Protein 3C9U (pdb70)

B-factor: mean 23.87, std 9.47, range [7.48, 66.28]

Structure (mmCIF, N/CA/C/O backbone):
data_3C9U
#
_entry.id   3C9U
#
_cell.length_a   60.573
_cell.length_b   66.221
_cell.length_c   196.990
_cell.angle_alpha   90.000
_cell.angle_beta   90.000
_cell.angle_gamma   90.000
#
_symmetry.space_group_name_H-M   'P 21 21 21'
#
loop_
_entity.id
_entity.type
_entity.pdbx_description
1 polymer 'Thiamine monophosphate kinase'
2 non-polymer 'MAGNESIUM ION'
3 non-polymer 'THIAMINE DIPHOSPHATE'
4 non-polymer "ADENOSINE-5'-DIPHOSPHATE"
5 water water
#
loop_
_atom_site.group_PDB
_atom_site.id
_atom_site.type_symbol
_atom_site.label_atom_id
_atom_site.label_alt_id
_atom_site.label_comp_id
_atom_site.label_asym_id
_atom_site.label_entity_id
_atom_site.label_seq_id
_atom_site.pdbx_PDB_ins_code
_atom_site.Cartn_x
_atom_site.Cartn_y
_atom_site.Cartn_z
_atom_site.occupancy
_atom_site.B_iso_or_equiv
_atom_site.auth_seq_id
_atom_site.auth_comp_id
_atom_site.auth_asym_id
_atom_site.auth_atom_id
_atom_site.pdbx_PDB_model_num
ATOM 1 N N . PHE A 1 35 ? 29.468 31.489 142.781 1.00 36.70 -1 PHE A N 1
ATOM 2 C CA . PHE A 1 35 ? 28.127 30.861 142.958 1.00 35.55 -1 PHE A CA 1
ATOM 3 C C . PHE A 1 35 ? 27.037 31.925 142.978 1.00 34.42 -1 PHE A C 1
ATOM 4 O O . PHE A 1 35 ? 26.120 31.874 143.797 1.00 34.88 -1 PHE A O 1
ATOM 6 N N . THR A 1 36 ? 27.148 32.893 142.075 1.00 32.25 0 THR A N 1
ATOM 7 C CA . THR A 1 36 ? 26.174 33.973 141.983 1.00 29.80 0 THR A CA 1
ATOM 8 C C . THR A 1 36 ? 25.576 34.013 140.580 1.00 27.12 0 THR A C 1
ATOM 9 O O . THR A 1 36 ? 26.270 33.764 139.596 1.00 25.54 0 THR A O 1
ATOM 13 N N . MET A 1 37 ? 24.288 34.326 140.493 1.00 25.20 1 MET A N 1
ATOM 14 C CA . MET A 1 37 ? 23.602 34.381 139.207 1.00 24.07 1 MET A CA 1
ATOM 15 C C . MET A 1 37 ? 24.260 35.345 138.221 1.00 22.64 1 MET A C 1
ATOM 16 O O . MET A 1 37 ? 24.540 36.499 138.549 1.00 20.67 1 MET A O 1
ATOM 21 N N . ARG A 1 38 ? 24.509 34.857 137.011 1.00 20.85 2 ARG A N 1
ATOM 22 C CA . ARG A 1 38 ? 25.120 35.668 135.964 1.00 20.84 2 ARG A CA 1
ATOM 23 C C . ARG A 1 38 ? 24.067 36.032 134.922 1.00 19.95 2 ARG A C 1
ATOM 24 O O . ARG A 1 38 ? 23.000 35.424 134.870 1.00 20.16 2 ARG A O 1
ATOM 32 N N . LEU A 1 39 ? 24.371 37.018 134.088 1.00 20.36 3 LEU A N 1
ATOM 33 C CA . LEU A 1 39 ? 23.430 37.449 133.060 1.00 21.23 3 LEU A CA 1
ATOM 34 C C . LEU A 1 39 ? 22.958 36.324 132.144 1.00 21.52 3 LEU A C 1
ATOM 35 O O . LEU A 1 39 ? 21.765 36.219 131.850 1.00 22.07 3 LEU A O 1
ATOM 40 N N . LYS A 1 40 ? 23.885 35.479 131.703 1.00 22.93 4 LYS A N 1
ATOM 41 C CA . LYS A 1 40 ? 23.537 34.380 130.808 1.00 25.57 4 LYS A CA 1
ATOM 42 C C . LYS A 1 40 ? 22.516 33.422 131.411 1.00 26.03 4 LYS A C 1
ATOM 43 O O . LYS A 1 40 ? 21.826 32.704 130.685 1.00 27.34 4 LYS A O 1
ATOM 49 N N . GLU A 1 41 ? 22.412 33.414 132.736 1.00 26.25 5 GLU A N 1
ATOM 50 C CA . GLU A 1 41 ? 21.465 32.535 133.413 1.00 26.53 5 GLU A CA 1
ATOM 51 C C . GLU A 1 41 ? 20.080 33.167 133.521 1.00 25.69 5 GLU A C 1
ATOM 52 O O . GLU A 1 41 ? 19.065 32.490 133.358 1.00 28.36 5 GLU A O 1
ATOM 58 N N . LEU A 1 42 ? 20.039 34.467 133.785 1.00 23.96 6 LEU A N 1
ATOM 59 C CA . LEU A 1 42 ? 18.769 35.171 133.915 1.00 22.14 6 LEU A CA 1
ATOM 60 C C . LEU A 1 42 ? 18.143 35.475 132.558 1.00 21.77 6 LEU A C 1
ATOM 61 O O . LEU A 1 42 ? 16.932 35.335 132.377 1.00 22.55 6 LEU A O 1
ATOM 66 N N . GLY A 1 43 ? 18.970 35.898 131.610 1.00 20.96 7 GLY A N 1
ATOM 67 C CA . GLY A 1 43 ? 18.463 36.233 130.292 1.00 20.77 7 GLY A CA 1
ATOM 68 C C . GLY A 1 43 ? 18.234 37.726 130.160 1.00 19.84 7 GLY A C 1
ATOM 69 O O . GLY A 1 43 ? 17.987 38.415 131.151 1.00 20.33 7 GLY A O 1
ATOM 70 N N . GLU A 1 44 ? 18.306 38.223 128.930 1.00 19.68 8 GLU A N 1
ATOM 71 C CA . GLU A 1 44 ? 18.125 39.642 128.657 1.00 19.34 8 GLU A CA 1
ATOM 72 C C . GLU A 1 44 ? 16.808 40.231 129.158 1.00 18.49 8 GLU A C 1
ATOM 73 O O . GLU A 1 44 ? 16.793 41.284 129.794 1.00 17.60 8 GLU A O 1
ATOM 79 N N . PHE A 1 45 ? 15.700 39.560 128.880 1.00 18.12 9 PHE A N 1
ATOM 80 C CA . PHE A 1 45 ? 14.418 40.099 129.297 1.00 17.25 9 PHE A CA 1
ATOM 81 C C . PHE A 1 45 ? 14.136 39.955 130.786 1.00 17.15 9 PHE A C 1
ATOM 82 O O . PHE A 1 45 ? 13.406 40.760 131.363 1.00 18.43 9 PHE A O 1
ATOM 90 N N . GLY A 1 46 ? 14.735 38.949 131.415 1.00 18.09 10 GLY A N 1
ATOM 91 C CA . GLY A 1 46 ? 14.558 38.794 132.846 1.00 18.86 10 GLY A CA 1
ATOM 92 C C . GLY A 1 46 ? 15.315 39.930 133.517 1.00 17.34 10 GLY A C 1
ATOM 93 O O . GLY A 1 46 ? 14.903 40.447 134.556 1.00 19.30 10 GLY A O 1
ATOM 94 N N . LEU A 1 47 ? 16.429 40.325 132.905 1.00 17.58 11 LEU A N 1
ATOM 95 C CA . LEU A 1 47 ? 17.250 41.414 133.422 1.00 17.49 11 LEU A CA 1
ATOM 96 C C . LEU A 1 47 ? 16.509 42.741 133.276 1.00 17.12 11 LEU A C 1
ATOM 97 O O . LEU A 1 47 ? 16.539 43.579 134.180 1.00 17.45 11 LEU A O 1
ATOM 102 N N . ILE A 1 48 ? 15.846 42.936 132.139 1.00 16.88 12 ILE A N 1
ATOM 103 C CA . ILE A 1 48 ? 15.094 44.167 131.923 1.00 17.14 12 ILE A CA 1
ATOM 104 C C . ILE A 1 48 ? 13.946 44.241 132.932 1.00 16.84 12 ILE A C 1
ATOM 105 O O . ILE A 1 48 ? 13.615 45.319 133.424 1.00 17.35 12 ILE A O 1
ATOM 110 N N . ASP A 1 49 ? 13.353 43.094 133.257 1.00 18.22 13 ASP A N 1
ATOM 111 C CA . ASP A 1 49 ? 12.263 43.066 134.228 1.00 20.35 13 ASP A CA 1
ATOM 112 C C . ASP A 1 49 ? 12.789 43.553 135.576 1.00 19.52 13 ASP A C 1
ATOM 113 O O . ASP A 1 49 ? 12.117 44.300 136.286 1.00 19.51 13 ASP A O 1
ATOM 118 N N . LEU A 1 50 ? 13.997 43.121 135.921 1.00 18.66 14 LEU A N 1
ATOM 119 C CA . LEU A 1 50 ? 14.621 43.515 137.179 1.00 18.27 14 LEU A CA 1
ATOM 120 C C . LEU A 1 50 ? 14.943 45.007 137.174 1.00 18.20 14 LEU A C 1
ATOM 121 O O . LEU A 1 50 ? 14.762 45.695 138.178 1.00 17.52 14 LEU A O 1
ATOM 126 N N . ILE A 1 51 ? 15.421 45.502 136.036 1.00 17.39 15 ILE A N 1
ATOM 127 C CA . ILE A 1 51 ? 15.752 46.917 135.905 1.00 17.28 15 ILE A CA 1
ATOM 128 C C . ILE A 1 51 ? 14.488 47.760 136.057 1.00 17.12 15 ILE A C 1
ATOM 129 O O . ILE A 1 51 ? 14.477 48.764 136.772 1.00 17.22 15 ILE A O 1
ATOM 134 N N . LYS A 1 52 ? 13.420 47.337 135.389 1.00 17.72 16 LYS A N 1
ATOM 135 C CA . LYS A 1 52 ? 12.153 48.052 135.447 1.00 19.02 16 LYS A CA 1
ATOM 136 C C . LYS A 1 52 ? 11.651 48.120 136.885 1.00 18.97 16 LYS A C 1
ATOM 137 O O . LYS A 1 52 ? 11.194 49.168 137.345 1.00 19.74 16 LYS A O 1
ATOM 143 N N . LYS A 1 53 ? 11.743 47.001 137.594 1.00 18.90 17 LYS A N 1
ATOM 144 C CA . LYS A 1 53 ? 11.297 46.951 138.981 1.00 20.86 17 LYS A CA 1
ATOM 145 C C . LYS A 1 53 ? 12.148 47.838 139.886 1.00 20.98 17 LYS A C 1
ATOM 146 O O . LYS A 1 53 ? 11.621 48.544 140.748 1.00 22.13 17 LYS A O 1
ATOM 152 N N . THR A 1 54 ? 13.461 47.804 139.685 1.00 19.64 18 THR A N 1
ATOM 153 C CA . THR A 1 54 ? 14.374 48.604 140.490 1.00 21.00 18 THR A CA 1
ATOM 154 C C . THR A 1 54 ? 14.063 50.087 140.324 1.00 21.55 18 THR A C 1
ATOM 155 O O . THR A 1 54 ? 14.068 50.849 141.293 1.00 23.06 18 THR A O 1
ATOM 159 N N . LEU A 1 55 ? 13.776 50.485 139.090 1.00 20.44 19 LEU A N 1
ATOM 160 C CA . LEU A 1 55 ? 13.458 51.872 138.777 1.00 20.57 19 LEU A CA 1
ATOM 161 C C . LEU A 1 55 ? 12.021 52.240 139.115 1.00 21.19 19 LEU A C 1
ATOM 162 O O . LEU A 1 55 ? 11.669 53.419 139.113 1.00 23.09 19 LEU A O 1
ATOM 167 N N . GLU A 1 56 ? 11.196 51.237 139.402 1.00 22.42 20 GLU A N 1
ATOM 168 C CA . GLU A 1 56 ? 9.787 51.472 139.705 1.00 23.83 20 GLU A CA 1
ATOM 169 C C . GLU A 1 56 ? 9.182 52.184 138.500 1.00 23.70 20 GLU A C 1
ATOM 170 O O . GLU A 1 56 ? 8.346 53.079 138.632 1.00 23.82 20 GLU A O 1
ATOM 176 N N . SER A 1 57 ? 9.621 51.768 137.316 1.00 22.57 21 SER A N 1
ATOM 177 C CA . SER A 1 57 ? 9.164 52.361 136.068 1.00 21.73 21 SER A CA 1
ATOM 178 C C . SER A 1 57 ? 7.866 51.769 135.541 1.00 22.34 21 SER A C 1
ATOM 179 O O . SER A 1 57 ? 7.655 50.557 135.589 1.00 24.54 21 SER A O 1
ATOM 182 N N . LYS A 1 58 ? 7.000 52.636 135.033 1.00 23.76 22 LYS A N 1
ATOM 183 C CA . LYS A 1 58 ? 5.738 52.197 134.461 1.00 24.17 22 LYS A CA 1
ATOM 184 C C . LYS A 1 58 ? 5.798 52.364 132.945 1.00 23.97 22 LYS A C 1
ATOM 185 O O . LYS A 1 58 ? 5.063 51.707 132.209 1.00 26.25 22 LYS A O 1
ATOM 191 N N . VAL A 1 59 ? 6.693 53.232 132.483 1.00 21.55 23 VAL A N 1
ATOM 192 C CA . VAL A 1 59 ? 6.820 53.507 131.055 1.00 20.10 23 VAL A CA 1
ATOM 193 C C . VAL A 1 59 ? 7.632 52.488 130.257 1.00 18.13 23 VAL A C 1
ATOM 194 O O . VAL A 1 59 ? 7.418 52.326 129.054 1.00 17.68 23 VAL A O 1
ATOM 198 N N . ILE A 1 60 ? 8.567 51.808 130.913 1.00 17.51 24 ILE A N 1
ATOM 199 C CA . ILE A 1 60 ? 9.389 50.815 130.227 1.00 17.55 24 ILE A CA 1
ATOM 200 C C . ILE A 1 60 ? 8.540 49.647 129.728 1.00 17.97 24 ILE A C 1
ATOM 201 O O . ILE A 1 60 ? 7.621 49.196 130.417 1.00 17.50 24 ILE A O 1
ATOM 206 N N . GLY A 1 61 ? 8.835 49.178 128.517 1.00 16.46 25 GLY A N 1
ATOM 207 C CA . GLY A 1 61 ? 8.101 48.058 127.958 1.00 16.88 25 GLY A CA 1
ATOM 208 C C . GLY A 1 61 ? 7.802 48.154 126.476 1.00 15.47 25 GLY A C 1
ATOM 209 O O . GLY A 1 61 ? 7.485 47.148 125.840 1.00 16.57 25 GLY A O 1
ATOM 210 N N . ASP A 1 62 ? 7.899 49.356 125.919 1.00 14.46 26 ASP A N 1
ATOM 211 C CA . ASP A 1 62 ? 7.623 49.548 124.504 1.00 15.85 26 ASP A CA 1
ATOM 212 C C . ASP A 1 62 ? 8.874 49.916 123.717 1.00 15.45 26 ASP A C 1
ATOM 213 O O . ASP A 1 62 ? 9.943 50.141 124.295 1.00 13.36 26 ASP A O 1
ATOM 218 N N . ASP A 1 63 ? 8.724 49.980 122.398 1.00 14.12 27 ASP A N 1
ATOM 219 C CA . ASP A 1 63 ? 9.824 50.289 121.487 1.00 13.37 27 ASP A CA 1
ATOM 220 C C . ASP A 1 63 ? 10.420 51.666 121.735 1.00 13.44 27 ASP A C 1
ATOM 221 O O . ASP A 1 63 ? 11.559 51.934 121.360 1.00 14.38 27 ASP A O 1
ATOM 226 N N . THR A 1 64 ? 9.628 52.538 122.341 1.00 14.08 28 THR A N 1
ATOM 227 C CA . THR A 1 64 ? 10.065 53.884 122.682 1.00 13.64 28 THR A CA 1
ATOM 228 C C . THR A 1 64 ? 9.472 54.215 124.034 1.00 13.98 28 THR A C 1
ATOM 229 O O . THR A 1 64 ? 8.573 53.520 124.518 1.00 13.08 28 THR A O 1
ATOM 233 N N . ALA A 1 65 ? 9.984 55.277 124.640 1.00 13.66 29 ALA A N 1
ATOM 234 C CA . ALA A 1 65 ? 9.460 55.751 125.906 1.00 13.54 29 ALA A CA 1
ATOM 235 C C . ALA A 1 65 ? 8.718 57.040 125.575 1.00 14.84 29 ALA A C 1
ATOM 236 O O . ALA A 1 65 ? 9.320 58.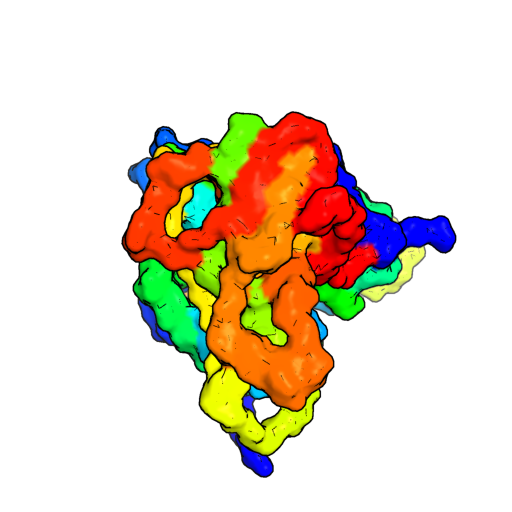004 125.101 1.00 15.07 29 ALA A O 1
ATOM 238 N N . PRO A 1 66 ? 7.389 57.055 125.764 1.00 15.92 30 PRO A N 1
ATOM 239 C CA . PRO A 1 66 ? 6.642 58.276 125.469 1.00 15.67 30 PRO A CA 1
ATOM 240 C C . PRO A 1 66 ? 6.663 59.194 126.684 1.00 16.21 30 PRO A C 1
ATOM 241 O O . PRO A 1 66 ? 6.465 58.745 127.815 1.00 18.02 30 PRO A O 1
ATOM 245 N N . VAL A 1 67 ? 6.932 60.471 126.451 1.00 16.32 31 VAL A N 1
ATOM 246 C CA . VAL A 1 67 ? 6.939 61.453 127.527 1.00 18.32 31 VAL A CA 1
ATOM 247 C C . VAL A 1 67 ? 6.059 62.620 127.099 1.00 20.53 31 VAL A C 1
ATOM 248 O O . VAL A 1 67 ? 6.136 63.089 125.962 1.00 19.13 31 VAL A O 1
ATOM 252 N N . GLU A 1 68 ? 5.199 63.070 128.007 1.00 23.90 32 GLU A N 1
ATOM 253 C CA . GLU A 1 68 ? 4.304 64.176 127.708 1.00 27.99 32 GLU A CA 1
ATOM 254 C C . GLU A 1 68 ? 5.068 65.488 127.713 1.00 28.74 32 GLU A C 1
ATOM 255 O O . GLU A 1 68 ? 5.800 65.790 128.656 1.00 29.51 32 GLU A O 1
ATOM 261 N N . TYR A 1 69 ? 4.903 66.265 126.652 1.00 30.70 33 TYR A N 1
ATOM 262 C CA . TYR A 1 69 ? 5.579 67.545 126.555 1.00 33.90 33 TYR A CA 1
ATOM 263 C C . TYR A 1 69 ? 4.906 68.422 125.514 1.00 35.29 33 TYR A C 1
ATOM 264 O O . TYR A 1 69 ? 4.732 68.018 124.366 1.00 35.94 33 TYR A O 1
ATOM 273 N N . CYS A 1 70 ? 4.509 69.619 125.932 1.00 38.09 34 CYS A N 1
ATOM 274 C CA . CYS A 1 70 ? 3.871 70.574 125.038 1.00 40.00 34 CYS A CA 1
ATOM 275 C C . CYS A 1 70 ? 2.618 70.018 124.357 1.00 39.74 34 CYS A C 1
ATOM 276 O O . CYS A 1 70 ? 2.479 70.094 123.136 1.00 39.78 34 CYS A O 1
ATOM 279 N N . SER A 1 71 ? 1.712 69.461 125.157 1.00 39.53 35 SER A N 1
ATOM 280 C CA . SER A 1 71 ? 0.458 68.905 124.653 1.00 38.80 35 SER A CA 1
ATOM 281 C C . SER A 1 71 ? 0.631 67.729 123.696 1.00 37.68 35 SER A C 1
ATOM 282 O O . SER A 1 71 ? -0.351 67.175 123.200 1.00 37.54 35 SER A O 1
ATOM 285 N N . LYS A 1 72 ? 1.878 67.351 123.433 1.00 36.00 36 LYS A N 1
ATOM 286 C CA . LYS A 1 72 ? 2.158 66.229 122.547 1.00 34.37 36 LYS A CA 1
ATOM 287 C C . LYS A 1 72 ? 3.042 65.229 123.275 1.00 31.63 36 LYS A C 1
ATOM 288 O O . LYS A 1 72 ? 3.281 65.358 124.474 1.00 31.75 36 LYS A O 1
ATOM 294 N N . LYS A 1 73 ? 3.522 64.227 122.550 1.00 28.70 37 LYS A N 1
ATOM 295 C CA . LYS A 1 73 ? 4.391 63.231 123.153 1.00 25.45 37 LYS A CA 1
ATOM 296 C C . LYS A 1 73 ? 5.691 63.068 122.391 1.00 22.30 37 LYS A C 1
ATOM 297 O O . LYS A 1 73 ? 5.706 62.997 121.161 1.00 21.90 37 LYS A O 1
ATOM 303 N N . LEU A 1 74 ? 6.789 63.049 123.134 1.00 19.02 38 LEU A N 1
ATOM 304 C CA . LEU A 1 74 ? 8.096 62.838 122.539 1.00 17.54 38 LEU A CA 1
ATOM 305 C C . LEU A 1 74 ? 8.373 61.363 122.779 1.00 16.52 38 LEU A C 1
ATOM 306 O O . LEU A 1 74 ? 7.985 60.814 123.812 1.00 16.07 38 LEU A O 1
ATOM 311 N N . LEU A 1 75 ? 9.014 60.717 121.812 1.00 14.32 39 LEU A N 1
ATOM 312 C CA . LEU A 1 75 ? 9.330 59.300 121.920 1.00 14.90 39 LEU A CA 1
ATOM 313 C C . LEU A 1 75 ? 10.842 59.165 121.989 1.00 14.49 39 LEU A C 1
ATOM 314 O O . LEU A 1 75 ? 11.548 59.603 121.084 1.00 15.38 39 LEU A O 1
ATOM 319 N N . LEU A 1 76 ? 11.335 58.571 123.070 1.00 13.13 40 LEU A N 1
ATOM 320 C CA . LEU A 1 76 ? 12.774 58.408 123.245 1.00 13.56 40 LEU A CA 1
ATOM 321 C C . LEU A 1 76 ? 13.174 56.946 123.098 1.00 12.71 40 LEU A C 1
ATOM 322 O O . LEU A 1 76 ? 12.521 56.060 123.638 1.00 12.68 40 LEU A O 1
ATOM 327 N N . THR A 1 77 ? 14.258 56.696 122.371 1.00 13.68 41 THR A N 1
ATOM 328 C CA . THR A 1 77 ? 14.718 55.328 122.187 1.00 13.26 41 THR A CA 1
ATOM 329 C C . THR A 1 77 ? 16.204 55.268 121.855 1.00 12.70 41 THR A C 1
ATOM 330 O O . THR A 1 77 ? 16.793 56.253 121.414 1.00 12.48 41 THR A O 1
ATOM 334 N N . THR A 1 78 ? 16.806 54.104 122.085 1.00 12.38 42 THR A N 1
ATOM 335 C CA . THR A 1 78 ? 18.216 53.896 121.773 1.00 12.28 42 THR A CA 1
ATOM 336 C C . THR A 1 78 ? 18.480 52.444 121.402 1.00 13.52 42 THR A C 1
ATOM 337 O O . THR A 1 78 ? 18.039 51.522 122.091 1.00 13.31 42 THR A O 1
ATOM 341 N N . ASP A 1 79 ? 19.188 52.265 120.291 1.00 13.64 43 ASP A N 1
ATOM 342 C CA . ASP A 1 79 ? 19.588 50.953 119.792 1.00 14.07 43 ASP A CA 1
ATOM 343 C C . ASP A 1 79 ? 21.041 51.114 119.391 1.00 13.54 43 ASP A C 1
ATOM 344 O O . ASP A 1 79 ? 21.477 52.216 119.047 1.00 14.10 43 ASP A O 1
ATOM 349 N N . VAL A 1 80 ? 21.779 50.014 119.394 1.00 13.49 44 VAL A N 1
ATOM 350 C CA . VAL A 1 80 ? 23.198 50.083 119.093 1.00 13.41 44 VAL A CA 1
ATOM 351 C C . VAL A 1 80 ? 23.679 49.029 118.109 1.00 14.58 44 VAL A C 1
ATOM 352 O O . VAL A 1 80 ? 22.993 48.043 117.848 1.00 14.49 44 VAL A O 1
ATOM 356 N N . LEU A 1 81 ? 24.869 49.265 117.566 1.00 13.43 45 LEU A N 1
ATOM 357 C CA . LEU A 1 81 ? 25.517 48.333 116.646 1.00 13.53 45 LEU A CA 1
ATOM 358 C C . LEU A 1 81 ? 26.920 48.133 117.202 1.00 14.87 45 LEU A C 1
ATOM 359 O O . LEU A 1 81 ? 27.719 49.068 117.237 1.00 14.00 45 LEU A O 1
ATOM 364 N N . ASN A 1 82 ? 27.210 46.920 117.655 1.00 13.50 46 ASN A N 1
ATOM 365 C CA . ASN A 1 82 ? 28.527 46.621 118.208 1.00 14.67 46 ASN A CA 1
ATOM 366 C C . ASN A 1 82 ? 29.295 45.648 117.327 1.00 15.11 46 ASN A C 1
ATOM 367 O O . ASN A 1 82 ? 28.730 44.676 116.825 1.00 15.71 46 ASN A O 1
ATOM 372 N N . GLU A 1 83 ? 30.585 45.917 117.142 1.00 15.15 47 GLU A N 1
ATOM 373 C CA . GLU A 1 83 ? 31.432 45.064 116.310 1.00 15.12 47 GLU A CA 1
ATOM 374 C C . GLU A 1 83 ? 31.431 43.630 116.827 1.00 16.10 47 GLU A C 1
ATOM 375 O O . GLU A 1 83 ? 31.659 43.388 118.012 1.00 17.20 47 GLU A O 1
ATOM 381 N N . GLY A 1 84 ? 31.177 42.683 115.927 1.00 15.57 48 GLY A N 1
ATOM 382 C CA . GLY A 1 84 ? 31.138 41.286 116.314 1.00 17.72 48 GLY A CA 1
ATOM 383 C C . GLY A 1 84 ? 29.778 40.844 116.823 1.00 18.37 48 GLY A C 1
ATOM 384 O O . GLY A 1 84 ? 29.542 39.652 117.024 1.00 20.80 48 GLY A O 1
ATOM 385 N N . VAL A 1 85 ? 28.880 41.800 117.046 1.00 16.20 49 VAL A N 1
ATOM 386 C CA . VAL A 1 85 ? 27.545 41.481 117.530 1.00 17.14 49 VAL A CA 1
ATOM 387 C C . VAL A 1 85 ? 26.503 41.795 116.463 1.00 17.21 49 VAL A C 1
ATOM 388 O O . VAL A 1 85 ? 25.653 40.959 116.153 1.00 18.09 49 VAL A O 1
ATOM 392 N N . HIS A 1 86 ? 26.586 42.996 115.898 1.00 16.39 50 HIS A N 1
ATOM 393 C CA . HIS A 1 86 ? 25.637 43.440 114.875 1.00 15.92 50 HIS A CA 1
ATOM 394 C C . HIS A 1 86 ? 26.238 43.605 113.487 1.00 15.44 50 HIS A C 1
ATOM 395 O O . HIS A 1 86 ? 25.508 43.653 112.496 1.00 17.55 50 HIS A O 1
ATOM 402 N N . PHE A 1 87 ? 27.559 43.717 113.413 1.00 15.14 51 PHE A N 1
ATOM 403 C CA . PHE A 1 87 ? 28.228 43.910 112.134 1.00 16.03 51 PHE A CA 1
ATOM 404 C C . PHE A 1 87 ? 29.700 43.557 112.276 1.00 16.22 51 PHE A C 1
ATOM 405 O O . PHE A 1 87 ? 30.174 43.296 113.381 1.00 16.43 51 PHE A O 1
ATOM 413 N N . LEU A 1 88 ? 30.413 43.536 111.155 1.00 17.00 52 LEU A N 1
ATOM 414 C CA . LEU A 1 88 ? 31.843 43.247 111.165 1.00 18.15 52 LEU A CA 1
ATOM 415 C C . LEU A 1 88 ? 32.570 44.487 110.657 1.00 17.97 52 LEU A C 1
ATOM 416 O O . LEU A 1 88 ? 32.033 45.236 109.841 1.00 19.26 52 LEU A O 1
ATOM 421 N N . ARG A 1 89 ? 33.793 44.705 111.136 1.00 19.36 53 ARG A N 1
ATOM 422 C CA . ARG A 1 89 ? 34.558 45.874 110.719 1.00 21.52 53 ARG A CA 1
ATOM 423 C C . ARG A 1 89 ? 34.821 45.881 109.215 1.00 21.14 53 ARG A C 1
ATOM 424 O O . ARG A 1 89 ? 35.082 46.930 108.630 1.00 21.37 53 ARG A O 1
ATOM 432 N N . SER A 1 90 ? 34.744 44.711 108.591 1.00 21.44 54 SER A N 1
ATOM 433 C CA . SER A 1 90 ? 34.982 44.607 107.158 1.00 23.23 54 SER A CA 1
ATOM 434 C C . SER A 1 90 ? 33.824 45.127 106.300 1.00 22.76 54 SER A C 1
ATOM 435 O O . SER A 1 90 ? 33.989 45.331 105.097 1.00 24.31 54 SER A O 1
ATOM 438 N N . TYR A 1 91 ? 32.656 45.339 106.906 1.00 21.66 55 TYR A N 1
ATOM 439 C CA . TYR A 1 91 ? 31.504 45.844 106.154 1.00 20.80 55 TYR A CA 1
ATOM 440 C C . TYR A 1 91 ? 31.735 47.289 105.731 1.00 19.04 55 TYR A C 1
ATOM 441 O O . TYR A 1 91 ? 32.433 48.037 106.414 1.00 19.51 55 TYR A O 1
ATOM 450 N N . ILE A 1 92 ? 31.130 47.686 104.617 1.00 18.26 56 ILE A N 1
ATOM 451 C CA . ILE A 1 92 ? 31.259 49.055 104.139 1.00 18.29 56 ILE A CA 1
ATOM 452 C C . ILE A 1 92 ? 30.678 49.970 105.220 1.00 17.66 56 ILE A C 1
ATOM 453 O O . ILE A 1 92 ? 29.523 49.807 105.628 1.00 16.77 56 ILE A O 1
ATOM 458 N N . PRO A 1 93 ? 31.473 50.937 105.706 1.00 16.25 57 PRO A N 1
ATOM 459 C CA . PRO A 1 93 ? 31.005 51.857 106.749 1.00 15.54 57 PRO A CA 1
ATOM 460 C C . PRO A 1 93 ? 29.771 52.692 106.417 1.00 15.96 57 PRO A C 1
ATOM 461 O O . PRO A 1 93 ? 28.969 52.982 107.311 1.00 15.16 57 PRO A O 1
ATOM 465 N N . GLU A 1 94 ? 29.610 53.079 105.154 1.00 14.88 58 GLU A N 1
ATOM 466 C CA . GLU A 1 94 ? 28.448 53.872 104.770 1.00 14.94 58 GLU A CA 1
ATOM 467 C C . GLU A 1 94 ? 27.158 53.129 105.113 1.00 16.30 58 GLU A C 1
ATOM 468 O O . GLU A 1 94 ? 26.190 53.731 105.588 1.00 16.25 58 GLU A O 1
ATOM 474 N N . ALA A 1 95 ? 27.145 51.820 104.878 1.00 15.11 59 ALA A N 1
ATOM 475 C CA . ALA A 1 95 ? 25.967 51.011 105.166 1.00 15.47 59 ALA A CA 1
ATOM 476 C C . ALA A 1 95 ? 25.722 50.925 106.665 1.00 14.44 59 ALA A C 1
ATOM 477 O O . ALA A 1 95 ? 24.580 50.950 107.116 1.00 15.35 59 ALA A O 1
ATOM 479 N N . VAL A 1 96 ? 26.801 50.815 107.434 1.00 14.23 60 VAL A N 1
ATOM 480 C CA . VAL A 1 96 ? 26.696 50.737 108.884 1.00 14.54 60 VAL A CA 1
ATOM 481 C C . VAL A 1 96 ? 26.073 52.028 109.419 1.00 14.01 60 VAL A C 1
ATOM 482 O O . VAL A 1 96 ? 25.231 51.993 110.324 1.00 15.13 60 VAL A O 1
ATOM 486 N N . GLY A 1 97 ? 26.476 53.159 108.848 1.00 14.40 61 GLY A N 1
ATOM 487 C CA . GLY A 1 97 ? 25.927 54.440 109.258 1.00 13.52 61 GLY A CA 1
ATOM 488 C C . GLY A 1 97 ? 24.443 54.513 108.943 1.00 13.52 61 GLY A C 1
ATOM 489 O O . GLY A 1 97 ? 23.632 54.940 109.770 1.00 12.64 61 GLY A O 1
ATOM 490 N N . TRP A 1 98 ? 24.079 54.105 107.733 1.00 14.65 62 TRP A N 1
ATOM 491 C CA . TRP A 1 98 ? 22.680 54.108 107.337 1.00 13.17 62 TRP A CA 1
ATOM 492 C C . TRP A 1 98 ? 21.885 53.204 108.282 1.00 13.64 62 TRP A C 1
ATOM 493 O O . TRP A 1 98 ? 20.817 53.586 108.781 1.00 12.42 62 TRP A O 1
ATOM 504 N N . LYS A 1 99 ? 22.401 52.005 108.538 1.00 13.46 63 LYS A N 1
ATOM 505 C CA . LYS A 1 99 ? 21.721 51.069 109.421 1.00 12.89 63 LYS A CA 1
ATOM 506 C C . LYS A 1 99 ? 21.573 51.595 110.849 1.00 13.55 63 LYS A C 1
ATOM 507 O O . LYS A 1 99 ? 20.524 51.414 111.479 1.00 12.90 63 LYS A O 1
ATOM 513 N N . ALA A 1 100 ? 22.618 52.242 111.361 1.00 11.70 64 ALA A N 1
ATOM 514 C CA . ALA A 1 100 ? 22.591 52.778 112.725 1.00 12.18 64 ALA A CA 1
ATOM 515 C C . ALA A 1 100 ? 21.399 53.710 112.922 1.00 12.62 64 ALA A C 1
ATOM 516 O O . ALA A 1 100 ? 20.694 53.638 113.934 1.00 13.88 64 ALA A O 1
ATOM 518 N N . ILE A 1 101 ? 21.173 54.590 111.956 1.00 12.48 65 ILE A N 1
ATOM 519 C CA . ILE A 1 101 ? 20.049 55.507 112.051 1.00 12.55 65 ILE A CA 1
ATOM 520 C C . ILE A 1 101 ? 18.733 54.774 111.802 1.00 14.16 65 ILE A C 1
ATOM 521 O O . ILE A 1 101 ? 17.776 54.921 112.559 1.00 13.13 65 ILE A O 1
ATOM 526 N N . SER A 1 102 ? 18.700 53.960 110.755 1.00 13.04 66 SER A N 1
ATOM 527 C CA . SER A 1 102 ? 17.489 53.233 110.398 1.00 12.71 66 SER A CA 1
ATOM 528 C C . SER A 1 102 ? 16.900 52.355 111.487 1.00 13.55 66 SER A C 1
ATOM 529 O O . SER A 1 102 ? 15.690 52.342 111.685 1.00 13.17 66 SER A O 1
ATOM 532 N N . VAL A 1 103 ? 17.734 51.613 112.200 1.00 12.73 67 VAL A N 1
ATOM 533 C CA . VAL A 1 103 ? 17.202 50.741 113.234 1.00 13.91 67 VAL A CA 1
ATOM 534 C C . VAL A 1 103 ? 16.565 51.532 114.372 1.00 13.67 67 VAL A C 1
ATOM 535 O O . VAL A 1 103 ? 15.625 51.065 115.021 1.00 13.70 67 VAL A O 1
ATOM 539 N N . ASN A 1 104 ? 17.076 52.731 114.612 1.00 13.28 68 ASN A N 1
ATOM 540 C CA . ASN A 1 104 ? 16.525 53.565 115.664 1.00 12.92 68 ASN A CA 1
ATOM 541 C C . ASN A 1 104 ? 15.238 54.218 115.182 1.00 13.14 68 ASN A C 1
ATOM 542 O O . ASN A 1 104 ? 14.259 54.302 115.927 1.00 13.78 68 ASN A O 1
ATOM 547 N N . VAL A 1 105 ? 15.230 54.672 113.934 1.00 12.38 69 VAL A N 1
ATOM 548 C CA . VAL A 1 105 ? 14.016 55.264 113.395 1.00 13.13 69 VAL A CA 1
ATOM 549 C C . VAL A 1 105 ? 12.918 54.198 113.424 1.00 13.92 69 VAL A C 1
ATOM 550 O O . VAL A 1 105 ? 11.749 54.510 113.647 1.00 12.88 69 VAL A O 1
ATOM 554 N N . SER A 1 106 ? 13.293 52.936 113.222 1.00 12.61 70 SER A N 1
ATOM 555 C CA . SER A 1 106 ? 12.323 51.846 113.232 1.00 12.92 70 SER A CA 1
ATOM 556 C C . SER A 1 106 ? 11.529 51.796 114.541 1.00 12.47 70 SER A C 1
ATOM 557 O O . SER A 1 106 ? 10.312 51.641 114.513 1.00 13.01 70 SER A O 1
ATOM 560 N N . ASP A 1 107 ? 12.202 51.925 115.684 1.00 12.19 71 ASP A N 1
ATOM 561 C CA . ASP A 1 107 ? 11.504 51.911 116.974 1.00 12.05 71 ASP A CA 1
ATOM 562 C C . ASP A 1 107 ? 10.538 53.090 117.085 1.00 12.70 71 ASP A C 1
ATOM 563 O O . ASP A 1 107 ? 9.421 52.940 117.576 1.00 12.70 71 ASP A O 1
ATOM 568 N N . VAL A 1 108 ? 10.971 54.261 116.625 1.00 11.66 72 VAL A N 1
ATOM 569 C CA . VAL A 1 108 ? 10.137 55.460 116.671 1.00 13.59 72 VAL A CA 1
ATOM 570 C C . VAL A 1 108 ? 8.886 55.347 115.797 1.00 12.74 72 VAL A C 1
ATOM 571 O O . VAL A 1 108 ? 7.768 55.559 116.271 1.00 13.61 72 VAL A O 1
ATOM 575 N N . ILE A 1 109 ? 9.059 55.002 114.528 1.00 13.60 73 ILE A N 1
ATOM 576 C CA . ILE A 1 109 ? 7.902 54.902 113.646 1.00 13.66 73 ILE A CA 1
ATOM 577 C C . ILE A 1 109 ? 6.981 53.745 114.044 1.00 14.13 73 ILE A C 1
ATOM 578 O O . ILE A 1 109 ? 5.772 53.803 113.814 1.00 15.51 73 ILE A O 1
ATOM 583 N N . ALA A 1 110 ? 7.540 52.717 114.678 1.00 13.89 74 ALA A N 1
ATOM 584 C CA . ALA A 1 110 ? 6.754 51.563 115.107 1.00 14.10 74 ALA A CA 1
ATOM 585 C C . ALA A 1 110 ? 5.724 51.915 116.181 1.00 13.40 74 ALA A C 1
ATOM 586 O O . ALA A 1 110 ? 4.738 51.194 116.364 1.00 15.73 74 ALA A O 1
ATOM 588 N N . ASN A 1 111 ? 5.958 53.005 116.906 1.00 13.98 75 ASN A N 1
ATOM 589 C CA . ASN A 1 111 ? 5.025 53.433 117.945 1.00 14.66 75 ASN A CA 1
ATOM 590 C C . ASN A 1 111 ? 4.252 54.676 117.501 1.00 16.07 75 ASN A C 1
ATOM 591 O O . ASN A 1 111 ? 3.699 55.404 118.329 1.00 15.71 75 ASN A O 1
ATOM 596 N N . GLY A 1 112 ? 4.239 54.924 116.193 1.00 15.36 76 GLY A N 1
ATOM 597 C CA . GLY A 1 112 ? 3.494 56.047 115.643 1.00 16.34 76 GLY A CA 1
ATOM 598 C C . GLY A 1 112 ? 4.145 57.415 115.596 1.00 17.22 76 GLY A C 1
ATOM 599 O O . GLY A 1 112 ? 3.458 58.415 115.388 1.00 17.95 76 GLY A O 1
ATOM 600 N N . GLY A 1 113 ? 5.461 57.483 115.766 1.00 15.07 77 GLY A N 1
ATOM 601 C CA . GLY A 1 113 ? 6.107 58.781 115.737 1.00 15.25 77 GLY A CA 1
ATOM 602 C C . GLY A 1 113 ? 6.997 59.046 114.540 1.00 14.03 77 GLY A C 1
ATOM 603 O O . GLY A 1 113 ? 7.247 58.158 113.722 1.00 15.56 77 GLY A O 1
ATOM 604 N N . LEU A 1 114 ? 7.456 60.289 114.429 1.00 14.66 78 LEU A N 1
ATOM 605 C CA . LEU A 1 114 ? 8.367 60.695 113.366 1.00 14.95 78 LEU A CA 1
ATOM 606 C C . LEU A 1 114 ? 9.671 61.089 114.050 1.00 15.37 78 LEU A C 1
ATOM 607 O O . LEU A 1 114 ? 9.661 61.755 115.090 1.00 16.24 78 LEU A O 1
ATOM 612 N N . PRO A 1 115 ? 10.813 60.678 113.480 1.00 14.91 79 PRO A N 1
ATOM 613 C CA . PRO A 1 115 ? 12.123 60.997 114.057 1.00 15.07 79 PRO A CA 1
ATOM 614 C C . PRO A 1 115 ? 12.479 62.474 113.938 1.00 15.43 79 PRO A C 1
ATOM 615 O O . PRO A 1 115 ? 12.155 63.122 112.937 1.00 17.04 79 PRO A O 1
ATOM 619 N N . LYS A 1 116 ? 13.162 63.003 114.951 1.00 14.95 80 LYS A N 1
ATOM 620 C CA . LYS A 1 116 ? 13.542 64.410 114.949 1.00 15.58 80 LYS A CA 1
ATOM 621 C C . LYS A 1 116 ? 15.023 64.683 115.194 1.00 14.88 80 LYS A C 1
ATOM 622 O O . LYS A 1 116 ? 15.722 65.190 114.317 1.00 16.21 80 LYS A O 1
ATOM 628 N N . TRP A 1 117 ? 15.499 64.342 116.388 1.00 14.26 81 TRP A N 1
ATOM 629 C CA . TRP A 1 117 ? 16.888 64.601 116.749 1.00 14.06 81 TRP A CA 1
ATOM 630 C C . TRP A 1 117 ? 17.591 63.366 117.277 1.00 13.49 81 TRP A C 1
ATOM 631 O O . TRP A 1 117 ? 17.028 62.607 118.063 1.00 14.00 81 TRP A O 1
ATOM 642 N N . ALA A 1 118 ? 18.837 63.185 116.863 1.00 13.46 82 ALA A N 1
ATOM 643 C CA . ALA A 1 118 ? 19.602 62.037 117.316 1.00 13.62 82 ALA A CA 1
ATOM 644 C C . ALA A 1 118 ? 21.002 62.398 117.796 1.00 12.78 82 ALA A C 1
ATOM 645 O O . ALA A 1 118 ? 21.571 63.419 117.411 1.00 14.05 82 ALA A O 1
ATOM 647 N N . LEU A 1 119 ? 21.536 61.545 118.663 1.00 13.57 83 LEU A N 1
ATOM 648 C CA . LEU A 1 119 ? 22.893 61.702 119.169 1.00 12.75 83 LEU A CA 1
ATOM 649 C C . LEU A 1 119 ? 23.580 60.379 118.899 1.00 12.84 83 LEU A C 1
ATOM 650 O O . LEU A 1 119 ? 22.937 59.331 118.901 1.00 13.07 83 LEU A O 1
ATOM 655 N N . ILE A 1 120 ? 24.881 60.424 118.651 1.00 12.51 84 ILE A N 1
ATOM 656 C CA . ILE A 1 120 ? 25.626 59.199 118.405 1.00 13.67 84 ILE A CA 1
ATOM 657 C C . ILE A 1 120 ? 26.849 59.105 119.305 1.00 12.33 84 ILE A C 1
ATOM 658 O O . ILE A 1 120 ? 27.728 59.962 119.272 1.00 13.05 84 ILE A O 1
ATOM 663 N N . SER A 1 121 ? 26.881 58.057 120.121 1.00 12.15 85 SER A N 1
ATOM 664 C CA . SER A 1 121 ? 28.000 57.804 121.019 1.00 12.92 85 SER A CA 1
ATOM 665 C C . SER A 1 121 ? 28.843 56.701 120.397 1.00 13.02 85 SER A C 1
ATOM 666 O O . SER A 1 121 ? 28.354 55.589 120.155 1.00 13.31 85 SER A O 1
ATOM 669 N N . LEU A 1 122 ? 30.107 57.010 120.138 1.00 12.62 86 LEU A N 1
ATOM 670 C CA . LEU A 1 122 ? 31.002 56.048 119.521 1.00 13.08 86 LEU A CA 1
ATOM 671 C C . LEU A 1 122 ? 32.121 55.563 120.419 1.00 13.73 86 LEU A C 1
ATOM 672 O O . LEU A 1 122 ? 32.742 56.351 121.134 1.00 14.51 86 LEU A O 1
ATOM 677 N N . ASN A 1 123 ? 32.355 54.254 120.386 1.00 13.40 87 ASN A N 1
ATOM 678 C CA . ASN A 1 123 ? 33.473 53.640 121.101 1.00 12.52 87 ASN A CA 1
ATOM 679 C C . ASN A 1 123 ? 34.372 53.295 119.920 1.00 13.00 87 ASN A C 1
ATOM 680 O O . ASN A 1 123 ? 33.997 52.492 119.062 1.00 13.73 87 ASN A O 1
ATOM 685 N N . LEU A 1 124 ? 35.553 53.899 119.867 1.00 14.13 88 LEU A N 1
ATOM 686 C CA . LEU A 1 124 ? 36.435 53.680 118.729 1.00 16.02 88 LEU A CA 1
ATOM 687 C C . LEU A 1 124 ? 37.865 53.279 119.045 1.00 16.31 88 LEU A C 1
ATOM 688 O O . LEU A 1 124 ? 38.478 53.816 119.959 1.00 17.21 88 LEU A O 1
ATOM 693 N N . PRO A 1 125 ? 38.409 52.318 118.278 1.00 17.65 89 PRO A N 1
ATOM 694 C CA . PRO A 1 125 ? 39.785 51.836 118.447 1.00 18.57 89 PRO A CA 1
ATOM 695 C C . PRO A 1 125 ? 40.689 52.909 117.834 1.00 18.57 89 PRO A C 1
ATOM 696 O O . PRO A 1 125 ? 40.394 53.430 116.758 1.00 19.37 89 PRO A O 1
ATOM 700 N N . GLU A 1 126 ? 41.786 53.240 118.504 1.00 20.75 90 GLU A N 1
ATOM 701 C CA . GLU A 1 126 ? 42.671 54.278 117.994 1.00 22.69 90 GLU A CA 1
ATOM 702 C C . GLU A 1 126 ? 43.335 53.961 116.654 1.00 22.22 90 GLU A C 1
ATOM 703 O O . GLU A 1 126 ? 43.807 54.868 115.970 1.00 23.17 90 GLU A O 1
ATOM 709 N N . ASP A 1 127 ? 43.353 52.687 116.266 1.00 22.47 91 ASP A N 1
ATOM 710 C CA . ASP A 1 127 ? 43.970 52.290 114.999 1.00 23.97 91 ASP A CA 1
ATOM 711 C C . ASP A 1 127 ? 42.990 52.335 113.832 1.00 23.40 91 ASP A C 1
ATOM 712 O O . ASP A 1 127 ? 43.352 52.047 112.691 1.00 24.82 91 ASP A O 1
ATOM 717 N N . LEU A 1 128 ? 41.744 52.688 114.118 1.00 20.95 92 LEU A N 1
ATOM 718 C CA . LEU A 1 128 ? 40.730 52.750 113.078 1.00 19.71 92 LEU A CA 1
ATOM 719 C C . LEU A 1 128 ? 41.040 53.873 112.091 1.00 19.72 92 LEU A C 1
ATOM 720 O O . LEU A 1 128 ? 41.547 54.929 112.471 1.00 19.01 92 LEU A O 1
ATOM 725 N N . GLU A 1 129 ? 40.744 53.638 110.818 1.00 19.48 93 GLU A N 1
ATOM 726 C CA . GLU A 1 129 ? 40.984 54.647 109.795 1.00 21.32 93 GLU A CA 1
ATOM 727 C C . GLU A 1 129 ? 40.030 55.825 109.966 1.00 20.13 93 GLU A C 1
ATOM 728 O O . GLU A 1 129 ? 38.842 55.640 110.251 1.00 20.22 93 GLU A O 1
ATOM 734 N N . VAL A 1 130 ? 40.552 57.035 109.800 1.00 20.99 94 VAL A N 1
ATOM 735 C CA . VAL A 1 130 ? 39.738 58.237 109.910 1.00 20.33 94 VAL A CA 1
ATOM 736 C C . VAL A 1 130 ? 38.653 58.184 108.837 1.00 20.70 94 VAL A C 1
ATOM 737 O O . VAL A 1 130 ? 37.511 58.591 109.067 1.00 20.28 94 VAL A O 1
ATOM 741 N N . SER A 1 131 ? 39.011 57.656 107.669 1.00 20.14 95 SER A N 1
ATOM 742 C CA . SER A 1 131 ? 38.079 57.547 106.553 1.00 20.96 95 SER A CA 1
ATOM 743 C C . SER A 1 131 ? 36.890 56.655 106.896 1.00 20.90 95 SER A C 1
ATOM 744 O O . SER A 1 131 ? 35.792 56.850 106.370 1.00 20.04 95 SER A O 1
ATOM 747 N N . TYR A 1 132 ? 37.106 55.673 107.767 1.00 20.23 96 TYR A N 1
ATOM 748 C CA . TYR A 1 132 ? 36.023 54.780 108.161 1.00 19.77 96 TYR A CA 1
ATOM 749 C C . TYR A 1 132 ? 34.949 55.598 108.869 1.00 18.74 96 TYR A C 1
ATOM 750 O O . TYR A 1 132 ? 33.757 55.472 108.574 1.00 18.02 96 TYR A O 1
ATOM 759 N N . VAL A 1 133 ? 35.377 56.434 109.810 1.00 18.03 97 VAL A N 1
ATOM 760 C CA . VAL A 1 133 ? 34.444 57.270 110.555 1.00 17.69 97 VAL A CA 1
ATOM 761 C C . VAL A 1 133 ? 33.770 58.284 109.635 1.00 17.68 97 VAL A C 1
ATOM 762 O O . VAL A 1 133 ? 32.573 58.549 109.764 1.00 16.72 97 VAL A O 1
ATOM 766 N N . GLU A 1 134 ? 34.523 58.851 108.698 1.00 17.31 98 GLU A N 1
ATOM 767 C CA . GLU A 1 134 ? 33.939 59.823 107.778 1.00 18.33 98 GLU A CA 1
ATOM 768 C C . GLU A 1 134 ? 32.852 59.172 106.923 1.00 18.08 98 GLU A C 1
ATOM 769 O O . GLU A 1 134 ? 31.752 59.711 106.777 1.00 18.14 98 GLU A O 1
ATOM 775 N N . ARG A 1 135 ? 33.156 58.007 106.362 1.00 18.61 99 ARG A N 1
ATOM 776 C CA . ARG A 1 135 ? 32.194 57.297 105.526 1.00 18.56 99 ARG A CA 1
ATOM 777 C C . ARG A 1 135 ? 30.975 56.858 106.338 1.00 17.10 99 ARG A C 1
ATOM 778 O O . ARG A 1 135 ? 29.855 56.820 105.825 1.00 16.95 99 ARG A O 1
ATOM 786 N N . PHE A 1 136 ? 31.200 56.529 107.604 1.00 16.46 100 PHE A N 1
ATOM 787 C CA . PHE A 1 136 ? 30.116 56.127 108.495 1.00 15.10 100 PHE A CA 1
ATOM 788 C C . PHE A 1 136 ? 29.138 57.298 108.587 1.00 15.29 100 PHE A C 1
ATOM 789 O O . PHE A 1 136 ? 27.918 57.127 108.470 1.00 14.16 100 PHE A O 1
ATOM 797 N N . TYR A 1 137 ? 29.682 58.492 108.792 1.00 15.82 101 TYR A N 1
ATOM 798 C CA . TYR A 1 137 ? 28.854 59.683 108.905 1.00 15.39 101 TYR A CA 1
ATOM 799 C C . TYR A 1 137 ? 28.217 60.110 107.591 1.00 16.47 101 TYR A C 1
ATOM 800 O O . TYR A 1 137 ? 27.187 60.782 107.592 1.00 15.81 101 TYR A O 1
ATOM 809 N N . ILE A 1 138 ? 28.810 59.717 106.468 1.00 16.92 102 ILE A N 1
ATOM 810 C CA . ILE A 1 138 ? 28.211 60.052 105.188 1.00 16.13 102 ILE A CA 1
ATOM 811 C C . ILE A 1 138 ? 26.938 59.211 105.090 1.00 16.17 102 ILE A C 1
ATOM 812 O O . ILE A 1 138 ? 25.913 59.673 104.593 1.00 17.25 102 ILE A O 1
ATOM 817 N N . GLY A 1 139 ? 27.007 57.982 105.597 1.00 15.91 103 GLY A N 1
ATOM 818 C CA . GLY A 1 139 ? 25.854 57.102 105.585 1.00 16.16 103 GLY A CA 1
ATOM 819 C C . GLY A 1 139 ? 24.808 57.611 106.560 1.00 15.67 103 GLY A C 1
ATOM 820 O O . GLY A 1 139 ? 23.613 57.565 106.285 1.00 15.19 103 GLY A O 1
ATOM 821 N N . VAL A 1 140 ? 25.264 58.093 107.711 1.00 15.62 104 VAL A N 1
ATOM 822 C CA . VAL A 1 140 ? 24.362 58.639 108.721 1.00 15.11 104 VAL A CA 1
ATOM 823 C C . VAL A 1 140 ? 23.634 59.854 108.141 1.00 14.89 104 VAL A C 1
ATOM 824 O O . VAL A 1 140 ? 22.423 60.009 108.308 1.00 14.40 104 VAL A O 1
ATOM 828 N N . LYS A 1 141 ? 24.383 60.704 107.448 1.00 15.37 105 LYS A N 1
ATOM 829 C CA . LYS A 1 141 ? 23.828 61.906 106.842 1.00 16.09 105 LYS A CA 1
ATOM 830 C C . LYS A 1 141 ? 22.750 61.551 105.818 1.00 16.95 105 LYS A C 1
ATOM 831 O O . LYS A 1 141 ? 21.689 62.170 105.783 1.00 15.28 105 LYS A O 1
ATOM 837 N N . ARG A 1 142 ? 23.017 60.545 104.992 1.00 16.23 106 ARG A N 1
ATOM 838 C CA . ARG A 1 142 ? 22.044 60.134 103.986 1.00 17.32 106 ARG A CA 1
ATOM 839 C C . ARG A 1 142 ? 20.756 59.647 104.639 1.00 16.63 106 ARG A C 1
ATOM 840 O O . ARG A 1 142 ? 19.658 59.998 104.206 1.00 17.04 106 ARG A O 1
ATOM 848 N N . ALA A 1 143 ? 20.891 58.842 105.688 1.00 15.00 107 ALA A N 1
ATOM 849 C CA . ALA A 1 143 ? 19.725 58.317 106.383 1.00 14.89 107 ALA A CA 1
ATOM 850 C C . ALA A 1 143 ? 18.923 59.453 107.007 1.00 14.50 107 ALA A C 1
ATOM 851 O O . ALA A 1 143 ? 17.690 59.476 106.930 1.00 15.39 107 ALA A O 1
ATOM 853 N N . CYS A 1 144 ? 19.620 60.400 107.627 1.00 15.86 108 CYS A N 1
ATOM 854 C CA . CYS A 1 144 ? 18.940 61.528 108.250 1.00 17.49 108 CYS A CA 1
ATOM 855 C C . CYS A 1 144 ? 18.167 62.341 107.220 1.00 17.77 108 CYS A C 1
ATOM 856 O O . CYS A 1 144 ? 17.050 62.788 107.483 1.00 17.16 108 CYS A O 1
ATOM 859 N N . GLU A 1 145 ? 18.756 62.529 106.046 1.00 17.94 109 GLU A N 1
ATOM 860 C CA . GLU A 1 145 ? 18.092 63.286 104.993 1.00 18.49 109 GLU A CA 1
ATOM 861 C C . GLU A 1 145 ? 16.840 62.547 104.531 1.00 19.34 109 GLU A C 1
ATOM 862 O O . GLU A 1 145 ? 15.807 63.168 104.279 1.00 20.71 109 GLU A O 1
ATOM 868 N N . PHE A 1 146 ? 16.927 61.221 104.442 1.00 18.26 110 PHE A N 1
ATOM 869 C CA . PHE A 1 146 ? 15.790 60.414 104.005 1.00 17.84 110 PHE A CA 1
ATOM 870 C C . PHE A 1 146 ? 14.648 60.396 105.019 1.00 17.72 110 PHE A C 1
ATOM 871 O O . PHE A 1 146 ? 13.484 60.560 104.655 1.00 17.95 110 PHE A O 1
ATOM 879 N N . TYR A 1 147 ? 14.982 60.192 106.290 1.00 16.91 111 TYR A N 1
ATOM 880 C CA . TYR A 1 147 ? 13.967 60.135 107.339 1.00 16.23 111 TYR A CA 1
ATOM 881 C C . TYR A 1 147 ? 13.573 61.507 107.870 1.00 17.24 111 TYR A C 1
ATOM 882 O O . TYR A 1 147 ? 12.661 61.621 108.688 1.00 17.56 111 TYR A O 1
ATOM 891 N N . LYS A 1 148 ? 14.272 62.536 107.405 1.00 17.42 112 LYS A N 1
ATOM 892 C CA . LYS A 1 148 ? 14.021 63.917 107.807 1.00 17.34 112 LYS A CA 1
ATOM 893 C C . LYS A 1 148 ? 14.314 64.223 109.275 1.00 16.89 112 LYS A C 1
ATOM 894 O O . LYS A 1 148 ? 13.533 64.884 109.956 1.00 19.87 112 LYS A O 1
ATOM 900 N N . CYS A 1 149 ? 15.445 63.728 109.762 1.00 16.05 113 CYS A N 1
ATOM 901 C CA . CYS A 1 149 ? 15.863 64.000 111.132 1.00 15.78 113 CYS A CA 1
ATOM 902 C C . CYS A 1 149 ? 17.292 64.534 111.090 1.00 16.44 113 CYS A C 1
ATOM 903 O O . CYS A 1 149 ? 17.870 64.691 110.011 1.00 16.89 113 CYS A O 1
ATOM 906 N N . GLU A 1 150 ? 17.866 64.817 112.255 1.00 16.57 114 GLU A N 1
ATOM 907 C CA . GLU A 1 150 ? 19.207 65.381 112.301 1.00 17.32 114 GLU A CA 1
ATOM 908 C C . GLU A 1 150 ? 20.019 64.881 113.481 1.00 16.32 114 GLU A C 1
ATOM 909 O O . GLU A 1 150 ? 19.485 64.716 114.578 1.00 16.36 114 GLU A O 1
ATOM 915 N N . VAL A 1 151 ? 21.305 64.629 113.248 1.00 14.12 115 VAL A N 1
ATOM 916 C CA . VAL A 1 151 ? 22.198 64.222 114.327 1.00 13.91 115 VAL A CA 1
ATOM 917 C C . VAL A 1 151 ? 22.751 65.556 114.810 1.00 14.71 115 VAL A C 1
ATOM 918 O O . VAL A 1 151 ? 23.371 66.302 114.041 1.00 16.72 115 VAL A O 1
ATOM 922 N N . VAL A 1 152 ? 22.516 65.852 116.083 1.00 14.55 116 VAL A N 1
ATOM 923 C CA . VAL A 1 152 ? 22.921 67.123 116.672 1.00 14.87 116 VAL A CA 1
ATOM 924 C C . VAL A 1 152 ? 24.049 67.039 117.687 1.00 14.68 116 VAL A C 1
ATOM 925 O O . VAL A 1 152 ? 24.412 68.044 118.294 1.00 17.23 116 VAL A O 1
ATOM 929 N N . GLY A 1 153 ? 24.602 65.850 117.878 1.00 14.84 117 GLY A N 1
ATOM 930 C CA . GLY A 1 153 ? 25.680 65.708 118.837 1.00 14.23 117 GLY A CA 1
ATOM 931 C C . GLY A 1 153 ? 26.005 64.263 119.129 1.00 15.02 117 GLY A C 1
ATOM 932 O O . GLY A 1 153 ? 25.513 63.351 118.459 1.00 14.15 117 GLY A O 1
ATOM 933 N N . GLY A 1 154 ? 26.837 64.049 120.140 1.00 14.48 118 GLY A N 1
ATOM 934 C CA . GLY A 1 154 ? 27.217 62.697 120.484 1.00 14.65 118 GLY A CA 1
ATOM 935 C C . GLY A 1 154 ? 28.394 62.650 121.430 1.00 13.80 118 GLY A C 1
ATOM 936 O O . GLY A 1 154 ? 28.592 63.557 122.240 1.00 13.74 118 GLY A O 1
ATOM 937 N N . ASN A 1 155 ? 29.179 61.587 121.320 1.00 13.90 119 ASN A N 1
ATOM 938 C CA . ASN A 1 155 ? 30.325 61.395 122.190 1.00 13.59 119 ASN A CA 1
ATOM 939 C C . ASN A 1 155 ? 31.342 60.477 121.533 1.00 13.37 119 ASN A C 1
ATOM 940 O O . ASN A 1 155 ? 31.014 59.722 120.619 1.00 13.67 119 ASN A O 1
ATOM 945 N N . ILE A 1 156 ? 32.575 60.552 122.018 1.00 14.68 120 ILE A N 1
ATOM 946 C CA . ILE A 1 156 ? 33.659 59.712 121.538 1.00 15.67 120 ILE A CA 1
ATOM 947 C C . ILE A 1 156 ? 34.422 59.157 122.736 1.00 16.50 120 ILE A C 1
ATOM 948 O O . ILE A 1 156 ? 34.763 59.895 123.661 1.00 16.88 120 ILE A O 1
ATOM 953 N N . SER A 1 157 ? 34.662 57.850 122.724 1.00 15.54 121 SER A N 1
ATOM 954 C CA . SER A 1 157 ? 35.435 57.192 123.774 1.00 14.82 121 SER A CA 1
ATOM 955 C C . SER A 1 157 ? 36.365 56.210 123.088 1.00 15.65 121 SER A C 1
ATOM 956 O O . SER A 1 157 ? 36.036 55.665 122.034 1.00 15.46 121 SER A O 1
ATOM 959 N N . LYS A 1 158 ? 37.535 55.992 123.676 1.00 16.97 122 LYS A N 1
ATOM 960 C CA . LYS A 1 158 ? 38.470 55.036 123.114 1.00 17.13 122 LYS A CA 1
ATOM 961 C C . LYS A 1 158 ? 37.925 53.657 123.464 1.00 17.38 122 LYS A C 1
ATOM 962 O O . LYS A 1 158 ? 37.181 53.507 124.436 1.00 18.60 122 LYS A O 1
ATOM 968 N N . SER A 1 159 ? 38.285 52.656 122.667 1.00 16.62 123 SER A N 1
ATOM 969 C CA . SER A 1 159 ? 37.813 51.293 122.888 1.00 17.44 123 SER A CA 1
ATOM 970 C C . SER A 1 159 ? 38.693 50.282 122.166 1.00 18.52 123 SER A C 1
ATOM 971 O O . SER A 1 159 ? 39.645 50.647 121.480 1.00 20.88 123 SER A O 1
ATOM 974 N N . GLU A 1 160 ? 38.351 49.008 122.323 1.00 19.84 124 GLU A N 1
ATOM 975 C CA . GLU A 1 160 ? 39.072 47.918 121.678 1.00 21.39 124 GLU A CA 1
ATOM 976 C C . GLU A 1 160 ? 38.283 47.471 120.449 1.00 22.04 124 GLU A C 1
ATOM 977 O O . GLU A 1 160 ? 38.859 47.061 119.441 1.00 24.33 124 GLU A O 1
ATOM 983 N N . LYS A 1 161 ? 36.958 47.566 120.542 1.00 21.41 125 LYS A N 1
ATOM 984 C CA . LYS A 1 161 ? 36.059 47.184 119.455 1.00 20.66 125 LYS A CA 1
ATOM 985 C C . LYS A 1 161 ? 35.199 48.389 119.082 1.00 18.97 125 LYS A C 1
ATOM 986 O O . LYS A 1 161 ? 34.986 49.276 119.903 1.00 19.45 125 LYS A O 1
ATOM 992 N N . ILE A 1 162 ? 34.707 48.421 117.848 1.00 16.41 126 ILE A N 1
ATOM 993 C CA . ILE A 1 162 ? 33.858 49.527 117.411 1.00 15.53 126 ILE A CA 1
ATOM 994 C C . ILE A 1 162 ? 32.470 49.401 118.041 1.00 14.67 126 ILE A C 1
ATOM 995 O O . ILE A 1 162 ? 31.856 48.338 117.999 1.00 15.49 126 ILE A O 1
ATOM 1000 N N . GLY A 1 163 ? 31.990 50.492 118.631 1.00 13.76 127 GLY A N 1
ATOM 1001 C CA . GLY A 1 163 ? 30.674 50.494 119.240 1.00 13.59 127 GLY A CA 1
ATOM 1002 C C . GLY A 1 163 ? 29.936 51.737 118.793 1.00 13.51 127 GLY A C 1
ATOM 1003 O O . GLY A 1 163 ? 30.487 52.838 118.815 1.00 13.90 127 GLY A O 1
ATOM 1004 N N . ILE A 1 164 ? 28.687 51.556 118.382 1.00 12.95 128 ILE A N 1
ATOM 1005 C CA . ILE A 1 164 ? 27.857 52.653 117.902 1.00 12.31 128 ILE A CA 1
ATOM 1006 C C . ILE A 1 164 ? 26.531 52.658 118.655 1.00 13.18 128 ILE A C 1
ATOM 1007 O O . ILE A 1 164 ? 25.696 51.773 118.473 1.00 13.96 128 ILE A O 1
ATOM 1012 N N . SER A 1 165 ? 26.346 53.655 119.512 1.00 12.24 129 SER A N 1
ATOM 1013 C CA . SER A 1 165 ? 25.120 53.764 120.292 1.00 12.86 129 SER A CA 1
ATOM 1014 C C . SER A 1 165 ? 24.380 55.021 119.875 1.00 13.88 129 SER A C 1
ATOM 1015 O O . SER A 1 165 ? 24.867 56.139 120.056 1.00 13.84 129 SER A O 1
ATOM 1018 N N . VAL A 1 166 ? 23.196 54.827 119.312 1.00 13.53 130 VAL A N 1
ATOM 1019 C CA . VAL A 1 166 ? 22.392 55.937 118.841 1.00 13.60 130 VAL A CA 1
ATOM 1020 C C . VAL A 1 166 ? 21.225 56.217 119.777 1.00 12.90 130 VAL A C 1
ATOM 1021 O O . VAL A 1 166 ? 20.619 55.299 120.331 1.00 13.57 130 VAL A O 1
ATOM 1025 N N . PHE A 1 167 ? 20.938 57.497 119.970 1.00 13.81 131 PHE A N 1
ATOM 1026 C CA . PHE A 1 167 ? 19.820 57.905 120.803 1.00 14.73 131 PHE A CA 1
ATOM 1027 C C . PHE A 1 167 ? 18.969 58.771 119.893 1.00 15.36 131 PHE A C 1
ATOM 1028 O O . PHE A 1 167 ? 19.482 59.660 119.214 1.00 17.08 131 PHE A O 1
ATOM 1036 N N . LEU A 1 168 ? 17.673 58.488 119.856 1.00 14.00 132 LEU A N 1
ATOM 1037 C CA . LEU A 1 168 ? 16.772 59.225 118.991 1.00 13.77 132 LEU A CA 1
ATOM 1038 C C . LEU A 1 168 ? 15.533 59.731 119.708 1.00 13.62 132 LEU A C 1
ATOM 1039 O O . LEU A 1 168 ? 14.939 59.029 120.522 1.00 14.46 132 LEU A O 1
ATOM 1044 N N . VAL A 1 169 ? 15.161 60.964 119.384 1.00 14.30 133 VAL A N 1
ATOM 1045 C CA . VAL A 1 169 ? 13.975 61.600 119.941 1.00 14.84 133 VAL A CA 1
ATOM 1046 C C . VAL A 1 169 ? 13.010 61.803 118.777 1.00 13.21 133 VAL A C 1
ATOM 1047 O O . VAL A 1 169 ? 13.370 62.410 117.768 1.00 14.59 133 VAL A O 1
ATOM 1051 N N . GLY A 1 170 ? 11.797 61.275 118.928 1.00 14.63 134 GLY A N 1
ATOM 1052 C CA . GLY A 1 170 ? 10.768 61.410 117.915 1.00 15.55 134 GLY A CA 1
ATOM 1053 C C . GLY A 1 170 ? 9.591 62.163 118.507 1.00 15.79 134 GLY A C 1
ATOM 1054 O O . GLY A 1 170 ? 9.615 62.535 119.682 1.00 16.18 134 GLY A O 1
ATOM 1055 N N . GLU A 1 171 ? 8.561 62.382 117.697 1.00 16.28 135 GLU A N 1
ATOM 1056 C CA . GLU A 1 171 ? 7.377 63.112 118.133 1.00 18.76 135 GLU A CA 1
ATOM 1057 C C . GLU A 1 171 ? 6.125 62.474 117.541 1.00 19.06 135 GLU A C 1
ATOM 1058 O O . GLU A 1 171 ? 6.156 61.951 116.429 1.00 17.82 135 GLU A O 1
ATOM 1064 N N . THR A 1 172 ? 5.023 62.512 118.285 1.00 19.66 136 THR A N 1
ATOM 1065 C CA . THR A 1 172 ? 3.775 61.940 117.795 1.00 20.93 136 THR A CA 1
ATOM 1066 C C . THR A 1 172 ? 2.546 62.564 118.435 1.00 23.14 136 THR A C 1
ATOM 1067 O O . THR A 1 172 ? 2.588 63.024 119.577 1.00 22.79 136 THR A O 1
ATOM 1071 N N . GLU A 1 173 ? 1.457 62.575 117.673 1.00 25.55 137 GLU A N 1
ATOM 1072 C CA . GLU A 1 173 ? 0.179 63.104 118.134 1.00 28.39 137 GLU A CA 1
ATOM 1073 C C . GLU A 1 173 ? -0.552 61.967 118.831 1.00 27.42 137 GLU A C 1
ATOM 1074 O O . GLU A 1 173 ? -1.415 62.190 119.682 1.00 29.16 137 GLU A O 1
ATOM 1080 N N . ARG A 1 174 ? -0.205 60.740 118.454 1.00 25.51 138 ARG A N 1
ATOM 1081 C CA . ARG A 1 174 ? -0.815 59.570 119.061 1.00 23.34 138 ARG A CA 1
ATOM 1082 C C . ARG A 1 174 ? 0.162 58.407 119.183 1.00 23.05 138 ARG A C 1
ATOM 1083 O O . ARG A 1 174 ? 0.555 57.797 118.186 1.00 22.55 138 ARG A O 1
ATOM 1091 N N . PHE A 1 175 ? 0.538 58.107 120.419 1.00 20.89 139 PHE A N 1
ATOM 1092 C CA . PHE A 1 175 ? 1.449 57.011 120.717 1.00 19.04 139 PHE A CA 1
ATOM 1093 C C . PHE A 1 175 ? 0.715 55.679 120.629 1.00 18.88 139 PHE A C 1
ATOM 1094 O O . PHE A 1 175 ? -0.389 55.529 121.157 1.00 19.74 139 PHE A O 1
ATOM 1102 N N . VAL A 1 176 ? 1.327 54.713 119.954 1.00 17.72 140 VAL A N 1
ATOM 1103 C CA . VAL A 1 176 ? 0.741 53.385 119.832 1.00 16.90 140 VAL A CA 1
ATOM 1104 C C . VAL A 1 176 ? 1.818 52.393 120.252 1.00 17.73 140 VAL A C 1
ATOM 1105 O O . VAL A 1 176 ? 2.784 52.178 119.521 1.00 17.36 140 VAL A O 1
ATOM 1109 N N . GLY A 1 177 ? 1.652 51.808 121.434 1.00 17.03 141 GLY A N 1
ATOM 1110 C CA . GLY A 1 177 ? 2.624 50.858 121.942 1.00 17.16 141 GLY A CA 1
ATOM 1111 C C . GLY A 1 177 ? 2.194 49.416 121.791 1.00 16.70 141 GLY A C 1
ATOM 1112 O O . GLY A 1 177 ? 1.314 49.104 120.987 1.00 16.01 141 GLY A O 1
ATOM 1113 N N . ARG A 1 178 ? 2.805 48.544 122.588 1.00 16.40 142 ARG A N 1
ATOM 1114 C CA . ARG A 1 178 ? 2.530 47.115 122.543 1.00 16.99 142 ARG A CA 1
ATOM 1115 C C . ARG A 1 178 ? 1.296 46.689 123.323 1.00 18.56 142 ARG A C 1
ATOM 1116 O O . ARG A 1 178 ? 0.849 45.550 123.209 1.00 19.93 142 ARG A O 1
ATOM 1124 N N . ASP A 1 179 ? 0.762 47.595 124.130 1.00 19.18 143 ASP A N 1
ATOM 1125 C CA . ASP A 1 179 ? -0.443 47.297 124.886 1.00 22.84 143 ASP A CA 1
ATOM 1126 C C . ASP A 1 179 ? -1.573 47.985 124.136 1.00 24.09 143 ASP A C 1
ATOM 1127 O O . ASP A 1 179 ? -1.449 49.146 123.747 1.00 27.82 143 ASP A O 1
ATOM 1132 N N . GLY A 1 180 ? -2.663 47.265 123.912 1.00 22.88 144 GLY A N 1
ATOM 1133 C CA . GLY A 1 180 ? -3.783 47.858 123.211 1.00 21.95 144 GLY A CA 1
ATOM 1134 C C . GLY A 1 180 ? -4.450 46.942 122.208 1.00 21.31 144 GLY A C 1
ATOM 1135 O O . GLY A 1 180 ? -5.522 47.271 121.701 1.00 21.08 144 GLY A O 1
ATOM 1136 N N . ALA A 1 181 ? -3.830 45.802 121.911 1.00 20.72 145 ALA A N 1
ATOM 1137 C CA . ALA A 1 181 ? -4.411 44.860 120.957 1.00 22.73 145 ALA A CA 1
ATOM 1138 C C . ALA A 1 181 ? -5.790 44.455 121.463 1.00 23.24 145 ALA A C 1
ATOM 1139 O O . ALA A 1 181 ? -5.964 44.157 122.647 1.00 24.32 145 ALA A O 1
ATOM 1141 N N . ARG A 1 182 ? -6.769 44.444 120.566 1.00 22.15 146 ARG A N 1
ATOM 1142 C CA . ARG A 1 182 ? -8.129 44.094 120.950 1.00 24.01 146 ARG A CA 1
ATOM 1143 C C . ARG A 1 182 ? -8.583 42.753 120.401 1.00 24.46 146 ARG A C 1
ATOM 1144 O O . ARG A 1 182 ? -8.133 42.307 119.345 1.00 23.50 146 ARG A O 1
ATOM 1152 N N . LEU A 1 183 ? -9.482 42.112 121.138 1.00 24.88 147 LEU A N 1
ATOM 1153 C CA 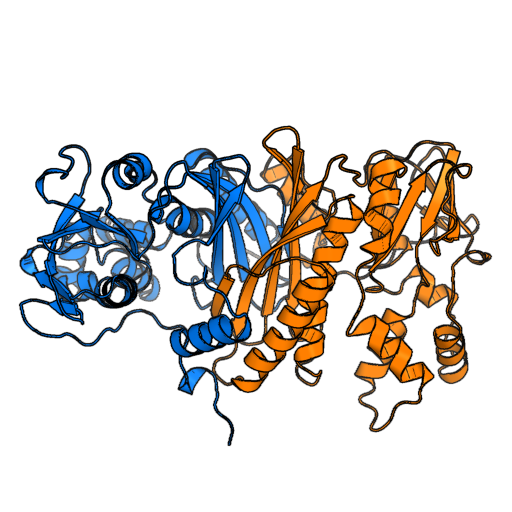. LEU A 1 183 ? -10.028 40.827 120.733 1.00 26.06 147 LEU A CA 1
ATOM 1154 C C . LEU A 1 183 ? -10.679 40.988 119.367 1.00 25.73 147 LEU A C 1
ATOM 1155 O O . LEU A 1 183 ? -11.428 41.938 119.139 1.00 25.02 147 LEU A O 1
ATOM 1160 N N . GLY A 1 184 ? -10.384 40.068 118.455 1.00 24.95 148 GLY A N 1
ATOM 1161 C CA . GLY A 1 184 ? -10.964 40.146 117.128 1.00 25.99 148 GLY A CA 1
ATOM 1162 C C . GLY A 1 184 ? -10.065 40.849 116.130 1.00 25.18 148 GLY A C 1
ATOM 1163 O O . GLY A 1 184 ? -10.279 40.756 114.923 1.00 25.38 148 GLY A O 1
ATOM 1164 N N . ASP A 1 185 ? -9.064 41.562 116.636 1.00 23.73 149 ASP A N 1
ATOM 1165 C CA . ASP A 1 185 ? -8.121 42.279 115.784 1.00 21.92 149 ASP A CA 1
ATOM 1166 C C . ASP A 1 185 ? -7.396 41.328 114.847 1.00 21.03 149 ASP A C 1
ATOM 1167 O O . ASP A 1 185 ? -7.136 40.172 115.194 1.00 22.21 149 ASP A O 1
ATOM 1172 N N . SER A 1 186 ? -7.080 41.814 113.653 1.00 20.13 150 SER A N 1
ATOM 1173 C CA . SER A 1 186 ? -6.305 41.027 112.706 1.00 20.19 150 SER A CA 1
ATOM 1174 C C . SER A 1 186 ? -4.871 41.427 113.025 1.00 19.75 150 SER A C 1
ATOM 1175 O O . SER A 1 186 ? -4.634 42.540 113.505 1.00 19.03 150 SER A O 1
ATOM 1178 N N . VAL A 1 187 ? -3.932 40.516 112.792 1.00 19.17 151 VAL A N 1
ATOM 1179 C CA . VAL A 1 187 ? -2.517 40.777 113.038 1.00 18.79 151 VAL A CA 1
ATOM 1180 C C . VAL A 1 187 ? -1.856 40.964 111.677 1.00 18.98 151 VAL A C 1
ATOM 1181 O O . VAL A 1 187 ? -1.999 40.120 110.792 1.00 18.39 151 VAL A O 1
ATOM 1185 N N . PHE A 1 188 ? -1.139 42.072 111.510 1.00 16.60 152 PHE A N 1
ATOM 1186 C CA . PHE A 1 188 ? -0.481 42.369 110.238 1.00 17.54 152 PHE A CA 1
ATOM 1187 C C . PHE A 1 188 ? 1.013 42.593 110.365 1.00 16.91 152 PHE A C 1
ATOM 1188 O O . PHE A 1 188 ? 1.525 42.862 111.449 1.00 16.83 152 PHE A O 1
ATOM 1196 N N . VAL A 1 189 ? 1.693 42.489 109.229 1.00 17.24 153 VAL A N 1
ATOM 1197 C CA . VAL A 1 189 ? 3.118 42.767 109.140 1.00 17.07 153 VAL A CA 1
ATOM 1198 C C . VAL A 1 189 ? 3.306 43.527 107.834 1.00 16.86 153 VAL A C 1
ATOM 1199 O O . VAL A 1 189 ? 2.452 43.473 106.940 1.00 16.45 153 VAL A O 1
ATOM 1203 N N . SER A 1 190 ? 4.409 44.257 107.734 1.00 15.88 154 SER A N 1
ATOM 1204 C CA . SER A 1 190 ? 4.724 45.013 106.531 1.00 14.99 154 SER A CA 1
ATOM 1205 C C . SER A 1 190 ? 5.818 44.255 105.785 1.00 15.41 154 SER A C 1
ATOM 1206 O O . SER A 1 190 ? 6.505 43.424 106.379 1.00 16.50 154 SER A O 1
ATOM 1209 N N . GLY A 1 191 ? 5.957 44.538 104.491 1.00 15.79 155 GLY A N 1
ATOM 1210 C CA . GLY A 1 191 ? 6.985 43.904 103.677 1.00 15.88 155 GLY A CA 1
ATOM 1211 C C . GLY A 1 191 ? 7.057 42.386 103.707 1.00 17.88 155 GLY A C 1
ATOM 1212 O O . GLY A 1 191 ? 6.034 41.700 103.738 1.00 20.05 155 GLY A O 1
ATOM 1213 N N . THR A 1 192 ? 8.280 41.859 103.680 1.00 18.02 156 THR A N 1
ATOM 1214 C CA . THR A 1 192 ? 8.499 40.415 103.716 1.00 18.71 156 THR A CA 1
ATOM 1215 C C . THR A 1 192 ? 9.398 40.054 104.896 1.00 18.86 156 THR A C 1
ATOM 1216 O O . THR A 1 192 ? 10.161 40.890 105.384 1.00 19.27 156 THR A O 1
ATOM 1220 N N . LEU A 1 193 ? 9.307 38.807 105.349 1.00 18.44 157 LEU A N 1
ATOM 1221 C CA . LEU A 1 193 ? 10.083 38.354 106.502 1.00 17.83 157 LEU A CA 1
ATOM 1222 C C . LEU A 1 193 ? 11.103 37.263 106.190 1.00 19.58 157 LEU A C 1
ATOM 1223 O O . LEU A 1 193 ? 10.846 36.378 105.372 1.00 18.92 157 LEU A O 1
ATOM 1228 N N . GLY A 1 194 ? 12.253 37.331 106.861 1.00 17.54 158 GLY A N 1
ATOM 1229 C CA . GLY A 1 194 ? 13.299 36.336 106.677 1.00 17.45 158 GLY A CA 1
ATOM 1230 C C . GLY A 1 194 ? 14.473 36.756 105.815 1.00 16.69 158 GLY A C 1
ATOM 1231 O O . GLY A 1 194 ? 15.533 36.120 105.838 1.00 18.28 158 GLY A O 1
ATOM 1232 N N . ASP A 1 195 ? 14.297 37.832 105.060 1.00 15.26 159 ASP A N 1
ATOM 1233 C CA . ASP A 1 195 ? 15.330 38.330 104.157 1.00 15.59 159 ASP A CA 1
ATOM 1234 C C . ASP A 1 195 ? 16.655 38.675 104.817 1.00 16.61 159 ASP A C 1
ATOM 1235 O O . ASP A 1 195 ? 17.718 38.293 104.327 1.00 16.65 159 ASP A O 1
ATOM 1240 N N . SER A 1 196 ? 16.595 39.409 105.922 1.00 15.87 160 SER A N 1
ATOM 1241 C CA . SER A 1 196 ? 17.811 39.826 106.600 1.00 16.52 160 SER A CA 1
ATOM 1242 C C . SER A 1 196 ? 18.658 38.660 107.080 1.00 16.03 160 SER A C 1
ATOM 1243 O O . SER A 1 196 ? 19.887 38.693 106.957 1.00 16.55 160 SER A O 1
ATOM 1246 N N . ARG A 1 197 ? 18.013 37.634 107.624 1.00 17.27 161 ARG A N 1
ATOM 1247 C CA . ARG A 1 197 ? 18.733 36.463 108.110 1.00 17.64 161 ARG A CA 1
ATOM 1248 C C . ARG A 1 197 ? 19.476 35.801 106.957 1.00 18.19 161 ARG A C 1
ATOM 1249 O O . ARG A 1 197 ? 20.624 35.386 107.109 1.00 18.13 161 ARG A O 1
ATOM 1257 N N . ALA A 1 198 ? 18.822 35.701 105.805 1.00 18.33 162 ALA A N 1
ATOM 1258 C CA . ALA A 1 198 ? 19.447 35.091 104.637 1.00 17.73 162 ALA A CA 1
ATOM 1259 C C . ALA A 1 198 ? 20.634 35.939 104.195 1.00 18.04 162 ALA A C 1
ATOM 1260 O O . ALA A 1 198 ? 21.676 35.413 103.802 1.00 19.00 162 ALA A O 1
ATOM 1262 N N . GLY A 1 199 ? 20.473 37.257 104.262 1.00 16.90 163 GLY A N 1
ATOM 1263 C CA . GLY A 1 199 ? 21.541 38.158 103.871 1.00 17.58 163 GLY A CA 1
ATOM 1264 C C . GLY A 1 199 ? 22.770 37.967 104.741 1.00 18.10 163 GLY A C 1
ATOM 1265 O O . GLY A 1 199 ? 23.895 37.947 104.241 1.00 20.17 163 GLY A O 1
ATOM 1266 N N . LEU A 1 200 ? 22.553 37.830 106.045 1.00 19.58 164 LEU A N 1
ATOM 1267 C CA . LEU A 1 200 ? 23.651 37.627 106.984 1.00 21.75 164 LEU A CA 1
ATOM 1268 C C . LEU A 1 200 ? 24.357 36.308 106.685 1.00 22.81 164 LEU A C 1
ATOM 1269 O O . LEU A 1 200 ? 25.587 36.238 106.671 1.00 21.67 164 LEU A O 1
ATOM 1274 N N . GLU A 1 201 ? 23.575 35.262 106.446 1.00 22.47 165 GLU A N 1
ATOM 1275 C CA . GLU A 1 201 ? 24.145 33.957 106.144 1.00 24.20 165 GLU A CA 1
ATOM 1276 C C . GLU A 1 201 ? 24.974 34.014 104.864 1.00 24.11 165 GLU A C 1
ATOM 1277 O O . GLU A 1 201 ? 26.029 33.383 104.770 1.00 25.23 165 GLU A O 1
ATOM 1283 N N . LEU A 1 202 ? 24.509 34.782 103.884 1.00 23.47 166 LEU A N 1
ATOM 1284 C CA . LEU A 1 202 ? 25.240 34.918 102.629 1.00 24.16 166 LEU A CA 1
ATOM 1285 C C . LEU A 1 202 ? 26.581 35.596 102.891 1.00 25.17 166 LEU A C 1
ATOM 1286 O O . LEU A 1 202 ? 27.612 35.179 102.365 1.00 25.51 166 LEU A O 1
ATOM 1291 N N . LEU A 1 203 ? 26.568 36.639 103.714 1.00 25.77 167 LEU A N 1
ATOM 1292 C CA . LEU A 1 203 ? 27.794 37.356 104.048 1.00 27.30 167 LEU A CA 1
ATOM 1293 C C . LEU A 1 203 ? 28.791 36.442 104.748 1.00 29.14 167 LEU A C 1
ATOM 1294 O O . LEU A 1 203 ? 29.988 36.477 104.458 1.00 29.88 167 LEU A O 1
ATOM 1299 N N . LEU A 1 204 ? 28.292 35.629 105.672 1.00 30.64 168 LEU A N 1
ATOM 1300 C CA . LEU A 1 204 ? 29.138 34.713 106.426 1.00 33.25 168 LEU A CA 1
ATOM 1301 C C . LEU A 1 204 ? 29.804 33.677 105.529 1.00 34.24 168 LEU A C 1
ATOM 1302 O O . LEU A 1 204 ? 30.824 33.094 105.895 1.00 35.17 168 LEU A O 1
ATOM 1307 N N . MET A 1 205 ? 29.223 33.447 104.355 1.00 35.39 169 MET A N 1
ATOM 1308 C CA . MET A 1 205 ? 29.777 32.490 103.406 1.00 36.90 169 MET A CA 1
ATOM 1309 C C . MET A 1 205 ? 31.081 33.030 102.829 1.00 38.08 169 MET A C 1
ATOM 1310 O O . MET A 1 205 ? 31.905 32.272 102.318 1.00 38.31 169 MET A O 1
ATOM 1315 N N . GLU A 1 206 ? 31.258 34.344 102.923 1.00 39.69 170 GLU A N 1
ATOM 1316 C CA . GLU A 1 206 ? 32.455 35.010 102.418 1.00 42.01 170 GLU A CA 1
ATOM 1317 C C . GLU A 1 206 ? 32.807 34.547 101.009 1.00 43.12 170 GLU A C 1
ATOM 1318 O O . GLU A 1 206 ? 33.937 34.131 100.747 1.00 42.58 170 GLU A O 1
ATOM 1324 N N . LYS A 1 207 ? 31.836 34.621 100.106 1.00 44.23 171 LYS A N 1
ATOM 1325 C CA . LYS A 1 207 ? 32.048 34.212 98.723 1.00 45.73 171 LYS A CA 1
ATOM 1326 C C . LYS A 1 207 ? 32.671 35.336 97.904 1.00 45.87 171 LYS A C 1
ATOM 1327 O O . LYS A 1 207 ? 32.518 36.514 98.231 1.00 45.81 171 LYS A O 1
ATOM 1333 N N . GLU A 1 208 ? 33.376 34.960 96.840 1.00 46.76 172 GLU A N 1
ATOM 1334 C CA . GLU A 1 208 ? 34.024 35.925 95.960 1.00 47.32 172 GLU A CA 1
ATOM 1335 C C . GLU A 1 208 ? 32.991 36.893 95.398 1.00 46.56 172 GLU A C 1
ATOM 1336 O O . GLU A 1 208 ? 33.215 38.103 95.350 1.00 47.23 172 GLU A O 1
ATOM 1342 N N . GLU A 1 209 ? 31.858 36.346 94.971 1.00 45.27 173 GLU A N 1
ATOM 1343 C CA . GLU A 1 209 ? 30.777 37.148 94.415 1.00 43.29 173 GLU A CA 1
ATOM 1344 C C . GLU A 1 209 ? 29.455 36.398 94.522 1.00 40.43 173 GLU A C 1
ATOM 1345 O O . GLU A 1 209 ? 29.428 35.168 94.555 1.00 40.52 173 GLU A O 1
ATOM 1351 N N . TYR A 1 210 ? 28.358 37.144 94.583 1.00 37.40 174 TYR A N 1
ATOM 1352 C CA . TYR A 1 210 ? 27.036 36.543 94.708 1.00 33.50 174 TYR A CA 1
ATOM 1353 C C . TYR A 1 210 ? 26.144 36.858 93.516 1.00 32.16 174 TYR A C 1
ATOM 1354 O O . TYR A 1 210 ? 26.448 37.745 92.716 1.00 31.89 174 TYR A O 1
ATOM 1363 N N . GLU A 1 211 ? 25.041 36.123 93.406 1.00 30.50 175 GLU A N 1
ATOM 1364 C CA . GLU A 1 211 ? 24.083 36.337 92.330 1.00 29.66 175 GLU A CA 1
ATOM 1365 C C . GLU A 1 211 ? 23.273 37.566 92.728 1.00 27.26 175 GLU A C 1
ATOM 1366 O O . GLU A 1 211 ? 23.254 37.944 93.899 1.00 25.66 175 GLU A O 1
ATOM 1372 N N . PRO A 1 212 ? 22.596 38.203 91.763 1.00 25.92 176 PRO A N 1
ATOM 1373 C CA . PRO A 1 212 ? 21.792 39.393 92.052 1.00 24.60 176 PRO A CA 1
ATOM 1374 C C . PRO A 1 212 ? 20.821 39.228 93.217 1.00 22.95 176 PRO A C 1
ATOM 1375 O O . PRO A 1 212 ? 20.757 40.085 94.099 1.00 21.31 176 PRO A O 1
ATOM 1379 N N . PHE A 1 213 ? 20.070 38.132 93.234 1.00 22.34 177 PHE A N 1
ATOM 1380 C CA . PHE A 1 213 ? 19.107 37.929 94.309 1.00 21.41 177 PHE A CA 1
ATOM 1381 C C . PHE A 1 213 ? 19.796 37.801 95.664 1.00 21.11 177 PHE A C 1
ATOM 1382 O O . PHE A 1 213 ? 19.225 38.158 96.694 1.00 20.13 177 PHE A O 1
ATOM 1390 N N . GLU A 1 214 ? 21.030 37.306 95.665 1.00 20.38 178 GLU A N 1
ATOM 1391 C CA . GLU A 1 214 ? 21.769 37.163 96.912 1.00 20.32 178 GLU A CA 1
ATOM 1392 C C . GLU A 1 214 ? 22.214 38.542 97.389 1.00 19.90 178 GLU A C 1
ATOM 1393 O O . GLU A 1 214 ? 22.185 38.835 98.585 1.00 18.90 178 GLU A O 1
ATOM 1399 N N . LEU A 1 215 ? 22.614 39.397 96.453 1.00 20.49 179 LEU A N 1
ATOM 1400 C CA . LEU A 1 215 ? 23.030 40.746 96.806 1.00 20.86 179 LEU A CA 1
ATOM 1401 C C . LEU A 1 215 ? 21.825 41.532 97.324 1.00 20.10 179 LEU A C 1
ATOM 1402 O O . LEU A 1 215 ? 21.962 42.407 98.181 1.00 20.26 179 LEU A O 1
ATOM 1407 N N . ALA A 1 216 ? 20.639 41.213 96.812 1.00 18.91 180 ALA A N 1
ATOM 1408 C CA . ALA A 1 216 ? 19.424 41.887 97.260 1.00 18.06 180 ALA A CA 1
ATOM 1409 C C . ALA A 1 216 ? 19.186 41.552 98.731 1.00 17.58 180 ALA A C 1
ATOM 1410 O O . ALA A 1 216 ? 18.802 42.415 99.524 1.00 17.07 180 ALA A O 1
ATOM 1412 N N . LEU A 1 217 ? 19.412 40.292 99.091 1.00 15.73 181 LEU A N 1
ATOM 1413 C CA . LEU A 1 217 ? 19.234 39.852 100.471 1.00 16.81 181 LEU A CA 1
ATOM 1414 C C . LEU A 1 217 ? 20.292 40.486 101.367 1.00 17.15 181 LEU A C 1
ATOM 1415 O O . LEU A 1 217 ? 20.002 40.905 102.492 1.00 15.88 181 LEU A O 1
ATOM 1420 N N . ILE A 1 218 ? 21.518 40.563 100.865 1.00 17.25 182 ILE A N 1
ATOM 1421 C CA . ILE A 1 218 ? 22.602 41.171 101.620 1.00 17.70 182 ILE A CA 1
ATOM 1422 C C . ILE A 1 218 ? 22.257 42.637 101.867 1.00 17.43 182 ILE A C 1
ATOM 1423 O O . ILE A 1 218 ? 22.487 43.159 102.956 1.00 16.88 182 ILE A O 1
ATOM 1428 N N . GLN A 1 219 ? 21.682 43.294 100.863 1.00 18.11 183 GLN A N 1
ATOM 1429 C CA . GLN A 1 219 ? 21.300 44.699 100.996 1.00 18.53 183 GLN A CA 1
ATOM 1430 C C . GLN A 1 219 ? 20.254 44.875 102.093 1.00 19.23 183 GLN A C 1
ATOM 1431 O O . GLN A 1 219 ? 20.298 45.842 102.856 1.00 18.25 183 GLN A O 1
ATOM 1437 N N . ARG A 1 220 ? 19.309 43.944 102.177 1.00 17.62 184 ARG A N 1
ATOM 1438 C CA . ARG A 1 220 ? 18.274 44.027 103.199 1.00 18.00 184 ARG A CA 1
ATOM 1439 C C . ARG A 1 220 ? 18.855 43.822 104.591 1.00 16.98 184 ARG A C 1
ATOM 1440 O O . ARG A 1 220 ? 18.300 44.305 105.580 1.00 19.69 184 ARG A O 1
ATOM 1448 N N . HIS A 1 221 ? 19.979 43.118 104.682 1.00 15.67 185 HIS A N 1
ATOM 1449 C CA . HIS A 1 221 ? 20.593 42.918 105.984 1.00 16.27 185 HIS A CA 1
ATOM 1450 C C . HIS A 1 221 ? 21.462 44.105 106.375 1.00 16.73 185 HIS A C 1
ATOM 1451 O O . HIS A 1 221 ? 21.391 44.591 107.503 1.00 16.12 185 HIS A O 1
ATOM 1458 N N . LEU A 1 222 ? 22.277 44.568 105.433 1.00 16.78 186 LEU A N 1
ATOM 1459 C CA . LEU A 1 222 ? 23.192 45.677 105.679 1.00 18.01 186 LEU A CA 1
ATOM 1460 C C . LEU A 1 222 ? 22.562 47.058 105.710 1.00 18.81 186 LEU A C 1
ATOM 1461 O O . LEU A 1 222 ? 22.996 47.912 106.477 1.00 18.87 186 LEU A O 1
ATOM 1466 N N . ARG A 1 223 ? 21.551 47.282 104.875 1.00 16.81 187 ARG A N 1
ATOM 1467 C CA . ARG A 1 223 ? 20.904 48.587 104.798 1.00 18.10 187 ARG A CA 1
ATOM 1468 C C . ARG A 1 223 ? 19.396 48.507 104.912 1.00 17.16 187 ARG A C 1
ATOM 1469 O O . ARG A 1 223 ? 18.680 48.770 103.941 1.00 19.20 187 ARG A O 1
ATOM 1477 N N . PRO A 1 224 ? 18.889 48.139 106.095 1.00 16.47 188 PRO A N 1
ATOM 1478 C CA . PRO A 1 224 ? 17.438 48.053 106.259 1.00 16.82 188 PRO A CA 1
ATOM 1479 C C . PRO A 1 224 ? 16.826 49.446 106.178 1.00 17.33 188 PRO A C 1
ATOM 1480 O O . PRO A 1 224 ? 17.496 50.444 106.449 1.00 17.59 188 PRO A O 1
ATOM 1484 N N . THR A 1 225 ? 15.556 49.509 105.797 1.00 18.14 189 THR A N 1
ATOM 1485 C CA . THR A 1 225 ? 14.860 50.784 105.695 1.00 19.33 189 THR A CA 1
ATOM 1486 C C . THR A 1 225 ? 13.693 50.789 106.678 1.00 16.91 189 THR A C 1
ATOM 1487 O O . THR A 1 225 ? 12.808 49.937 106.598 1.00 19.24 189 THR A O 1
ATOM 1491 N N . ALA A 1 226 ? 13.699 51.735 107.614 1.00 14.53 190 ALA A N 1
ATOM 1492 C CA . ALA A 1 226 ? 12.615 51.834 108.592 1.00 14.50 190 ALA A CA 1
ATOM 1493 C C . ALA A 1 226 ? 11.328 52.146 107.830 1.00 13.93 190 ALA A C 1
ATOM 1494 O O . ALA A 1 226 ? 11.347 52.925 106.875 1.00 14.01 190 ALA A O 1
ATOM 1496 N N . ARG A 1 227 ? 10.217 51.552 108.265 1.00 13.45 191 ARG A N 1
ATOM 1497 C CA . ARG A 1 227 ? 8.930 51.747 107.591 1.00 13.95 191 ARG A CA 1
ATOM 1498 C C . ARG A 1 227 ? 8.207 53.031 107.979 1.00 14.80 191 ARG A C 1
ATOM 1499 O O . ARG A 1 227 ? 7.068 53.008 108.460 1.00 14.98 191 ARG A O 1
ATOM 1507 N N . ILE A 1 228 ? 8.873 54.153 107.736 1.00 14.80 192 ILE A N 1
ATOM 1508 C CA . ILE A 1 228 ? 8.330 55.461 108.052 1.00 15.13 192 ILE A CA 1
ATOM 1509 C C . ILE A 1 228 ? 7.086 55.728 107.196 1.00 16.88 192 ILE A C 1
ATOM 1510 O O . ILE A 1 228 ? 6.269 56.596 107.518 1.00 15.68 192 ILE A O 1
ATOM 1515 N N . ASP A 1 229 ? 6.929 54.954 106.124 1.00 14.86 193 ASP A N 1
ATOM 1516 C CA . ASP A 1 229 ? 5.767 55.107 105.253 1.00 14.94 193 ASP A CA 1
ATOM 1517 C C . ASP A 1 229 ? 4.489 54.574 105.906 1.00 16.32 193 ASP A C 1
ATOM 1518 O O . ASP A 1 229 ? 3.392 54.755 105.372 1.00 16.84 193 ASP A O 1
ATOM 1523 N N . TYR A 1 230 ? 4.630 53.945 107.072 1.00 14.88 194 TYR A N 1
ATOM 1524 C CA . TYR A 1 230 ? 3.487 53.399 107.813 1.00 15.11 194 TYR A CA 1
ATOM 1525 C C . TYR A 1 230 ? 3.042 54.261 108.992 1.00 15.53 194 TYR A C 1
ATOM 1526 O O . TYR A 1 230 ? 2.037 53.950 109.627 1.00 15.24 194 TYR A O 1
ATOM 1535 N N . VAL A 1 231 ? 3.772 55.333 109.287 1.00 15.88 195 VAL A N 1
ATOM 1536 C CA . VAL A 1 231 ? 3.438 56.167 110.443 1.00 15.84 195 VAL A CA 1
ATOM 1537 C C . VAL A 1 231 ? 1.989 56.641 110.531 1.00 16.55 195 VAL A C 1
ATOM 1538 O O . VAL A 1 231 ? 1.353 56.492 111.573 1.00 16.46 195 VAL A O 1
ATOM 1542 N N . LYS A 1 232 ? 1.476 57.219 109.451 1.00 17.85 196 LYS A N 1
ATOM 1543 C CA . LYS A 1 232 ? 0.101 57.711 109.424 1.00 18.83 196 LYS A CA 1
ATOM 1544 C C . LYS A 1 232 ? -0.887 56.582 109.691 1.00 18.02 196 LYS A C 1
ATOM 1545 O O . LYS A 1 232 ? -1.848 56.745 110.451 1.00 18.05 196 LYS A O 1
ATOM 1551 N N . HIS A 1 233 ? -0.656 55.438 109.055 1.00 15.72 197 HIS A N 1
ATOM 1552 C CA . HIS A 1 233 ? -1.523 54.283 109.234 1.00 16.26 197 HIS A CA 1
ATOM 1553 C C . HIS A 1 233 ? -1.559 53.849 110.694 1.00 15.70 197 HIS A C 1
ATOM 1554 O O . HIS A 1 233 ? -2.627 53.613 111.258 1.00 16.83 197 HIS A O 1
ATOM 1561 N N . ILE A 1 234 ? -0.382 53.730 111.298 1.00 16.54 198 ILE A N 1
ATOM 1562 C CA . ILE A 1 234 ? -0.288 53.317 112.690 1.00 15.96 198 ILE A CA 1
ATOM 1563 C C . ILE A 1 234 ? -1.014 54.318 113.586 1.00 17.54 198 ILE A C 1
ATOM 1564 O O . ILE A 1 234 ? -1.799 53.929 114.448 1.00 16.99 198 ILE A O 1
ATOM 1569 N N . GLN A 1 235 ? -0.758 55.604 113.368 1.00 17.79 199 GLN A N 1
ATOM 1570 C CA . GLN A 1 235 ? -1.393 56.660 114.158 1.00 20.44 199 GLN A CA 1
ATOM 1571 C C . GLN A 1 235 ? -2.912 56.655 114.053 1.00 21.59 199 GLN A C 1
ATOM 1572 O O . GLN A 1 235 ? -3.620 56.791 115.054 1.00 21.21 199 GLN A O 1
ATOM 1578 N N . LYS A 1 236 ? -3.411 56.506 112.834 1.00 21.03 200 LYS A N 1
ATOM 1579 C CA . LYS A 1 236 ? -4.847 56.519 112.596 1.00 21.68 200 LYS A CA 1
ATOM 1580 C C . LYS A 1 236 ? -5.621 55.267 112.981 1.00 21.57 200 LYS A C 1
ATOM 1581 O O . LYS A 1 236 ? -6.695 55.365 113.579 1.00 22.33 200 LYS A O 1
ATOM 1587 N N . TYR A 1 237 ? -5.076 54.095 112.668 1.00 19.79 201 TYR A N 1
ATOM 1588 C CA . TYR A 1 237 ? -5.811 52.857 112.889 1.00 18.58 201 TYR A CA 1
ATOM 1589 C C . TYR A 1 237 ? -5.266 51.724 113.752 1.00 17.15 201 TYR A C 1
ATOM 1590 O O . TYR A 1 237 ? -6.014 50.805 114.085 1.00 18.22 201 TYR A O 1
ATOM 1599 N N . ALA A 1 238 ? -3.987 51.752 114.110 1.00 16.70 202 ALA A N 1
ATOM 1600 C CA . ALA A 1 238 ? -3.449 50.656 114.908 1.00 16.03 202 ALA A CA 1
ATOM 1601 C C . ALA A 1 238 ? -3.845 50.689 116.382 1.00 15.56 202 ALA A C 1
ATOM 1602 O O . ALA A 1 238 ? -3.871 51.749 117.005 1.00 17.47 202 ALA A O 1
ATOM 1604 N N . ASN A 1 239 ? -4.156 49.518 116.931 1.00 16.18 203 ASN A N 1
ATOM 1605 C CA . ASN A 1 239 ? -4.499 49.413 118.345 1.00 16.88 203 ASN A CA 1
ATOM 1606 C C . ASN A 1 239 ? -3.223 49.103 119.123 1.00 17.02 203 ASN A C 1
ATOM 1607 O O . ASN A 1 239 ? -3.072 49.512 120.270 1.00 18.67 203 ASN A O 1
ATOM 1612 N N . ALA A 1 240 ? -2.313 48.370 118.485 1.00 16.50 204 ALA A N 1
ATOM 1613 C CA . ALA A 1 240 ? -1.030 48.004 119.084 1.00 16.04 204 ALA A CA 1
ATOM 1614 C C . ALA A 1 240 ? -0.030 47.893 117.942 1.00 16.02 204 ALA A C 1
ATOM 1615 O O . ALA A 1 240 ? -0.400 47.516 116.831 1.00 16.78 204 ALA A O 1
ATOM 1617 N N . SER A 1 241 ? 1.232 48.209 118.211 1.00 15.71 205 SER A N 1
ATOM 1618 C CA . SER A 1 241 ? 2.243 48.162 117.160 1.00 14.97 205 SER A CA 1
ATOM 1619 C C . SER A 1 241 ? 3.663 48.105 117.709 1.00 16.18 205 SER A C 1
ATOM 1620 O O . SER A 1 241 ? 3.931 48.568 118.813 1.00 16.93 205 SER A O 1
ATOM 1623 N N . MET A 1 242 ? 4.561 47.533 116.914 1.00 15.12 206 MET A N 1
ATOM 1624 C CA . MET A 1 242 ? 5.977 47.409 117.270 1.00 14.36 206 MET A CA 1
ATOM 1625 C C . MET A 1 242 ? 6.708 46.984 116.001 1.00 15.65 206 MET A C 1
ATOM 1626 O O . MET A 1 242 ? 6.070 46.710 114.982 1.00 15.49 206 MET A O 1
ATOM 1631 N N . ASP A 1 243 ? 8.037 46.951 116.039 1.00 15.08 207 ASP A N 1
ATOM 1632 C CA . ASP A 1 243 ? 8.776 46.494 114.867 1.00 15.04 207 ASP A CA 1
ATOM 1633 C C . ASP A 1 243 ? 9.357 45.127 115.206 1.00 13.73 207 ASP A C 1
ATOM 1634 O O . ASP A 1 243 ? 9.442 44.749 116.380 1.00 15.42 207 ASP A O 1
ATOM 1639 N N . ILE A 1 244 ? 9.709 44.377 114.169 1.00 15.37 208 ILE A N 1
ATOM 1640 C CA . ILE A 1 244 ? 10.274 43.047 114.336 1.00 15.46 208 ILE A CA 1
ATOM 1641 C C . ILE A 1 244 ? 11.780 43.134 114.133 1.00 15.11 208 ILE A C 1
ATOM 1642 O O . ILE A 1 244 ? 12.254 43.346 113.016 1.00 16.12 208 ILE A O 1
ATOM 1647 N N . SER A 1 245 ? 12.530 42.984 115.220 1.00 15.67 209 SER A N 1
ATOM 1648 C CA . SER A 1 245 ? 13.984 43.052 115.146 1.00 15.42 209 SER A CA 1
ATOM 1649 C C . SER A 1 245 ? 14.661 41.750 115.563 1.00 15.82 209 SER A C 1
ATOM 1650 O O . SER A 1 245 ? 15.771 41.462 115.115 1.00 14.95 209 SER A O 1
ATOM 1653 N N . ASP A 1 246 ? 14.000 40.962 116.407 1.00 16.50 210 ASP A N 1
ATOM 1654 C CA . ASP A 1 246 ? 14.580 39.700 116.864 1.00 18.06 210 ASP A CA 1
ATOM 1655 C C . ASP A 1 246 ? 14.008 38.480 116.157 1.00 18.16 210 ASP A C 1
ATOM 1656 O O . ASP A 1 246 ? 14.656 37.436 116.085 1.00 20.67 210 ASP A O 1
ATOM 1661 N N . GLY A 1 247 ? 12.794 38.617 115.639 1.00 18.49 211 GLY A N 1
ATOM 1662 C CA . GLY A 1 247 ? 12.150 37.509 114.957 1.00 18.23 211 GLY A CA 1
ATOM 1663 C C . GLY A 1 247 ? 10.661 37.609 115.210 1.00 16.93 211 GLY A C 1
ATOM 1664 O O . GLY A 1 247 ? 10.253 37.995 116.302 1.00 17.21 211 GLY A O 1
ATOM 1665 N N . LEU A 1 248 ? 9.852 37.252 114.215 1.00 17.75 212 LEU A N 1
ATOM 1666 C CA . LEU A 1 248 ? 8.398 37.345 114.337 1.00 17.61 212 LEU A CA 1
ATOM 1667 C C . LEU A 1 248 ? 7.783 36.701 115.575 1.00 18.20 212 LEU A C 1
ATOM 1668 O O . LEU A 1 248 ? 7.054 37.360 116.321 1.00 18.86 212 LEU A O 1
ATOM 1673 N N . VAL A 1 249 ? 8.056 35.419 115.794 1.00 19.33 213 VAL A N 1
ATOM 1674 C CA . VAL A 1 249 ? 7.480 34.726 116.941 1.00 20.19 213 VAL A CA 1
ATOM 1675 C C . VAL A 1 249 ? 7.919 35.321 118.277 1.00 19.72 213 VAL A C 1
ATOM 1676 O O . VAL A 1 249 ? 7.101 35.510 119.176 1.00 20.72 213 VAL A O 1
ATOM 1680 N N . ALA A 1 250 ? 9.207 35.621 118.406 1.00 18.69 214 ALA A N 1
ATOM 1681 C CA . ALA A 1 250 ? 9.723 36.184 119.646 1.00 19.33 214 ALA A CA 1
ATOM 1682 C C . ALA A 1 250 ? 9.146 37.565 119.929 1.00 18.75 214 ALA A C 1
ATOM 1683 O O . ALA A 1 250 ? 8.801 37.884 121.069 1.00 19.51 214 ALA A O 1
ATOM 1685 N N . ASP A 1 251 ? 9.035 38.391 118.894 1.00 19.73 215 ASP A N 1
ATOM 1686 C CA . ASP A 1 251 ? 8.501 39.727 119.092 1.00 18.11 215 ASP A CA 1
ATOM 1687 C C . ASP A 1 251 ? 6.983 39.714 119.256 1.00 18.66 215 ASP A C 1
ATOM 1688 O O . ASP A 1 251 ? 6.425 40.521 120.001 1.00 17.03 215 ASP A O 1
ATOM 1693 N N . ALA A 1 252 ? 6.316 38.784 118.582 1.00 19.12 216 ALA A N 1
ATOM 1694 C CA . ALA A 1 252 ? 4.870 38.672 118.716 1.00 19.82 216 ALA A CA 1
ATOM 1695 C C . ALA A 1 252 ? 4.569 38.305 120.170 1.00 20.66 216 ALA A C 1
ATOM 1696 O O . ALA A 1 252 ? 3.536 38.687 120.723 1.00 20.40 216 ALA A O 1
ATOM 1698 N N . ASN A 1 253 ? 5.483 37.564 120.789 1.00 20.58 217 ASN A N 1
ATOM 1699 C CA . ASN A 1 253 ? 5.314 37.152 122.178 1.00 21.64 217 ASN A CA 1
ATOM 1700 C C . ASN A 1 253 ? 5.324 38.363 123.105 1.00 21.07 217 ASN A C 1
ATOM 1701 O O . ASN A 1 253 ? 4.578 38.412 124.084 1.00 21.98 217 ASN A O 1
ATOM 1706 N N . HIS A 1 254 ? 6.166 39.344 122.797 1.00 19.96 218 HIS A N 1
ATOM 1707 C CA . HIS A 1 254 ? 6.222 40.554 123.608 1.00 18.69 218 HIS A CA 1
ATOM 1708 C C . HIS A 1 254 ? 4.894 41.286 123.478 1.00 18.94 218 HIS A C 1
ATOM 1709 O O . HIS A 1 254 ? 4.344 41.777 124.464 1.00 18.43 218 HIS A O 1
ATOM 1716 N N . LEU A 1 255 ? 4.380 41.346 122.253 1.00 17.65 219 LEU A N 1
ATOM 1717 C CA . LEU A 1 255 ? 3.112 42.011 121.982 1.00 18.70 219 LEU A CA 1
ATOM 1718 C C . LEU A 1 255 ? 1.969 41.308 122.713 1.00 20.34 219 LEU A C 1
ATOM 1719 O O . LEU A 1 255 ? 1.149 41.949 123.373 1.00 20.46 219 LEU A O 1
ATOM 1724 N N . ALA A 1 256 ? 1.922 39.986 122.589 1.00 20.39 220 ALA A N 1
ATOM 1725 C CA . ALA A 1 256 ? 0.877 39.196 123.231 1.00 21.50 220 ALA A CA 1
ATOM 1726 C C . ALA A 1 256 ? 0.865 39.400 124.741 1.00 22.46 220 ALA A C 1
ATOM 1727 O O . ALA A 1 256 ? -0.191 39.596 125.342 1.00 23.47 220 ALA A O 1
ATOM 1729 N N . GLN A 1 257 ? 2.041 39.363 125.357 1.00 22.82 221 GLN A N 1
ATOM 1730 C CA . GLN A 1 257 ? 2.125 39.536 126.801 1.00 23.38 221 GLN A CA 1
ATOM 1731 C C . GLN A 1 257 ? 1.767 40.937 127.286 1.00 23.06 221 GLN A C 1
ATOM 1732 O O . GLN A 1 257 ? 1.066 41.090 128.288 1.00 23.03 221 GLN A O 1
ATOM 1738 N N . ARG A 1 258 ? 2.231 41.964 126.581 1.00 21.03 222 ARG A N 1
ATOM 1739 C CA . ARG A 1 258 ? 1.945 43.332 126.998 1.00 21.00 222 ARG A CA 1
ATOM 1740 C C . ARG A 1 258 ? 0.472 43.698 126.798 1.00 21.91 222 ARG A C 1
ATOM 1741 O O . ARG A 1 258 ? -0.082 44.506 127.547 1.00 23.01 222 ARG A O 1
ATOM 1749 N N . SER A 1 259 ? -0.161 43.105 125.789 1.00 21.54 223 SER A N 1
ATOM 1750 C CA . SER A 1 259 ? -1.573 43.360 125.525 1.00 22.11 223 SER A CA 1
ATOM 1751 C C . SER A 1 259 ? -2.447 42.383 126.306 1.00 22.16 223 SER A C 1
ATOM 1752 O O . SER A 1 259 ? -3.655 42.579 126.426 1.00 24.09 223 SER A O 1
ATOM 1755 N N . GLY A 1 260 ? -1.829 41.330 126.834 1.00 22.92 224 GLY A N 1
ATOM 1756 C CA . GLY A 1 260 ? -2.567 40.338 127.596 1.00 23.98 224 GLY A CA 1
ATOM 1757 C C . GLY A 1 260 ? -3.537 39.548 126.738 1.00 23.80 224 GLY A C 1
ATOM 1758 O O . GLY A 1 260 ? -4.678 39.299 127.138 1.00 25.46 224 GLY A O 1
ATOM 1759 N N . VAL A 1 261 ? -3.081 39.146 125.557 1.00 23.97 225 VAL A N 1
ATOM 1760 C CA . VAL A 1 261 ? -3.911 38.388 124.630 1.00 24.14 225 VAL A CA 1
ATOM 1761 C C . VAL A 1 261 ? -3.138 37.222 124.025 1.00 24.41 225 VAL A C 1
ATOM 1762 O O . VAL A 1 261 ? -1.949 37.036 124.294 1.00 25.25 225 VAL A O 1
ATOM 1766 N N . LYS A 1 262 ? -3.829 36.432 123.212 1.00 25.61 226 LYS A N 1
ATOM 1767 C CA . LYS A 1 262 ? -3.208 35.307 122.534 1.00 27.08 226 LYS A CA 1
ATOM 1768 C C . LYS A 1 262 ? -3.144 35.656 121.054 1.00 26.85 226 LYS A C 1
ATOM 1769 O O . LYS A 1 262 ? -4.099 36.196 120.493 1.00 27.52 226 LYS A O 1
ATOM 1775 N N . ILE A 1 263 ? -2.013 35.366 120.427 1.00 26.54 227 ILE A N 1
ATOM 1776 C CA . ILE A 1 263 ? -1.848 35.649 119.010 1.00 26.58 227 ILE A CA 1
ATOM 1777 C C . ILE A 1 263 ? -1.749 34.357 118.212 1.00 27.33 227 ILE A C 1
ATOM 1778 O O . ILE A 1 263 ? -0.863 33.535 118.445 1.00 28.53 227 ILE A O 1
ATOM 1783 N N . GLU A 1 264 ? -2.679 34.179 117.280 1.00 27.55 228 GLU A N 1
ATOM 1784 C CA . GLU A 1 264 ? -2.701 32.997 116.431 1.00 28.21 228 GLU A CA 1
ATOM 1785 C C . GLU A 1 264 ? -2.238 33.375 115.033 1.00 27.81 228 GLU A C 1
ATOM 1786 O O . GLU A 1 264 ? -2.890 34.159 114.341 1.00 27.21 228 GLU A O 1
ATOM 1792 N N . ILE A 1 265 ? -1.106 32.813 114.629 1.00 27.14 229 ILE A N 1
ATOM 1793 C CA . ILE A 1 265 ? -0.525 33.081 113.322 1.00 27.80 229 ILE A CA 1
ATOM 1794 C C . ILE A 1 265 ? -0.650 31.866 112.407 1.00 27.68 229 ILE A C 1
ATOM 1795 O O . ILE A 1 265 ? -0.590 30.726 112.864 1.00 27.84 229 ILE A O 1
ATOM 1800 N N . LEU A 1 266 ? -0.831 32.124 111.116 1.00 27.86 230 LEU A N 1
ATOM 1801 C CA . LEU A 1 266 ? -0.935 31.062 110.122 1.00 28.61 230 LEU A CA 1
ATOM 1802 C C . LEU A 1 266 ? 0.286 31.185 109.216 1.00 28.48 230 LEU A C 1
ATOM 1803 O O . LEU A 1 266 ? 0.433 32.172 108.495 1.00 28.34 230 LEU A O 1
ATOM 1808 N N . SER A 1 267 ? 1.157 30.183 109.260 1.00 28.80 231 SER A N 1
ATOM 1809 C CA . SER A 1 267 ? 2.384 30.187 108.468 1.00 29.43 231 SER A CA 1
ATOM 1810 C C . SER A 1 267 ? 2.175 30.411 106.973 1.00 28.84 231 SER A C 1
ATOM 1811 O O . SER A 1 267 ? 2.999 31.044 106.314 1.00 28.80 231 SER A O 1
ATOM 1814 N N . GLU A 1 268 ? 1.075 29.894 106.435 1.00 29.41 232 GLU A N 1
ATOM 1815 C CA . GLU A 1 268 ? 0.789 30.044 105.013 1.00 29.15 232 GLU A CA 1
ATOM 1816 C C . GLU A 1 268 ? 0.545 31.489 104.587 1.00 27.67 232 GLU A C 1
ATOM 1817 O O . GLU A 1 268 ? 0.619 31.808 103.402 1.00 27.85 232 GLU A O 1
ATOM 1823 N N . LYS A 1 269 ? 0.262 32.361 105.552 1.00 25.40 233 LYS A N 1
ATOM 1824 C CA . LYS A 1 269 ? 0.001 33.766 105.251 1.00 25.21 233 LYS A CA 1
ATOM 1825 C C . LYS A 1 269 ? 1.236 34.660 105.337 1.00 23.44 233 LYS A C 1
ATOM 1826 O O . LYS A 1 269 ? 1.200 35.813 104.910 1.00 23.90 233 LYS A O 1
ATOM 1832 N N . LEU A 1 270 ? 2.324 34.129 105.885 1.00 23.89 234 LEU A N 1
ATOM 1833 C CA . LEU A 1 270 ? 3.561 34.900 106.019 1.00 23.54 234 LEU A CA 1
ATOM 1834 C C . LEU A 1 270 ? 4.074 35.357 104.656 1.00 22.57 234 LEU A C 1
ATOM 1835 O O . LEU A 1 270 ? 4.215 34.553 103.737 1.00 23.69 234 LEU A O 1
ATOM 1840 N N . PRO A 1 271 ? 4.352 36.664 104.505 1.00 20.25 235 PRO A N 1
ATOM 1841 C CA . PRO A 1 271 ? 4.845 37.201 103.234 1.00 20.52 235 PRO A CA 1
ATOM 1842 C C . PRO A 1 271 ? 6.316 36.894 102.978 1.00 20.51 235 PRO A C 1
ATOM 1843 O O . PRO A 1 271 ? 7.190 37.281 103.758 1.00 20.81 235 PRO A O 1
ATOM 1847 N N . LEU A 1 272 ? 6.573 36.195 101.877 1.00 21.20 236 LEU A N 1
ATOM 1848 C CA . LEU A 1 272 ? 7.923 35.801 101.482 1.00 21.81 236 LEU A CA 1
ATOM 1849 C C . LEU A 1 272 ? 8.343 36.483 100.186 1.00 21.06 236 LEU A C 1
ATOM 1850 O O . LEU A 1 272 ? 7.559 36.585 99.242 1.00 21.59 236 LEU A O 1
ATOM 1855 N N . SER A 1 273 ? 9.588 36.942 100.133 1.00 19.75 237 SER A N 1
ATOM 1856 C CA . SER A 1 273 ? 10.094 37.603 98.939 1.00 19.80 237 SER A CA 1
ATOM 1857 C C . SER A 1 273 ? 10.580 36.558 97.947 1.00 19.85 237 SER A C 1
ATOM 1858 O O . SER A 1 273 ? 10.932 35.443 98.330 1.00 20.34 237 SER A O 1
ATOM 1861 N N . ASN A 1 274 ? 10.595 36.928 96.674 1.00 21.05 238 ASN A N 1
ATOM 1862 C CA . ASN A 1 274 ? 11.063 36.026 95.638 1.00 22.35 238 ASN A CA 1
ATOM 1863 C C . ASN A 1 274 ? 12.520 35.683 95.917 1.00 22.60 238 ASN A C 1
ATOM 1864 O O . ASN A 1 274 ? 12.941 34.542 95.734 1.00 23.00 238 ASN A O 1
ATOM 1869 N N . GLU A 1 275 ? 13.283 36.668 96.382 1.00 22.18 239 GLU A N 1
ATOM 1870 C CA . GLU A 1 275 ? 14.693 36.448 96.680 1.00 21.73 239 GLU A CA 1
ATOM 1871 C C . GLU A 1 275 ? 14.909 35.433 97.800 1.00 22.02 239 GLU A C 1
ATOM 1872 O O . GLU A 1 275 ? 15.795 34.585 97.705 1.00 22.32 239 GLU A O 1
ATOM 1878 N N . LEU A 1 276 ? 14.118 35.519 98.866 1.00 20.65 240 LEU A N 1
ATOM 1879 C CA . LEU A 1 276 ? 14.250 34.570 99.964 1.00 21.13 240 LEU A CA 1
ATOM 1880 C C . LEU A 1 276 ? 13.896 33.164 99.482 1.00 23.14 240 LEU A C 1
ATOM 1881 O O . LEU A 1 276 ? 14.525 32.186 99.880 1.00 23.43 240 LEU A O 1
ATOM 1886 N N . LYS A 1 277 ? 12.880 33.060 98.631 1.00 23.94 241 LYS A N 1
ATOM 1887 C CA . LYS A 1 277 ? 12.489 31.756 98.117 1.00 25.09 241 LYS A CA 1
ATOM 1888 C C . LYS A 1 277 ? 13.587 31.201 97.220 1.00 25.85 241 LYS A C 1
ATOM 1889 O O . LYS A 1 277 ? 13.877 30.006 97.257 1.00 27.02 241 LYS A O 1
ATOM 1895 N N . MET A 1 278 ? 14.206 32.072 96.429 1.00 25.16 242 MET A N 1
ATOM 1896 C CA . MET A 1 278 ? 15.292 31.658 95.546 1.00 25.47 242 MET A CA 1
ATOM 1897 C C . MET A 1 278 ? 16.455 31.162 96.397 1.00 26.34 242 MET A C 1
ATOM 1898 O O . MET A 1 278 ? 17.099 30.164 96.069 1.00 28.07 242 MET A O 1
ATOM 1903 N N . TYR A 1 279 ? 16.714 31.863 97.498 1.00 25.27 243 TYR A N 1
ATOM 1904 C CA . TYR A 1 279 ? 17.793 31.493 98.404 1.00 25.49 243 TYR A CA 1
ATOM 1905 C C . TYR A 1 279 ? 17.544 30.131 99.042 1.00 26.76 243 TYR A C 1
ATOM 1906 O O . TYR A 1 279 ? 18.433 29.280 99.070 1.00 27.82 243 TYR A O 1
ATOM 1915 N N . CYS A 1 280 ? 16.335 29.924 99.551 1.00 27.61 24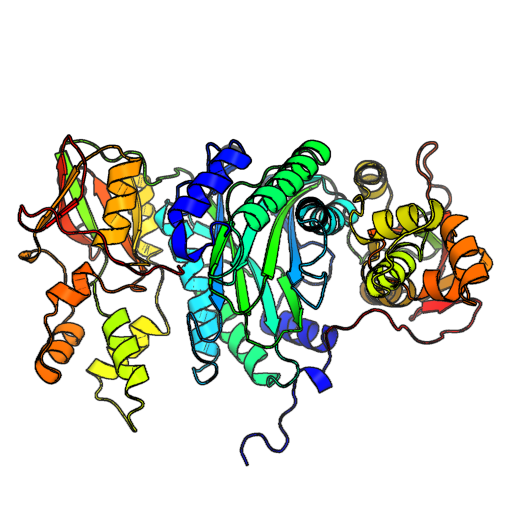4 CYS A N 1
ATOM 1916 C CA . CYS A 1 280 ? 15.998 28.660 100.193 1.00 28.03 244 CYS A CA 1
ATOM 1917 C C . CYS A 1 280 ? 15.979 27.502 99.198 1.00 29.88 244 CYS A C 1
ATOM 1918 O O . CYS A 1 280 ? 16.247 26.359 99.567 1.00 30.61 244 CYS A O 1
ATOM 1921 N N . GLU A 1 281 ? 15.668 27.798 97.940 1.00 31.41 245 GLU A N 1
ATOM 1922 C CA . GLU A 1 281 ? 15.643 26.767 96.905 1.00 33.70 245 GLU A CA 1
ATOM 1923 C C . GLU A 1 281 ? 17.074 26.339 96.605 1.00 33.71 245 GLU A C 1
ATOM 1924 O O . GLU A 1 281 ? 17.371 25.149 96.483 1.00 33.83 245 GLU A O 1
ATOM 1930 N N . LYS A 1 282 ? 17.956 27.327 96.496 1.00 33.01 246 LYS A N 1
ATOM 1931 C CA . LYS A 1 282 ? 19.361 27.090 96.195 1.00 32.97 246 LYS A CA 1
ATOM 1932 C C . LYS A 1 282 ? 20.138 26.402 97.314 1.00 33.37 246 LYS A C 1
ATOM 1933 O O . LYS A 1 282 ? 20.934 25.501 97.051 1.00 34.20 246 LYS A O 1
ATOM 1939 N N . TYR A 1 283 ? 19.910 26.814 98.559 1.00 33.37 247 TYR A N 1
ATOM 1940 C CA . TYR A 1 283 ? 20.632 26.222 99.681 1.00 32.63 247 TYR A CA 1
ATOM 1941 C C . TYR A 1 283 ? 19.855 25.191 100.490 1.00 32.64 247 TYR A C 1
ATOM 1942 O O . TYR A 1 283 ? 20.273 24.806 101.582 1.00 33.22 247 TYR A O 1
ATOM 1951 N N . GLY A 1 284 ? 18.729 24.741 99.947 1.00 33.49 248 GLY A N 1
ATOM 1952 C CA . GLY A 1 284 ? 17.922 23.739 100.619 1.00 33.78 248 GLY A CA 1
ATOM 1953 C C . GLY A 1 284 ? 17.462 24.095 102.019 1.00 34.56 248 GLY A C 1
ATOM 1954 O O . GLY A 1 284 ? 17.753 23.377 102.977 1.00 34.86 248 GLY A O 1
ATOM 1955 N N . LYS A 1 285 ? 16.736 25.200 102.141 1.00 34.54 249 LYS A N 1
ATOM 1956 C CA . LYS A 1 285 ? 16.228 25.642 103.434 1.00 34.97 249 LYS A CA 1
ATOM 1957 C C . LYS A 1 285 ? 14.730 25.908 103.348 1.00 34.06 249 LYS A C 1
ATOM 1958 O O . LYS A 1 285 ? 14.164 25.975 102.256 1.00 34.22 249 LYS A O 1
ATOM 1964 N N . ASN A 1 286 ? 14.093 26.052 104.505 1.00 33.18 250 ASN A N 1
ATOM 1965 C CA . ASN A 1 286 ? 12.662 26.316 104.565 1.00 32.84 250 ASN A CA 1
ATOM 1966 C C . ASN A 1 286 ? 12.410 27.800 104.802 1.00 31.07 250 ASN A C 1
ATOM 1967 O O . ASN A 1 286 ? 12.762 28.339 105.851 1.00 30.56 250 ASN A O 1
ATOM 1972 N N . PRO A 1 287 ? 11.793 28.481 103.824 1.00 30.08 251 PRO A N 1
ATOM 1973 C CA . PRO A 1 287 ? 11.509 29.913 103.958 1.00 29.27 251 PRO A CA 1
ATOM 1974 C C . PRO A 1 287 ? 10.665 30.265 105.181 1.00 28.96 251 PRO A C 1
ATOM 1975 O O . PRO A 1 287 ? 10.859 31.316 105.791 1.00 27.38 251 PRO A O 1
ATOM 1979 N N . ILE A 1 288 ? 9.739 29.384 105.546 1.00 27.86 252 ILE A N 1
ATOM 1980 C CA . ILE A 1 288 ? 8.881 29.624 106.704 1.00 28.42 252 ILE A CA 1
ATOM 1981 C C . ILE A 1 288 ? 9.704 29.727 107.988 1.00 28.52 252 ILE A C 1
ATOM 1982 O O . ILE A 1 288 ? 9.343 30.458 108.914 1.00 28.31 252 ILE A O 1
ATOM 1987 N N . GLU A 1 289 ? 10.809 28.991 108.041 1.00 28.48 253 GLU A N 1
ATOM 1988 C CA . GLU A 1 289 ? 11.688 29.015 109.205 1.00 28.42 253 GLU A CA 1
ATOM 1989 C C . GLU A 1 289 ? 12.299 30.404 109.331 1.00 26.50 253 GLU A C 1
ATOM 1990 O O . GLU A 1 289 ? 12.419 30.946 110.429 1.00 25.18 253 GLU A O 1
ATOM 1996 N N . TYR A 1 290 ? 12.678 30.976 108.194 1.00 24.84 254 TYR A N 1
ATOM 1997 C CA . TYR A 1 290 ? 13.279 32.304 108.164 1.00 23.85 254 TYR A CA 1
ATOM 1998 C C . TYR A 1 290 ? 12.254 33.385 108.487 1.00 22.76 254 TYR A C 1
ATOM 1999 O O . TYR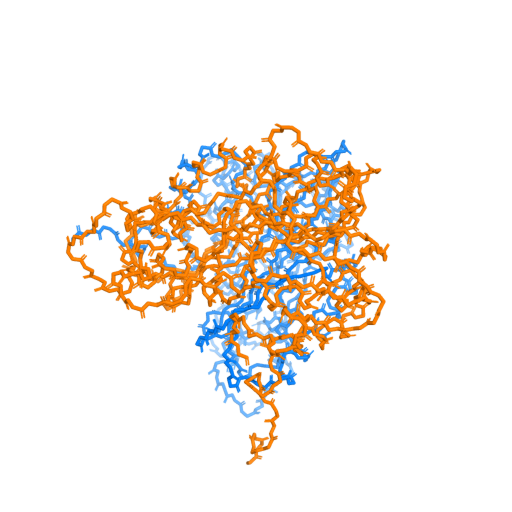 A 1 290 ? 12.554 34.350 109.192 1.00 21.97 254 TYR A O 1
ATOM 2008 N N . ALA A 1 291 ? 11.039 33.222 107.976 1.00 21.95 255 ALA A N 1
ATOM 2009 C CA . ALA A 1 291 ? 9.981 34.195 108.224 1.00 21.15 255 ALA A CA 1
ATOM 2010 C C . ALA A 1 291 ? 9.584 34.220 109.697 1.00 21.54 255 ALA A C 1
ATOM 2011 O O . ALA A 1 291 ? 9.253 35.272 110.242 1.00 21.31 255 ALA A O 1
ATOM 2013 N N . LEU A 1 292 ? 9.618 33.057 110.338 1.00 20.44 256 LEU A N 1
ATOM 2014 C CA . LEU A 1 292 ? 9.247 32.939 111.744 1.00 22.07 256 LEU A CA 1
ATOM 2015 C C . LEU A 1 292 ? 10.344 33.288 112.744 1.00 21.61 256 LEU A C 1
ATOM 2016 O O . LEU A 1 292 ? 10.066 33.871 113.794 1.00 21.10 256 LEU A O 1
ATOM 2021 N N . PHE A 1 293 ? 11.586 32.939 112.426 1.00 21.87 257 PHE A N 1
ATOM 2022 C CA . PHE A 1 293 ? 12.673 33.185 113.365 1.00 22.82 257 PHE A CA 1
ATOM 2023 C C . PHE A 1 293 ? 13.805 34.100 112.911 1.00 21.99 257 PHE A C 1
ATOM 2024 O O . PHE A 1 293 ? 14.730 34.370 113.683 1.00 23.75 257 PHE A O 1
ATOM 2032 N N . GLY A 1 294 ? 13.738 34.580 111.675 1.00 20.70 258 GLY A N 1
ATOM 2033 C CA . GLY A 1 294 ? 14.774 35.471 111.176 1.00 21.36 258 GLY A CA 1
ATOM 2034 C C . GLY A 1 294 ? 14.646 36.852 111.796 1.00 20.31 258 GLY A C 1
ATOM 2035 O O . GLY A 1 294 ? 13.539 37.357 111.968 1.00 22.26 258 GLY A O 1
ATOM 2036 N N . GLY A 1 295 ? 15.774 37.470 112.129 1.00 19.27 259 GLY A N 1
ATOM 2037 C CA . GLY A 1 295 ? 15.732 38.788 112.735 1.00 18.00 259 GLY A CA 1
ATOM 2038 C C . GLY A 1 295 ? 16.267 39.903 111.859 1.00 15.83 259 GLY A C 1
ATOM 2039 O O . GLY A 1 295 ? 16.690 39.680 110.725 1.00 16.89 259 GLY A O 1
ATOM 2040 N N . GLU A 1 296 ? 16.236 41.119 112.396 1.00 14.79 260 GLU A N 1
ATOM 2041 C CA . GLU A 1 296 ? 16.724 42.303 111.698 1.00 14.67 260 GLU A CA 1
ATOM 2042 C C . GLU A 1 296 ? 16.069 42.677 110.367 1.00 14.67 260 GLU A C 1
ATOM 2043 O O . GLU A 1 296 ? 16.706 43.279 109.505 1.00 15.71 260 GLU A O 1
ATOM 2049 N N . ASP A 1 297 ? 14.798 42.334 110.198 1.00 17.18 261 ASP A N 1
ATOM 2050 C CA . ASP A 1 297 ? 14.098 42.712 108.975 1.00 16.15 261 ASP A CA 1
ATOM 2051 C C . ASP A 1 297 ? 13.536 44.114 109.160 1.00 15.00 261 ASP A C 1
ATOM 2052 O O . ASP A 1 297 ? 13.351 44.859 108.202 1.00 16.73 261 ASP A O 1
ATOM 2057 N N . TYR A 1 298 ? 13.281 44.464 110.414 1.00 14.71 262 TYR A N 1
ATOM 2058 C CA . TYR A 1 298 ? 12.734 45.765 110.757 1.00 15.27 262 TYR A CA 1
ATOM 2059 C C . TYR A 1 298 ? 11.456 46.102 110.008 1.00 15.31 262 TYR A C 1
ATOM 2060 O O . TYR A 1 298 ? 11.297 47.187 109.451 1.00 15.69 262 TYR A O 1
ATOM 2069 N N . GLN A 1 299 ? 10.558 45.127 109.982 1.00 15.52 263 GLN A N 1
ATOM 2070 C CA . GLN A 1 299 ? 9.251 45.318 109.385 1.00 14.58 263 GLN A CA 1
ATOM 2071 C C . GLN A 1 299 ? 8.376 45.557 110.610 1.00 14.95 263 GLN A C 1
ATOM 2072 O O . GLN A 1 299 ? 8.840 45.420 111.743 1.00 16.90 263 GLN A O 1
ATOM 2078 N N . LEU A 1 300 ? 7.118 45.914 110.398 1.00 14.43 264 LEU A N 1
ATOM 2079 C CA . LEU A 1 300 ? 6.224 46.173 111.514 1.00 15.12 264 LEU A CA 1
ATOM 2080 C C . LEU A 1 300 ? 5.272 45.025 111.800 1.00 15.79 264 LEU A C 1
ATOM 2081 O O . LEU A 1 300 ? 4.956 44.224 110.917 1.00 17.27 264 LEU A O 1
ATOM 2086 N N . LEU A 1 301 ? 4.841 44.950 113.054 1.00 14.83 265 LEU A N 1
ATOM 2087 C CA . LEU A 1 301 ? 3.885 43.956 113.521 1.00 15.63 265 LEU A CA 1
ATOM 2088 C C . LEU A 1 301 ? 2.846 44.787 114.272 1.00 15.72 265 LEU A C 1
ATOM 2089 O O . LEU A 1 301 ? 3.161 45.415 115.282 1.00 16.49 265 LEU A O 1
ATOM 2094 N N . PHE A 1 302 ? 1.613 44.809 113.776 1.00 16.36 266 PHE A N 1
ATOM 2095 C CA . PHE A 1 302 ? 0.575 45.603 114.421 1.00 16.23 266 PHE A CA 1
ATOM 2096 C C . PHE A 1 302 ? -0.796 44.954 114.318 1.00 17.43 266 PHE A C 1
ATOM 2097 O O . PHE A 1 302 ? -0.987 44.008 113.552 1.00 17.33 266 PHE A O 1
ATOM 2105 N N . THR A 1 303 ? -1.748 45.457 115.099 1.00 17.30 267 THR A N 1
ATOM 2106 C CA . THR A 1 303 ? -3.090 44.887 115.092 1.00 17.70 267 THR A CA 1
ATOM 2107 C C . THR A 1 303 ? -4.194 45.928 115.018 1.00 17.42 267 THR A C 1
ATOM 2108 O O . THR A 1 303 ? -4.043 47.059 115.483 1.00 17.57 267 THR A O 1
ATOM 2112 N N . HIS A 1 304 ? -5.306 45.522 114.414 1.00 17.36 268 HIS A N 1
ATOM 2113 C CA . HIS A 1 304 ? -6.498 46.350 114.284 1.00 18.97 268 HIS A CA 1
ATOM 2114 C C . HIS A 1 304 ? -7.536 45.592 113.475 1.00 18.14 268 HIS A C 1
ATOM 2115 O O . HIS A 1 304 ? -7.221 44.580 112.849 1.00 19.12 268 HIS A O 1
ATOM 2122 N N . PRO A 1 305 ? -8.799 46.042 113.512 1.00 20.10 269 PRO A N 1
ATOM 2123 C CA . PRO A 1 305 ? -9.839 45.352 112.746 1.00 20.59 269 PRO A CA 1
ATOM 2124 C C . PRO A 1 305 ? -9.413 45.203 111.289 1.00 21.28 269 PRO A C 1
ATOM 2125 O O . PRO A 1 305 ? -8.804 46.105 110.714 1.00 20.81 269 PRO A O 1
ATOM 2129 N N . LYS A 1 306 ? -9.737 44.059 110.697 1.00 21.81 270 LYS A N 1
ATOM 2130 C CA . LYS A 1 306 ? -9.364 43.779 109.314 1.00 22.48 270 LYS A CA 1
ATOM 2131 C C . LYS A 1 306 ? -9.804 44.851 108.317 1.00 22.38 270 LYS A C 1
ATOM 2132 O O . LYS A 1 306 ? -9.111 45.111 107.333 1.00 23.16 270 LYS A O 1
ATOM 2138 N N . GLU A 1 307 ? -10.946 45.480 108.578 1.00 22.85 271 GLU A N 1
ATOM 2139 C CA . GLU A 1 307 ? -11.481 46.504 107.686 1.00 23.81 271 GLU A CA 1
ATOM 2140 C C . GLU A 1 307 ? -10.580 47.724 107.478 1.00 22.70 271 GLU A C 1
ATOM 2141 O O . GLU A 1 307 ? -10.766 48.471 106.520 1.00 23.70 271 GLU A O 1
ATOM 2147 N N . ARG A 1 308 ? -9.606 47.927 108.362 1.00 21.30 272 ARG A N 1
ATOM 2148 C CA . ARG A 1 308 ? -8.706 49.074 108.241 1.00 21.61 272 ARG A CA 1
ATOM 2149 C C . ARG A 1 308 ? -7.494 48.790 107.354 1.00 20.41 272 ARG A C 1
ATOM 2150 O O . ARG A 1 308 ? -6.606 49.633 107.210 1.00 20.34 272 ARG A O 1
ATOM 2158 N N . TRP A 1 309 ? -7.462 47.595 106.773 1.00 19.24 273 TRP A N 1
ATOM 2159 C CA . TRP A 1 309 ? -6.389 47.185 105.865 1.00 19.89 273 TRP A CA 1
ATOM 2160 C C . TRP A 1 309 ? -6.273 48.264 104.782 1.00 19.35 273 TRP A C 1
ATOM 2161 O O . TRP A 1 309 ? -7.268 48.629 104.156 1.00 20.32 273 TRP A O 1
ATOM 2172 N N . ASN A 1 310 ? -5.065 48.778 104.571 1.00 17.55 274 ASN A N 1
ATOM 2173 C CA . ASN A 1 310 ? -4.818 49.814 103.569 1.00 20.05 274 ASN A CA 1
ATOM 2174 C C . ASN A 1 310 ? -4.406 49.139 102.254 1.00 20.44 274 ASN A C 1
ATOM 2175 O O . ASN A 1 310 ? -3.449 48.369 102.226 1.00 20.75 274 ASN A O 1
ATOM 2180 N N . PRO A 1 311 ? -5.124 49.413 101.151 1.00 21.26 275 PRO A N 1
ATOM 2181 C CA . PRO A 1 311 ? -4.776 48.793 99.867 1.00 22.28 275 PRO A CA 1
ATOM 2182 C C . PRO A 1 311 ? -3.553 49.392 99.172 1.00 22.42 275 PRO A C 1
ATOM 2183 O O . PRO A 1 311 ? -3.115 48.884 98.138 1.00 24.95 275 PRO A O 1
ATOM 2187 N N . PHE A 1 312 ? -3.003 50.463 99.741 1.00 20.64 276 PHE A N 1
ATOM 2188 C CA . PHE A 1 312 ? -1.841 51.137 99.159 1.00 20.16 276 PHE A CA 1
ATOM 2189 C C . PHE A 1 312 ? -0.519 50.804 99.850 1.00 20.36 276 PHE A C 1
ATOM 2190 O O . PHE A 1 312 ? 0.542 51.213 99.383 1.00 22.62 276 PHE A O 1
ATOM 2198 N N . LEU A 1 313 ? -0.579 50.081 100.964 1.00 18.49 277 LEU A N 1
ATOM 2199 C CA . LEU A 1 313 ? 0.636 49.702 101.691 1.00 16.82 277 LEU A CA 1
ATOM 2200 C C . LEU A 1 313 ? 0.871 48.203 101.549 1.00 16.44 277 LEU A C 1
ATOM 2201 O O . LEU A 1 313 ? -0.082 47.434 101.421 1.00 18.10 277 LEU A O 1
ATOM 2206 N N . ASP A 1 314 ? 2.137 47.788 101.570 1.00 16.80 278 ASP A N 1
ATOM 2207 C CA . ASP A 1 314 ? 2.466 46.377 101.432 1.00 16.80 278 ASP A CA 1
ATOM 2208 C C . ASP A 1 314 ? 2.271 45.605 102.732 1.00 16.59 278 ASP A C 1
ATOM 2209 O O . ASP A 1 314 ? 3.189 44.952 103.228 1.00 17.83 278 ASP A O 1
ATOM 2214 N N . MET A 1 315 ? 1.063 45.675 103.281 1.00 16.21 279 MET A N 1
ATOM 2215 C CA . MET A 1 315 ? 0.766 44.980 104.523 1.00 17.31 279 MET A CA 1
ATOM 2216 C C . MET A 1 315 ? 0.033 43.665 104.284 1.00 17.75 279 MET A C 1
ATOM 2217 O O . MET A 1 315 ? -0.781 43.544 103.359 1.00 19.02 279 MET A O 1
ATOM 2222 N N . THR A 1 316 ? 0.334 42.682 105.125 1.00 17.80 280 THR A N 1
ATOM 2223 C CA . THR A 1 316 ? -0.244 41.351 105.014 1.00 19.39 280 THR A CA 1
ATOM 2224 C C . THR A 1 316 ? -0.844 40.855 106.323 1.00 20.14 280 THR A C 1
ATOM 2225 O O . THR A 1 316 ? -0.217 40.948 107.375 1.00 19.53 280 THR A O 1
ATOM 2229 N N . GLU A 1 317 ? -2.064 40.329 106.256 1.00 20.41 281 GLU A N 1
ATOM 2230 C CA . GLU A 1 317 ? -2.708 39.782 107.443 1.00 20.59 281 GLU A CA 1
ATOM 2231 C C . GLU A 1 317 ? -2.083 38.408 107.663 1.00 22.21 281 GLU A C 1
ATOM 2232 O O . GLU A 1 317 ? -2.087 37.573 106.757 1.00 22.24 281 GLU A O 1
ATOM 2238 N N . ILE A 1 318 ? -1.541 38.173 108.853 1.00 21.22 282 ILE A N 1
ATOM 2239 C CA . ILE A 1 318 ? -0.909 36.889 109.146 1.00 21.18 282 ILE A CA 1
ATOM 2240 C C . ILE A 1 318 ? -1.559 36.146 110.303 1.00 20.75 282 ILE A C 1
ATOM 2241 O O . ILE A 1 318 ? -1.194 35.008 110.600 1.00 22.04 282 ILE A O 1
ATOM 2246 N N . GLY A 1 319 ? -2.518 36.783 110.962 1.00 21.76 283 GLY A N 1
ATOM 2247 C CA . GLY A 1 319 ? -3.166 36.130 112.081 1.00 22.16 283 GLY A CA 1
ATOM 2248 C C . GLY A 1 319 ? -4.256 36.956 112.724 1.00 22.19 283 GLY A C 1
ATOM 2249 O O . GLY A 1 319 ? -4.751 37.921 112.141 1.00 21.49 283 GLY A O 1
ATOM 2250 N N . ARG A 1 320 ? -4.626 36.575 113.940 1.00 23.41 284 ARG A N 1
ATOM 2251 C CA . ARG A 1 320 ? -5.676 37.275 114.661 1.00 24.59 284 ARG A CA 1
ATOM 2252 C C . ARG A 1 320 ? -5.405 37.305 116.157 1.00 23.88 284 ARG A C 1
ATOM 2253 O O . ARG A 1 320 ? -4.628 36.503 116.682 1.00 24.39 284 ARG A O 1
ATOM 2261 N N . VAL A 1 321 ? -6.060 38.239 116.836 1.00 24.05 285 VAL A N 1
ATOM 2262 C CA . VAL A 1 321 ? -5.923 38.396 118.277 1.00 25.22 285 VAL A CA 1
ATOM 2263 C C . VAL A 1 321 ? -7.162 37.845 118.965 1.00 27.06 285 VAL A C 1
ATOM 2264 O O . VAL A 1 321 ? -8.284 38.162 118.572 1.00 27.08 285 VAL A O 1
ATOM 2268 N N . GLU A 1 322 ? -6.962 37.018 119.984 1.00 28.97 286 GLU A N 1
ATOM 2269 C CA . GLU A 1 322 ? -8.090 36.473 120.727 1.00 31.55 286 GLU A CA 1
ATOM 2270 C C . GLU A 1 322 ? -7.748 36.388 122.208 1.00 31.58 286 GLU A C 1
ATOM 2271 O O . GLU A 1 322 ? -6.590 36.535 122.591 1.00 30.54 286 GLU A O 1
ATOM 2277 N N . GLU A 1 323 ? -8.757 36.161 123.042 1.00 32.24 287 GLU A N 1
ATOM 2278 C CA . GLU A 1 323 ? -8.535 36.084 124.481 1.00 33.55 287 GLU A CA 1
ATOM 2279 C C . GLU A 1 323 ? -7.644 34.911 124.861 1.00 33.05 287 GLU A C 1
ATOM 2280 O O . GLU A 1 323 ? -7.684 33.854 124.233 1.00 32.68 287 GLU A O 1
ATOM 2286 N N . GLY A 1 324 ? -6.838 35.110 125.898 1.00 32.73 288 GLY A N 1
ATOM 2287 C CA . GLY A 1 324 ? -5.940 34.065 126.348 1.00 31.87 288 GLY A CA 1
ATOM 2288 C C . GLY A 1 324 ? -4.506 34.551 126.394 1.00 31.99 288 GLY A C 1
ATOM 2289 O O . GLY A 1 324 ? -4.253 35.745 126.554 1.00 31.02 288 GLY A O 1
ATOM 2290 N N . GLU A 1 325 ? -3.565 33.626 126.247 1.00 32.11 289 GLU A N 1
ATOM 2291 C CA . GLU A 1 325 ? -2.152 33.972 126.275 1.00 33.25 289 GLU A CA 1
ATOM 2292 C C . GLU A 1 325 ? -1.343 33.082 125.342 1.00 33.04 289 GLU A C 1
ATOM 2293 O O . GLU A 1 325 ? -1.813 32.028 124.906 1.00 33.32 289 GLU A O 1
ATOM 2299 N N . GLY A 1 326 ? -0.128 33.522 125.033 1.00 32.18 290 GLY A N 1
ATOM 2300 C CA . GLY A 1 326 ? 0.746 32.755 124.168 1.00 31.43 290 GLY A CA 1
ATOM 2301 C C . GLY A 1 326 ? 0.659 33.093 122.693 1.00 30.81 290 GLY A C 1
ATOM 2302 O O . GLY A 1 326 ? -0.255 33.790 122.247 1.00 30.12 290 GLY A O 1
ATOM 2303 N N . VAL A 1 327 ? 1.632 32.595 121.938 1.00 29.95 291 VAL A N 1
ATOM 2304 C CA . VAL A 1 327 ? 1.692 32.803 120.499 1.00 30.29 291 VAL A CA 1
ATOM 2305 C C . VAL A 1 327 ? 1.625 31.442 119.823 1.00 30.54 291 VAL A C 1
ATOM 2306 O O . VAL A 1 327 ? 2.431 30.554 120.107 1.00 31.18 291 VAL A O 1
ATOM 2310 N N . PHE A 1 328 ? 0.656 31.279 118.932 1.00 30.27 292 PHE A N 1
ATOM 2311 C CA . PHE A 1 328 ? 0.481 30.020 118.227 1.00 30.59 292 PHE A CA 1
ATOM 2312 C C . PHE A 1 328 ? 0.718 30.159 116.730 1.00 30.83 292 PHE A C 1
ATOM 2313 O O . PHE A 1 328 ? 0.406 31.187 116.129 1.00 29.88 292 PHE A O 1
ATOM 2321 N N . VAL A 1 329 ? 1.284 29.112 116.140 1.00 32.16 293 VAL A N 1
ATOM 2322 C CA . VAL A 1 329 ? 1.550 29.069 114.710 1.00 33.40 293 VAL A CA 1
ATOM 2323 C C . VAL A 1 329 ? 0.863 27.818 114.184 1.00 34.96 293 VAL A C 1
ATOM 2324 O O . VAL A 1 329 ? 1.238 26.701 114.539 1.00 35.63 293 VAL A O 1
ATOM 2328 N N . ASP A 1 330 ? -0.149 28.013 113.345 1.00 36.09 294 ASP A N 1
ATOM 2329 C CA . ASP A 1 330 ? -0.911 26.905 112.785 1.00 38.32 294 ASP A CA 1
ATOM 2330 C C . ASP A 1 330 ? -1.528 26.061 113.898 1.00 40.12 294 ASP A C 1
ATOM 2331 O O . ASP A 1 330 ? -1.535 24.832 113.832 1.00 39.83 294 ASP A O 1
ATOM 2336 N N . GLY A 1 331 ? -2.038 26.736 114.925 1.00 41.73 295 GLY A N 1
ATOM 2337 C CA . GLY A 1 331 ? -2.665 26.043 116.037 1.00 44.53 295 GLY A CA 1
ATOM 2338 C C . GLY A 1 331 ? -1.711 25.400 117.026 1.00 46.80 295 GLY A C 1
ATOM 2339 O O . GLY A 1 331 ? -2.146 24.821 118.022 1.00 46.84 295 GLY A O 1
ATOM 2340 N N . LYS A 1 332 ? -0.413 25.498 116.760 1.00 49.07 296 LYS A N 1
ATOM 2341 C CA . LYS A 1 332 ? 0.591 24.913 117.643 1.00 51.30 296 LYS A CA 1
ATOM 2342 C C . LYS A 1 332 ? 1.362 25.987 118.402 1.00 52.90 296 LYS A C 1
ATOM 2343 O O . LYS A 1 332 ? 1.895 26.922 117.805 1.00 52.50 296 LYS A O 1
ATOM 2349 N N . LYS A 1 333 ? 1.419 25.846 119.722 1.00 54.67 297 LYS A N 1
ATOM 2350 C CA . LYS A 1 333 ? 2.132 26.801 120.560 1.00 56.99 297 LYS A CA 1
ATOM 2351 C C . LYS A 1 333 ? 3.633 26.628 120.364 1.00 57.95 297 LYS A C 1
ATOM 2352 O O . LYS A 1 333 ? 4.267 25.812 121.032 1.00 58.47 297 LYS A O 1
ATOM 2358 N N . VAL A 1 334 ? 4.196 27.398 119.439 1.00 59.07 298 VAL A N 1
ATOM 2359 C CA . VAL A 1 334 ? 5.623 27.327 119.149 1.00 60.07 298 VAL A CA 1
ATOM 2360 C C . VAL A 1 334 ? 6.439 28.063 120.204 1.00 60.63 298 VAL A C 1
ATOM 2361 O O . VAL A 1 334 ? 6.060 29.144 120.658 1.00 61.03 298 VAL A O 1
ATOM 2365 N N . GLU A 1 335 ? 7.562 27.467 120.593 1.00 60.69 299 GLU A N 1
ATOM 2366 C CA . GLU A 1 335 ? 8.436 28.065 121.592 1.00 61.05 299 GLU A CA 1
ATOM 2367 C C . GLU A 1 335 ? 9.114 29.315 121.038 1.00 60.05 299 GLU A C 1
ATOM 2368 O O . GLU A 1 335 ? 9.822 29.258 120.032 1.00 60.01 299 GLU A O 1
ATOM 2374 N N . PRO A 1 336 ? 8.893 30.468 121.689 1.00 58.75 300 PRO A N 1
ATOM 2375 C CA . PRO A 1 336 ? 9.477 31.746 121.271 1.00 57.50 300 PRO A CA 1
ATOM 2376 C C . PRO A 1 336 ? 11.003 31.723 121.262 1.00 55.76 300 PRO A C 1
ATOM 2377 O O . PRO A 1 336 ? 11.636 31.627 122.314 1.00 56.40 300 PRO A O 1
ATOM 2381 N N . LYS A 1 337 ? 11.587 31.810 120.072 1.00 53.10 301 LYS A N 1
ATOM 2382 C CA . LYS A 1 337 ? 13.038 31.813 119.933 1.00 50.20 301 LYS A CA 1
ATOM 2383 C C . LYS A 1 337 ? 13.527 33.252 119.784 1.00 47.10 301 LYS A C 1
ATOM 2384 O O . LYS A 1 337 ? 13.530 34.015 120.748 1.00 47.49 301 LYS A O 1
ATOM 2390 N N . GLY A 1 338 ? 13.934 33.620 118.575 1.00 43.09 302 GLY A N 1
ATOM 2391 C CA . GLY A 1 338 ? 14.402 34.973 118.339 1.00 37.32 302 GLY A CA 1
ATOM 2392 C C . GLY A 1 338 ? 15.767 35.264 118.928 1.00 33.89 302 GLY A C 1
ATOM 2393 O O . GLY A 1 338 ? 16.254 34.540 119.800 1.00 32.31 302 GLY A O 1
ATOM 2394 N N . TRP A 1 339 ? 16.390 36.335 118.452 1.00 29.83 303 TRP A N 1
ATOM 2395 C CA . TRP A 1 339 ? 17.709 36.712 118.932 1.00 27.49 303 TRP A CA 1
ATOM 2396 C C . TRP A 1 339 ? 17.717 37.114 120.400 1.00 26.84 303 TRP A C 1
ATOM 2397 O O . TRP A 1 339 ? 16.825 37.820 120.881 1.00 26.57 303 TRP A O 1
ATOM 2408 N N . LYS A 1 340 ? 18.743 36.644 121.100 1.00 26.87 304 LYS A N 1
ATOM 2409 C CA . LYS A 1 340 ? 18.941 36.932 122.511 1.00 26.36 304 LYS A CA 1
ATOM 2410 C C . LYS A 1 340 ? 20.406 37.296 122.679 1.00 25.00 304 LYS A C 1
ATOM 2411 O O . LYS A 1 340 ? 21.283 36.632 122.126 1.00 25.75 304 LYS A O 1
ATOM 2417 N N . HIS A 1 341 ? 20.677 38.360 123.423 1.00 23.93 305 HIS A N 1
ATOM 2418 C CA . HIS A 1 341 ? 22.057 38.753 123.647 1.00 21.83 305 HIS A CA 1
ATOM 2419 C C . HIS A 1 341 ? 22.665 37.795 124.659 1.00 22.29 305 HIS A C 1
ATOM 2420 O O . HIS A 1 341 ? 23.865 37.529 124.632 1.00 22.47 305 HIS A O 1
ATOM 2427 N N . PHE A 1 342 ? 21.808 37.273 125.533 1.00 23.31 306 PHE A N 1
ATOM 2428 C CA . PHE A 1 342 ? 22.198 36.317 126.565 1.00 24.78 306 PHE A CA 1
ATOM 2429 C C . PHE A 1 342 ? 20.974 35.910 127.384 1.00 26.11 306 PHE A C 1
ATOM 2430 O O . PHE A 1 342 ? 20.957 34.854 128.018 1.00 27.61 306 PHE A O 1
ATOM 2438 N N . PHE B 1 31 ? 48.985 46.296 100.515 1.00 34.11 -5 PHE B N 1
ATOM 2439 C CA . PHE B 1 31 ? 49.497 47.548 101.142 1.00 30.46 -5 PHE B CA 1
ATOM 2440 C C . PHE B 1 31 ? 48.422 48.629 101.173 1.00 30.15 -5 PHE B C 1
ATOM 2441 O O . PHE B 1 31 ? 48.716 49.817 101.039 1.00 29.50 -5 PHE B O 1
ATOM 2449 N N . GLN B 1 32 ? 47.175 48.213 101.358 1.00 30.42 -4 GLN B N 1
ATOM 2450 C CA . GLN B 1 32 ? 46.061 49.149 101.398 1.00 31.04 -4 GLN B CA 1
ATOM 2451 C C . GLN B 1 32 ? 46.101 50.116 102.583 1.00 29.70 -4 GLN B C 1
ATOM 2452 O O . GLN B 1 32 ? 45.751 51.288 102.441 1.00 31.45 -4 GLN B O 1
ATOM 2458 N N . GLY B 1 33 ? 46.539 49.638 103.743 1.00 28.23 -3 GLY B N 1
ATOM 2459 C CA . GLY B 1 33 ? 46.590 50.502 104.911 1.00 25.17 -3 GLY B CA 1
ATOM 2460 C C . GLY B 1 33 ? 47.977 50.965 105.312 1.00 23.79 -3 GLY B C 1
ATOM 2461 O O . GLY B 1 33 ? 48.198 51.364 106.455 1.00 22.51 -3 GLY B O 1
ATOM 2462 N N . SER B 1 34 ? 48.912 50.932 104.371 1.00 22.05 -2 SER B N 1
ATOM 2463 C CA . SER B 1 34 ? 50.286 51.337 104.647 1.00 20.31 -2 SER B CA 1
ATOM 2464 C C . SER B 1 34 ? 50.458 52.778 105.125 1.00 20.42 -2 SER B C 1
ATOM 2465 O O . SER B 1 34 ? 51.213 53.035 106.067 1.00 20.70 -2 SER B O 1
ATOM 2468 N N . PHE B 1 35 ? 49.758 53.717 104.495 1.00 20.54 -1 PHE B N 1
ATOM 2469 C CA . PHE B 1 35 ? 49.904 55.123 104.855 1.00 21.09 -1 PHE B CA 1
ATOM 2470 C C . PHE B 1 35 ? 48.631 55.850 105.285 1.00 21.77 -1 PHE B C 1
ATOM 2471 O O . PHE B 1 35 ? 48.654 57.061 105.505 1.00 23.34 -1 PHE B O 1
ATOM 2479 N N . THR B 1 36 ? 47.530 55.120 105.416 1.00 22.02 0 THR B N 1
ATOM 2480 C CA . THR B 1 36 ? 46.262 55.736 105.803 1.00 23.07 0 THR B CA 1
ATOM 2481 C C . THR B 1 36 ? 46.287 56.333 107.209 1.00 22.22 0 THR B C 1
ATOM 2482 O O . THR B 1 36 ? 46.883 55.768 108.123 1.00 23.04 0 THR B O 1
ATOM 2486 N N . MET B 1 37 ? 45.630 57.477 107.372 1.00 22.06 1 MET B N 1
ATOM 2487 C CA . MET B 1 37 ? 45.580 58.156 108.664 1.00 22.30 1 MET B CA 1
ATOM 2488 C C . MET B 1 37 ? 44.597 57.483 109.619 1.00 21.57 1 MET B C 1
ATOM 2489 O O . MET B 1 37 ? 43.456 57.203 109.248 1.00 20.86 1 MET B O 1
ATOM 2494 N N . ARG B 1 38 ? 45.047 57.232 110.846 1.00 21.08 2 ARG B N 1
ATOM 2495 C CA . ARG B 1 38 ? 44.206 56.602 111.860 1.00 21.31 2 ARG B CA 1
ATOM 2496 C C . ARG B 1 38 ? 43.810 57.614 112.932 1.00 21.00 2 ARG B C 1
ATOM 2497 O O . ARG B 1 38 ? 44.378 58.701 113.015 1.00 20.27 2 ARG B O 1
ATOM 2505 N N . LEU B 1 39 ? 42.830 57.252 113.752 1.00 21.22 3 LEU B N 1
ATOM 2506 C CA . LEU B 1 39 ? 42.358 58.139 114.809 1.00 22.00 3 LEU B CA 1
ATOM 2507 C C . LEU B 1 39 ? 43.475 58.634 115.718 1.00 21.81 3 LEU B C 1
ATOM 2508 O O . LEU B 1 39 ? 43.488 59.798 116.110 1.00 21.90 3 LEU B O 1
ATOM 2513 N N . LYS B 1 40 ? 44.413 57.749 116.040 1.00 22.39 4 LYS B N 1
ATOM 2514 C CA . LYS B 1 40 ? 45.537 58.087 116.906 1.00 25.92 4 LYS B CA 1
ATOM 2515 C C . LYS B 1 40 ? 46.338 59.281 116.386 1.00 25.81 4 LYS B C 1
ATOM 2516 O O . LYS B 1 40 ? 46.903 60.046 117.166 1.00 26.99 4 LYS B O 1
ATOM 2522 N N . GLU B 1 41 ? 46.377 59.437 115.066 1.00 25.19 5 GLU B N 1
ATOM 2523 C CA . GLU B 1 41 ? 47.122 60.524 114.440 1.00 25.61 5 GLU B CA 1
ATOM 2524 C C . GLU B 1 41 ? 46.345 61.836 114.369 1.00 24.98 5 GLU B C 1
ATOM 2525 O O . GLU B 1 41 ? 46.919 62.914 114.520 1.00 26.95 5 GLU B O 1
ATOM 2531 N N . LEU B 1 42 ? 45.041 61.743 114.133 1.00 23.42 6 LEU B N 1
ATOM 2532 C CA . LEU B 1 42 ? 44.203 62.932 114.025 1.00 22.91 6 LEU B CA 1
ATOM 2533 C C . LEU B 1 42 ? 43.844 63.526 115.381 1.00 21.97 6 LEU B C 1
ATOM 2534 O O . LEU B 1 42 ? 43.889 64.743 115.567 1.00 23.26 6 LEU B O 1
ATOM 2539 N N . GLY B 1 43 ? 43.493 62.663 116.326 1.00 21.20 7 GLY B N 1
ATOM 2540 C CA . GLY B 1 43 ? 43.114 63.135 117.644 1.00 19.91 7 GLY B CA 1
ATOM 2541 C C . GLY B 1 43 ? 41.603 63.202 117.730 1.00 19.19 7 GLY B C 1
ATOM 2542 O O . GLY B 1 43 ? 40.922 63.354 116.718 1.00 20.17 7 GLY B O 1
ATOM 2543 N N . GLU B 1 44 ? 41.072 63.098 118.940 1.00 19.20 8 GLU B N 1
ATOM 2544 C CA . GLU B 1 44 ? 39.627 63.126 119.129 1.00 19.80 8 GLU B CA 1
ATOM 2545 C C . GLU B 1 44 ? 38.944 64.413 118.674 1.00 18.73 8 GLU B C 1
ATOM 2546 O O . GLU B 1 44 ? 37.891 64.370 118.041 1.00 18.57 8 GLU B O 1
ATOM 2552 N N . PHE B 1 45 ? 39.529 65.564 118.988 1.00 18.94 9 PHE B N 1
ATOM 2553 C CA . PHE B 1 45 ? 38.892 66.809 118.595 1.00 18.79 9 PHE B CA 1
ATOM 2554 C C . PHE B 1 45 ? 38.993 67.095 117.105 1.00 18.30 9 PHE B C 1
ATOM 2555 O O . PHE B 1 45 ? 38.098 67.715 116.528 1.00 19.13 9 PHE B O 1
ATOM 2563 N N . GLY B 1 46 ? 40.062 66.619 116.474 1.00 18.24 10 GLY B N 1
ATOM 2564 C CA . GLY B 1 46 ? 40.191 66.799 115.040 1.00 18.77 10 GLY B CA 1
ATOM 2565 C C . GLY B 1 46 ? 39.128 65.938 114.381 1.00 17.67 10 GLY B C 1
ATOM 2566 O O . GLY B 1 46 ? 38.562 66.303 113.352 1.00 18.85 10 GLY B O 1
ATOM 2567 N N . LEU B 1 47 ? 38.853 64.787 114.990 1.00 17.77 11 LEU B N 1
ATOM 2568 C CA . LEU B 1 47 ? 37.846 63.864 114.477 1.00 18.10 11 LEU B CA 1
ATOM 2569 C C . LEU B 1 47 ? 36.466 64.509 114.594 1.00 17.79 11 LEU B C 1
ATOM 2570 O O . LEU B 1 47 ? 35.664 64.449 113.663 1.00 17.31 11 LEU B O 1
ATOM 2575 N N . ILE B 1 48 ? 36.183 65.120 115.741 1.00 18.04 12 ILE B N 1
ATOM 2576 C CA . ILE B 1 48 ? 34.889 65.769 115.929 1.00 17.05 12 ILE B CA 1
ATOM 2577 C C . ILE B 1 48 ? 34.718 66.873 114.891 1.00 17.47 12 ILE B C 1
ATOM 2578 O O . ILE B 1 48 ? 33.629 67.064 114.360 1.00 17.24 12 ILE B O 1
ATOM 2583 N N . ASP B 1 49 ? 35.798 67.589 114.589 1.00 18.42 13 ASP B N 1
ATOM 2584 C CA . ASP B 1 49 ? 35.737 68.648 113.588 1.00 19.57 13 ASP B CA 1
ATOM 2585 C C . ASP B 1 49 ? 35.305 68.053 112.249 1.00 19.25 13 ASP B C 1
ATOM 2586 O O . ASP B 1 49 ? 34.489 68.638 111.538 1.00 18.62 13 ASP B O 1
ATOM 2591 N N . LEU B 1 50 ? 35.854 66.886 111.914 1.00 19.17 14 LEU B N 1
ATOM 2592 C CA . LEU B 1 50 ? 35.520 66.213 110.662 1.00 19.57 14 LEU B CA 1
ATOM 2593 C C . LEU B 1 50 ? 34.062 65.778 110.675 1.00 18.66 14 LEU B C 1
ATOM 2594 O O . LEU B 1 50 ? 33.359 65.903 109.673 1.00 18.58 14 LEU B O 1
ATOM 2599 N N . ILE B 1 51 ? 33.618 65.252 111.812 1.00 17.44 15 ILE B N 1
ATOM 2600 C CA . ILE B 1 51 ? 32.240 64.806 111.950 1.00 17.24 15 ILE B CA 1
ATOM 2601 C C . ILE B 1 51 ? 31.289 65.979 111.754 1.00 17.80 15 ILE B C 1
ATOM 2602 O O . ILE B 1 51 ? 30.299 65.874 111.030 1.00 18.28 15 ILE B O 1
ATOM 2607 N N . LYS B 1 52 ? 31.598 67.095 112.405 1.00 17.88 16 LYS B N 1
ATOM 2608 C CA . LYS B 1 52 ? 30.776 68.294 112.304 1.00 17.83 16 LYS B CA 1
ATOM 2609 C C . LYS B 1 52 ? 30.683 68.742 110.847 1.00 18.97 16 LYS B C 1
ATOM 2610 O O . LYS B 1 52 ? 29.594 69.014 110.340 1.00 18.33 16 LYS B O 1
ATOM 2616 N N . LYS B 1 53 ? 31.830 68.800 110.177 1.00 19.89 17 LYS B N 1
ATOM 2617 C CA . LYS B 1 53 ? 31.882 69.208 108.777 1.00 21.35 17 LYS B CA 1
ATOM 2618 C C . LYS B 1 53 ? 31.096 68.253 107.885 1.00 21.20 17 LYS B C 1
ATOM 2619 O O . LYS B 1 53 ? 30.381 68.682 106.974 1.00 21.56 17 LYS B O 1
ATOM 2625 N N . THR B 1 54 ? 31.237 66.956 108.143 1.00 19.57 18 THR B N 1
ATOM 2626 C CA . THR B 1 54 ? 30.5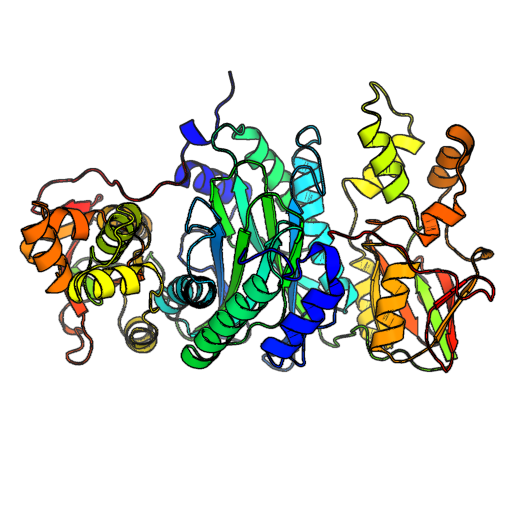39 65.946 107.354 1.00 19.70 18 THR B CA 1
ATOM 2627 C C . THR B 1 54 ? 29.026 66.089 107.484 1.00 18.87 18 THR B C 1
ATOM 2628 O O . THR B 1 54 ? 28.293 65.958 106.505 1.00 20.91 18 THR B O 1
ATOM 2632 N N . LEU B 1 55 ? 28.562 66.365 108.698 1.00 18.43 19 LEU B N 1
ATOM 2633 C CA . LEU B 1 55 ? 27.136 66.530 108.960 1.00 18.54 19 LEU B CA 1
ATOM 2634 C C . LEU B 1 55 ? 26.650 67.935 108.615 1.00 20.17 19 LEU B C 1
ATOM 2635 O O . LEU B 1 55 ? 25.444 68.202 108.644 1.00 21.37 19 LEU B O 1
ATOM 2640 N N . GLU B 1 56 ? 27.587 68.824 108.291 1.00 21.17 20 GLU B N 1
ATOM 2641 C CA . GLU B 1 56 ? 27.257 70.213 107.980 1.00 22.97 20 GLU B CA 1
ATOM 2642 C C . GLU B 1 56 ? 26.475 70.768 109.166 1.00 23.16 20 GLU B C 1
ATOM 2643 O O . GLU B 1 56 ? 25.534 71.550 109.012 1.00 23.64 20 GLU B O 1
ATOM 2649 N N . SER B 1 57 ? 26.883 70.345 110.358 1.00 22.30 21 SER B N 1
ATOM 2650 C CA . SER B 1 57 ? 26.235 70.755 111.594 1.00 22.68 21 SER B CA 1
ATOM 2651 C C . SER B 1 57 ? 26.659 72.135 112.065 1.00 23.22 21 SER B C 1
ATOM 2652 O O . SER B 1 57 ? 27.818 72.522 111.934 1.00 25.29 21 SER B O 1
ATOM 2655 N N . LYS B 1 58 ? 25.704 72.872 112.620 1.00 24.40 22 LYS B N 1
ATOM 2656 C CA . LYS B 1 58 ? 25.972 74.205 113.136 1.00 25.65 22 LYS B CA 1
ATOM 2657 C C . LYS B 1 58 ? 25.805 74.190 114.654 1.00 25.12 22 LYS B C 1
ATOM 2658 O O . LYS B 1 58 ? 26.304 75.071 115.354 1.00 26.83 22 LYS B O 1
ATOM 2664 N N . VAL B 1 59 ? 25.118 73.169 115.157 1.00 22.77 23 VAL B N 1
ATOM 2665 C CA . VAL B 1 59 ? 24.855 73.047 116.588 1.00 21.98 23 VAL B CA 1
ATOM 2666 C C . VAL B 1 59 ? 25.954 72.361 117.403 1.00 20.60 23 VAL B C 1
ATOM 2667 O O . VAL B 1 59 ? 26.096 72.625 118.598 1.00 19.18 23 VAL B O 1
ATOM 2671 N N . ILE B 1 60 ? 26.730 71.487 116.771 1.00 18.06 24 ILE B N 1
ATOM 2672 C CA . ILE B 1 60 ? 27.798 70.781 117.478 1.00 18.56 24 ILE B CA 1
ATOM 2673 C C . ILE B 1 60 ? 28.879 71.735 117.984 1.00 18.80 24 ILE B C 1
ATOM 2674 O O . ILE B 1 60 ? 29.254 72.689 117.299 1.00 19.67 24 ILE B O 1
ATOM 2679 N N . GLY B 1 61 ? 29.372 71.480 119.193 1.00 17.73 25 GLY B N 1
ATOM 2680 C CA . GLY B 1 61 ? 30.412 72.325 119.751 1.00 17.40 25 GLY B CA 1
ATOM 2681 C C . GLY B 1 61 ? 30.267 72.638 121.230 1.00 16.20 25 GLY B C 1
ATOM 2682 O O . GLY B 1 61 ? 31.233 73.035 121.879 1.00 18.14 25 GLY B O 1
ATOM 2683 N N . ASP B 1 62 ? 29.067 72.460 121.768 1.00 15.84 26 ASP B N 1
ATOM 2684 C CA . ASP B 1 62 ? 28.824 72.748 123.178 1.00 16.35 26 ASP B CA 1
ATOM 2685 C C . ASP B 1 62 ? 28.557 71.488 123.993 1.00 15.81 26 ASP B C 1
ATOM 2686 O O . ASP B 1 62 ? 28.403 70.398 123.438 1.00 16.10 26 ASP B O 1
ATOM 2691 N N . ASP B 1 63 ? 28.492 71.655 125.311 1.00 15.71 27 ASP B N 1
ATOM 2692 C CA . ASP B 1 63 ? 28.263 70.552 126.243 1.00 15.17 27 ASP B CA 1
ATOM 2693 C C . ASP B 1 63 ? 26.964 69.818 125.972 1.00 14.49 27 ASP B C 1
ATOM 2694 O O . ASP B 1 63 ? 26.819 68.643 126.309 1.00 14.38 27 ASP B O 1
ATOM 2699 N N . THR B 1 64 ? 26.017 70.522 125.369 1.00 14.37 28 THR B N 1
ATOM 2700 C CA . THR B 1 64 ? 24.733 69.944 125.021 1.00 15.67 28 THR B CA 1
ATOM 2701 C C . THR B 1 64 ? 24.349 70.479 123.651 1.00 15.69 28 THR B C 1
ATOM 2702 O O . THR B 1 64 ? 24.975 71.412 123.144 1.00 15.52 28 THR B O 1
ATOM 2706 N N . ALA B 1 65 ? 23.333 69.870 123.053 1.00 14.50 29 ALA B N 1
ATOM 2707 C CA . ALA B 1 65 ? 22.823 70.322 121.769 1.00 15.03 29 ALA B CA 1
ATOM 2708 C C . ALA B 1 65 ? 21.472 70.958 122.078 1.00 15.10 29 ALA B C 1
ATOM 2709 O O . ALA B 1 65 ? 20.544 70.282 122.530 1.00 15.64 29 ALA B O 1
ATOM 2711 N N . PRO B 1 66 ? 21.358 72.281 121.883 1.00 16.72 30 PRO B N 1
ATOM 2712 C CA . PRO B 1 66 ? 20.092 72.964 122.151 1.00 18.32 30 PRO B CA 1
ATOM 2713 C C . PRO B 1 66 ? 19.178 72.873 120.940 1.00 18.61 30 PRO B C 1
ATOM 2714 O O . PRO B 1 66 ? 19.613 73.096 119.810 1.00 21.15 30 PRO B O 1
ATOM 2718 N N . VAL B 1 67 ? 17.921 72.531 121.180 1.00 21.24 31 VAL B N 1
ATOM 2719 C CA . VAL B 1 67 ? 16.949 72.436 120.103 1.00 22.84 31 VAL B CA 1
ATOM 2720 C C . VAL B 1 67 ? 15.683 73.173 120.502 1.00 24.20 31 VAL B C 1
ATOM 2721 O O . VAL B 1 67 ? 15.153 72.965 121.593 1.00 23.04 31 VAL B O 1
ATOM 2725 N N . GLU B 1 68 ? 15.204 74.042 119.618 1.00 28.20 32 GLU B N 1
ATOM 2726 C CA . GLU B 1 68 ? 13.996 74.806 119.896 1.00 31.88 32 GLU B CA 1
ATOM 2727 C C . GLU B 1 68 ? 12.766 73.921 119.798 1.00 33.01 32 GLU B C 1
ATOM 2728 O O . GLU B 1 68 ? 12.570 73.214 118.809 1.00 32.22 32 GLU B O 1
ATOM 2734 N N . TYR B 1 69 ? 11.941 73.958 120.837 1.00 34.77 33 TYR B N 1
ATOM 2735 C CA . TYR B 1 69 ? 10.725 73.165 120.856 1.00 37.68 33 TYR B CA 1
ATOM 2736 C C . TYR B 1 69 ? 9.712 73.784 121.807 1.00 39.49 33 TYR B C 1
ATOM 2737 O O . TYR B 1 69 ? 9.851 73.696 123.027 1.00 40.51 33 TYR B O 1
ATOM 2746 N N . CYS B 1 70 ? 8.706 74.431 121.229 1.00 41.75 34 CYS B N 1
ATOM 2747 C CA . CYS B 1 70 ? 7.644 75.072 121.992 1.00 43.27 34 CYS B CA 1
ATOM 2748 C C . CYS B 1 70 ? 8.105 76.239 122.858 1.00 42.83 34 CYS B C 1
ATOM 2749 O O . CYS B 1 70 ? 7.963 76.216 124.082 1.00 43.19 34 CYS B O 1
ATOM 2752 N N . SER B 1 71 ? 8.657 77.258 122.204 1.00 42.52 35 SER B N 1
ATOM 2753 C CA . SER B 1 71 ? 9.127 78.468 122.872 1.00 42.12 35 SER B CA 1
ATOM 2754 C C . SER B 1 71 ? 10.284 78.259 123.844 1.00 41.05 35 SER B C 1
ATOM 2755 O O . SER B 1 71 ? 10.890 79.226 124.308 1.00 41.27 35 SER B O 1
ATOM 2758 N N . LYS B 1 72 ? 10.587 77.004 124.158 1.00 39.68 36 LYS B N 1
ATOM 2759 C CA . LYS B 1 72 ? 11.685 76.699 125.065 1.00 37.75 36 LYS B CA 1
ATOM 2760 C C . LYS B 1 72 ? 12.740 75.871 124.343 1.00 34.90 36 LYS B C 1
ATOM 2761 O O . LYS B 1 72 ? 12.567 75.505 123.180 1.00 35.02 36 LYS B O 1
ATOM 2767 N N . LYS B 1 73 ? 13.836 75.582 125.032 1.00 31.50 37 LYS B N 1
ATOM 2768 C CA . LYS B 1 73 ? 14.902 74.796 124.434 1.00 27.46 37 LYS B CA 1
ATOM 2769 C C . LYS B 1 73 ? 15.175 73.520 125.205 1.00 24.99 37 LYS B C 1
ATOM 2770 O O . LYS B 1 73 ? 15.306 73.533 126.429 1.00 24.21 37 LYS B O 1
ATOM 2776 N N . LEU B 1 74 ? 15.234 72.410 124.480 1.00 19.91 38 LEU B N 1
ATOM 2777 C CA . LEU B 1 74 ? 15.542 71.128 125.091 1.00 18.73 38 LEU B CA 1
ATOM 2778 C C . LEU B 1 74 ? 17.033 70.951 124.856 1.00 17.44 38 LEU B C 1
ATOM 2779 O O . LEU B 1 74 ? 17.553 71.340 123.808 1.00 17.87 38 LEU B O 1
ATOM 2784 N N . LEU B 1 75 ? 17.723 70.384 125.837 1.00 15.15 39 LEU B N 1
ATOM 2785 C CA . LEU B 1 75 ? 19.162 70.171 125.731 1.00 16.84 39 LEU B CA 1
ATOM 2786 C C . LEU B 1 75 ? 19.437 68.674 125.668 1.00 15.69 39 LEU B C 1
ATOM 2787 O O . LEU B 1 75 ? 19.010 67.921 126.546 1.00 16.83 39 LEU B O 1
ATOM 2792 N N . LEU B 1 76 ? 20.152 68.245 124.631 1.00 14.48 40 LEU B N 1
ATOM 2793 C CA . LEU B 1 76 ? 20.460 66.830 124.457 1.00 14.54 40 LEU B CA 1
ATOM 2794 C C . LEU B 1 76 ? 21.943 66.553 124.624 1.00 13.08 40 LEU B C 1
ATOM 2795 O O . LEU B 1 76 ? 22.781 67.255 124.063 1.00 14.00 40 LEU B O 1
ATOM 2800 N N . THR B 1 77 ? 22.269 65.528 125.402 1.00 12.69 41 THR B N 1
ATOM 2801 C CA . THR B 1 77 ? 23.662 65.174 125.602 1.00 12.58 41 THR B CA 1
ATOM 2802 C C . THR B 1 77 ? 23.845 63.698 125.937 1.00 12.25 41 THR B C 1
ATOM 2803 O O . THR B 1 77 ? 22.909 63.013 126.356 1.00 12.17 41 THR B O 1
ATOM 2807 N N . THR B 1 78 ? 25.065 63.216 125.727 1.00 12.92 42 THR B N 1
ATOM 2808 C CA . THR B 1 78 ? 25.423 61.839 126.040 1.00 12.79 42 THR B CA 1
ATOM 2809 C C . THR B 1 78 ? 26.899 61.733 126.413 1.00 12.21 42 THR B C 1
ATOM 2810 O O . THR B 1 78 ? 27.768 62.277 125.727 1.00 13.38 42 THR B O 1
ATOM 2814 N N . ASP B 1 79 ? 27.150 61.041 127.521 1.00 12.85 43 ASP B N 1
ATOM 2815 C CA . ASP B 1 79 ? 28.489 60.773 128.046 1.00 13.87 43 ASP B CA 1
ATOM 2816 C C . ASP B 1 79 ? 28.455 59.314 128.459 1.00 14.54 43 ASP B C 1
ATOM 2817 O O . ASP B 1 79 ? 27.395 58.789 128.810 1.00 14.87 43 ASP B O 1
ATOM 2822 N N . VAL B 1 80 ? 29.619 58.677 128.458 1.00 14.42 44 VAL B N 1
ATOM 2823 C CA . VAL B 1 80 ? 29.712 57.257 128.754 1.00 14.12 44 VAL B CA 1
ATOM 2824 C C . VAL B 1 80 ? 30.762 56.903 129.801 1.00 13.50 44 VAL B C 1
ATOM 2825 O O . VAL B 1 80 ? 31.640 57.705 130.115 1.00 14.62 44 VAL B O 1
ATOM 2829 N N . LEU B 1 81 ? 30.632 55.697 130.345 1.00 11.98 45 LEU B N 1
ATOM 2830 C CA . LEU B 1 81 ? 31.583 55.141 131.304 1.00 12.11 45 LEU B CA 1
ATOM 2831 C C . LEU B 1 81 ? 31.906 53.742 130.778 1.00 13.19 45 LEU B C 1
ATOM 2832 O O . LEU B 1 81 ? 31.050 52.856 130.768 1.00 14.70 45 LEU B O 1
ATOM 2837 N N . ASN B 1 82 ? 33.145 53.552 130.338 1.00 13.97 46 ASN B N 1
ATOM 2838 C CA . ASN B 1 82 ? 33.582 52.271 129.795 1.00 14.57 46 ASN B CA 1
ATOM 2839 C C . ASN B 1 82 ? 34.579 51.596 130.726 1.00 14.77 46 ASN B C 1
ATOM 2840 O O . ASN B 1 82 ? 35.497 52.241 131.238 1.00 15.12 46 ASN B O 1
ATOM 2845 N N . GLU B 1 83 ? 34.397 50.298 130.952 1.00 15.05 47 GLU B N 1
ATOM 2846 C CA . GLU B 1 83 ? 35.288 49.561 131.846 1.00 15.24 47 GLU B CA 1
ATOM 2847 C C . GLU B 1 83 ? 36.742 49.656 131.389 1.00 16.40 47 GLU B C 1
ATOM 2848 O O . GLU B 1 83 ? 37.054 49.426 130.221 1.00 17.66 47 GLU B O 1
ATOM 2854 N N . GLY B 1 84 ? 37.621 50.005 132.324 1.00 15.94 48 GLY B N 1
ATOM 2855 C CA . GLY B 1 84 ? 39.033 50.126 132.007 1.00 17.39 48 GLY B CA 1
ATOM 2856 C C . GLY B 1 84 ? 39.414 51.506 131.507 1.00 18.73 48 GLY B C 1
ATOM 2857 O O . GLY B 1 84 ? 40.595 51.850 131.453 1.00 21.19 48 GLY B O 1
ATOM 2858 N N . VAL B 1 85 ? 38.413 52.299 131.140 1.00 17.40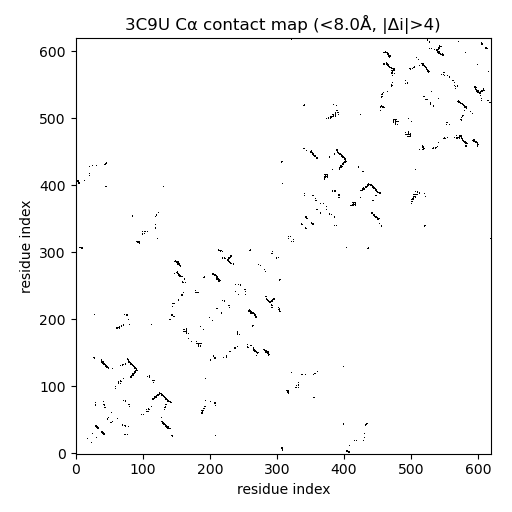 49 VAL B N 1
ATOM 2859 C CA . VAL B 1 85 ? 38.640 53.649 130.641 1.00 17.29 49 VAL B CA 1
ATOM 2860 C C . VAL B 1 85 ? 38.210 54.686 131.678 1.00 17.10 49 VAL B C 1
ATOM 2861 O O . VAL B 1 85 ? 38.979 55.584 132.021 1.00 17.29 49 VAL B O 1
ATOM 2865 N N . HIS B 1 86 ? 36.985 54.541 132.181 1.00 15.75 50 HIS B N 1
ATOM 2866 C CA . HIS B 1 86 ? 36.428 55.469 133.161 1.00 14.57 50 HIS B CA 1
ATOM 2867 C C . HIS B 1 86 ? 36.291 54.921 134.568 1.00 14.79 50 HIS B C 1
ATOM 2868 O O . HIS B 1 86 ? 36.131 55.690 135.514 1.00 14.76 50 HIS B O 1
ATOM 2875 N N . PHE B 1 87 ? 36.322 53.601 134.703 1.00 13.76 51 PHE B N 1
ATOM 2876 C CA . PHE B 1 87 ? 36.160 52.967 136.006 1.00 15.48 51 PHE B CA 1
ATOM 2877 C C . PHE B 1 87 ? 36.660 51.528 135.942 1.00 15.47 51 PHE B C 1
ATOM 2878 O O . PHE B 1 87 ? 37.019 51.036 134.871 1.00 15.48 51 PHE B O 1
ATOM 2886 N N . LEU B 1 88 ? 36.687 50.872 137.099 1.00 17.08 52 LEU B N 1
ATOM 2887 C CA . LEU B 1 88 ? 37.104 49.477 137.197 1.00 17.36 52 LEU B CA 1
ATOM 2888 C C . LEU B 1 88 ? 35.945 48.685 137.805 1.00 16.48 52 LEU B C 1
ATOM 2889 O O . LEU B 1 88 ? 35.185 49.213 138.614 1.00 16.25 52 LEU B O 1
ATOM 2894 N N . ARG B 1 89 ? 35.817 47.420 137.417 1.00 17.39 53 ARG B N 1
ATOM 2895 C CA . ARG B 1 89 ? 34.730 46.583 137.912 1.00 17.54 53 ARG B CA 1
ATOM 2896 C C . ARG B 1 89 ? 34.750 46.388 139.425 1.00 17.83 53 ARG B C 1
ATOM 2897 O O . ARG B 1 89 ? 33.733 46.049 140.027 1.00 19.54 53 ARG B O 1
ATOM 2905 N N . SER B 1 90 ? 35.905 46.619 140.040 1.00 19.29 54 SER B N 1
ATOM 2906 C CA . SER B 1 90 ? 36.037 46.457 141.483 1.00 19.29 54 SER B CA 1
ATOM 2907 C C . SER B 1 90 ? 35.322 47.544 142.285 1.00 19.01 54 SER B C 1
ATOM 2908 O O . SER B 1 90 ? 35.059 47.367 143.474 1.00 20.02 54 SER B O 1
ATOM 2911 N N . TYR B 1 91 ? 35.015 48.670 141.642 1.00 17.60 55 TYR B N 1
ATOM 2912 C CA . TYR B 1 91 ? 34.330 49.763 142.329 1.00 16.86 55 TYR B CA 1
ATOM 2913 C C . TYR B 1 91 ? 32.896 49.347 142.635 1.00 17.36 55 TYR B C 1
ATOM 2914 O O . TYR B 1 91 ? 32.277 48.620 141.855 1.00 18.12 55 TYR B O 1
ATOM 2923 N N . ILE B 1 92 ? 32.359 49.817 143.755 1.00 17.00 56 ILE B N 1
ATOM 2924 C CA . ILE B 1 92 ? 30.984 49.484 144.098 1.00 17.96 56 ILE B CA 1
ATOM 2925 C C . ILE B 1 92 ? 30.091 49.974 142.954 1.00 17.00 56 ILE B C 1
ATOM 2926 O O . ILE B 1 92 ? 30.177 51.130 142.532 1.00 16.47 56 ILE B O 1
ATOM 2931 N N . PRO B 1 93 ? 29.241 49.087 142.420 1.00 16.78 57 PRO B N 1
ATOM 2932 C CA . PRO B 1 93 ? 28.332 49.410 141.314 1.00 16.64 57 PRO B CA 1
ATOM 2933 C C . PRO B 1 93 ? 27.421 50.599 141.575 1.00 15.83 57 PRO B C 1
ATOM 2934 O O . PRO B 1 93 ? 27.106 51.350 140.653 1.00 14.96 57 PRO B O 1
ATOM 2938 N N . GLU B 1 94 ? 26.992 50.770 142.822 1.00 15.75 58 GLU B N 1
ATOM 2939 C CA . GLU B 1 94 ? 26.108 51.877 143.162 1.00 16.02 58 GLU B CA 1
ATOM 2940 C C . GLU B 1 94 ? 26.743 53.224 142.829 1.00 16.04 58 GLU B C 1
ATOM 2941 O O . GLU B 1 94 ? 26.066 54.132 142.355 1.00 16.62 58 GLU B O 1
ATOM 2947 N N . ALA B 1 95 ? 28.045 53.351 143.073 1.00 15.56 59 ALA B N 1
ATOM 2948 C CA . ALA B 1 95 ? 28.744 54.599 142.791 1.00 15.05 59 ALA B CA 1
ATOM 2949 C C . ALA B 1 95 ? 28.839 54.841 141.288 1.00 14.01 59 ALA B C 1
ATOM 2950 O O . ALA B 1 95 ? 28.681 55.971 140.819 1.00 15.18 59 ALA B O 1
ATOM 2952 N N . VAL B 1 96 ? 29.100 53.777 140.538 1.00 14.14 60 VAL B N 1
ATOM 2953 C CA . VAL B 1 96 ? 29.202 53.882 139.093 1.00 14.10 60 VAL B CA 1
ATOM 2954 C C . VAL B 1 96 ? 27.853 54.327 138.516 1.00 12.47 60 VAL B C 1
ATOM 2955 O O . VAL B 1 96 ? 27.807 55.128 137.586 1.00 13.05 60 VAL B O 1
ATOM 2959 N N . GLY B 1 97 ? 26.760 53.821 139.078 1.00 13.45 61 GLY B N 1
ATOM 2960 C CA . GLY B 1 97 ? 25.437 54.210 138.611 1.00 13.45 61 GLY B CA 1
ATOM 2961 C C . GLY B 1 97 ? 25.186 55.676 138.917 1.00 12.83 61 GLY B C 1
ATOM 2962 O O . GLY B 1 97 ? 24.640 56.419 138.094 1.00 14.02 61 GLY B O 1
ATOM 2963 N N . TRP B 1 98 ? 25.572 56.100 140.114 1.00 12.62 62 TRP B N 1
ATOM 2964 C CA . TRP B 1 98 ? 25.414 57.494 140.495 1.00 12.89 62 TRP B CA 1
ATOM 2965 C C . TRP B 1 98 ? 26.228 58.378 139.544 1.00 13.51 62 TRP B C 1
ATOM 2966 O O . TRP B 1 98 ? 25.733 59.390 139.045 1.00 13.70 62 TRP B O 1
ATOM 2977 N N . LYS B 1 99 ? 27.474 57.988 139.289 1.00 12.53 63 LYS B N 1
ATOM 2978 C CA . LYS B 1 99 ? 28.344 58.763 138.412 1.00 12.97 63 LYS B CA 1
ATOM 2979 C C . LYS B 1 99 ? 27.834 58.821 136.976 1.00 12.42 63 LYS B C 1
ATOM 2980 O O . LYS B 1 99 ? 27.932 59.862 136.314 1.00 13.53 63 LYS B O 1
ATOM 2986 N N . ALA B 1 100 ? 27.288 57.709 136.490 1.00 13.53 64 ALA B N 1
ATOM 2987 C CA . ALA B 1 100 ? 26.772 57.660 135.124 1.00 12.57 64 ALA B CA 1
ATOM 2988 C C . ALA B 1 100 ? 25.733 58.755 134.901 1.00 12.79 64 ALA B C 1
ATOM 2989 O O . ALA B 1 100 ? 25.736 59.433 133.874 1.00 13.87 64 ALA B O 1
ATOM 2991 N N . ILE B 1 101 ? 24.828 58.916 135.858 1.00 12.37 65 ILE B N 1
ATOM 2992 C CA . ILE B 1 101 ? 23.814 59.948 135.742 1.00 13.18 65 ILE B CA 1
ATOM 2993 C C . ILE B 1 101 ? 24.435 61.323 135.975 1.00 12.74 65 ILE B C 1
ATOM 2994 O O . ILE B 1 101 ? 24.192 62.259 135.214 1.00 13.07 65 ILE B O 1
ATOM 2999 N N . SER B 1 102 ? 25.270 61.433 137.005 1.00 12.81 66 SER B N 1
ATOM 3000 C CA . SER B 1 102 ? 25.895 62.708 137.347 1.00 13.21 66 SER B CA 1
ATOM 3001 C C . SER B 1 102 ? 26.729 63.376 136.260 1.00 12.87 66 SER B C 1
ATOM 3002 O O . SER B 1 102 ? 26.618 64.582 136.052 1.00 13.20 66 SER B O 1
ATOM 3005 N N . VAL B 1 103 ? 27.569 62.619 135.561 1.00 12.40 67 VAL B N 1
ATOM 3006 C CA . VAL B 1 103 ? 28.382 63.250 134.532 1.00 12.88 67 VAL B CA 1
ATOM 3007 C C . VAL B 1 103 ? 27.518 63.787 133.390 1.00 12.35 67 VAL B C 1
ATOM 3008 O O . VAL B 1 103 ? 27.882 64.764 132.731 1.00 13.46 67 VAL B O 1
ATOM 3012 N N . ASN B 1 104 ? 26.362 63.169 133.162 1.00 12.23 68 ASN B N 1
ATOM 3013 C CA . ASN B 1 104 ? 25.467 63.637 132.109 1.00 11.87 68 ASN B CA 1
ATOM 3014 C C . ASN B 1 104 ? 24.685 64.858 132.576 1.00 12.41 68 ASN B C 1
ATOM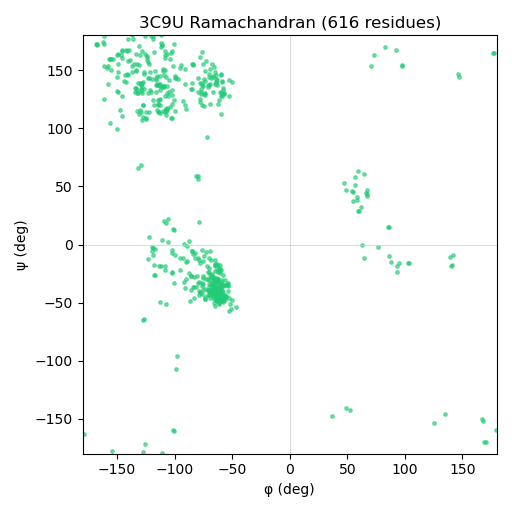 3015 O O . ASN B 1 104 ? 24.496 65.803 131.818 1.00 12.82 68 ASN B O 1
ATOM 3020 N N . VAL B 1 105 ? 24.249 64.846 133.829 1.00 12.37 69 VAL B N 1
ATOM 3021 C CA . VAL B 1 105 ? 23.546 65.996 134.366 1.00 12.78 69 VAL B CA 1
ATOM 3022 C C . VAL B 1 105 ? 24.509 67.188 134.314 1.00 14.07 69 VAL B C 1
ATOM 3023 O O . VAL B 1 105 ? 24.092 68.320 134.054 1.00 13.38 69 VAL B O 1
ATOM 3027 N N . SER B 1 106 ? 25.799 66.926 134.523 1.00 13.20 70 SER B N 1
ATOM 3028 C CA . SER B 1 106 ? 26.796 67.992 134.504 1.00 14.55 70 SER B CA 1
ATOM 3029 C C . SER B 1 106 ? 26.808 68.761 133.179 1.00 14.68 70 SER B C 1
ATOM 3030 O O . SER B 1 106 ? 26.879 69.986 133.180 1.00 14.98 70 SER B O 1
ATOM 3033 N N . ASP B 1 107 ? 26.740 68.058 132.050 1.00 13.45 71 ASP B N 1
ATOM 3034 C CA . ASP B 1 107 ? 26.716 68.748 130.758 1.00 13.32 71 ASP B CA 1
ATOM 3035 C C . ASP B 1 107 ? 25.454 69.605 130.626 1.00 14.28 71 ASP B C 1
ATOM 3036 O O . ASP B 1 107 ? 25.508 70.718 130.104 1.00 15.55 71 ASP B O 1
ATOM 3041 N N . VAL B 1 108 ? 24.323 69.088 131.101 1.00 14.47 72 VAL B N 1
ATOM 3042 C CA . VAL B 1 108 ? 23.057 69.812 131.031 1.00 14.19 72 VAL B CA 1
ATOM 3043 C C . VAL B 1 108 ? 23.043 71.077 131.883 1.00 14.90 72 VAL B C 1
ATOM 3044 O O . VAL B 1 108 ? 22.692 72.149 131.395 1.00 14.90 72 VAL B O 1
ATOM 3048 N N . ILE B 1 109 ? 23.429 70.964 133.148 1.00 14.51 73 ILE B N 1
ATOM 3049 C CA . ILE B 1 109 ? 23.424 72.140 134.008 1.00 15.21 73 ILE B CA 1
ATOM 3050 C C . ILE B 1 109 ? 24.486 73.147 133.575 1.00 15.82 73 ILE B C 1
ATOM 3051 O O . ILE B 1 109 ? 24.321 74.353 133.765 1.00 17.26 73 ILE B O 1
ATOM 3056 N N . ALA B 1 110 ? 25.559 72.662 132.959 1.00 15.27 74 ALA B N 1
ATOM 3057 C CA . ALA B 1 110 ? 26.636 73.536 132.504 1.00 15.44 74 ALA B CA 1
ATOM 3058 C C . ALA B 1 110 ? 26.179 74.534 131.443 1.00 15.84 74 ALA B C 1
ATOM 3059 O O . ALA B 1 110 ? 26.801 75.583 131.266 1.00 16.64 74 ALA B O 1
ATOM 3061 N N . ASN B 1 111 ? 25.103 74.209 130.731 1.00 15.95 75 ASN B N 1
ATOM 3062 C CA . ASN B 1 111 ? 24.596 75.111 129.702 1.00 16.10 75 ASN B CA 1
ATOM 3063 C C . ASN B 1 111 ? 23.271 75.750 130.115 1.00 17.28 75 ASN B C 1
ATOM 3064 O O . ASN B 1 111 ? 22.497 76.225 129.278 1.00 17.39 75 ASN B O 1
ATOM 3069 N N . GLY B 1 112 ? 23.016 75.750 131.420 1.00 17.08 76 GLY B N 1
ATOM 3070 C CA . GLY B 1 112 ? 21.816 76.378 131.948 1.00 17.70 76 GLY B CA 1
ATOM 3071 C C . GLY B 1 112 ? 20.522 75.594 132.004 1.00 19.07 76 GLY B C 1
ATOM 3072 O O . GLY B 1 112 ? 19.462 76.183 132.202 1.00 20.47 76 GLY B O 1
ATOM 3073 N N . GLY B 1 113 ? 20.584 74.277 131.858 1.00 17.47 77 GLY B N 1
ATOM 3074 C CA . GLY B 1 113 ? 19.354 73.512 131.894 1.00 16.60 77 GLY B CA 1
ATOM 3075 C C . GLY B 1 113 ? 19.166 72.591 133.082 1.00 17.24 77 GLY B C 1
ATOM 3076 O O . GLY B 1 113 ? 20.082 72.380 133.878 1.00 17.31 77 GLY B O 1
ATOM 3077 N N . LEU B 1 114 ? 17.956 72.057 133.205 1.00 16.23 78 LEU B N 1
ATOM 3078 C CA . LEU B 1 114 ? 17.625 71.109 134.259 1.00 16.53 78 LEU B CA 1
ATOM 3079 C C . LEU B 1 114 ? 17.350 69.766 133.583 1.00 16.51 78 LEU B C 1
ATOM 3080 O O . LEU B 1 114 ? 16.677 69.704 132.553 1.00 16.56 78 LEU B O 1
ATOM 3085 N N . PRO B 1 115 ? 17.867 68.671 134.156 1.00 15.28 79 PRO B N 1
ATOM 3086 C CA . PRO B 1 115 ? 17.677 67.328 133.599 1.00 16.13 79 PRO B CA 1
ATOM 3087 C C . PRO B 1 115 ? 16.236 66.845 133.701 1.00 15.80 79 PRO B C 1
ATOM 3088 O O . PRO B 1 115 ? 15.551 67.109 134.692 1.00 17.40 79 PRO B O 1
ATOM 3092 N N . LYS B 1 116 ? 15.778 66.126 132.679 1.00 15.90 80 LYS B N 1
ATOM 3093 C CA . LYS B 1 116 ? 14.412 65.621 132.673 1.00 16.21 80 LYS B CA 1
ATOM 3094 C C . LYS B 1 116 ? 14.290 64.119 132.436 1.00 15.75 80 LYS B C 1
ATOM 3095 O O . LYS B 1 116 ? 13.840 63.384 133.315 1.00 15.70 80 LYS B O 1
ATOM 3101 N N . TRP B 1 117 ? 14.697 63.663 131.253 1.00 15.64 81 TRP B N 1
ATOM 3102 C CA . TRP B 1 117 ? 14.576 62.248 130.909 1.00 14.10 81 TRP B CA 1
ATOM 3103 C C . TRP B 1 117 ? 15.889 61.655 130.424 1.00 12.78 81 TRP B C 1
ATOM 3104 O O . TRP B 1 117 ? 16.612 62.279 129.651 1.00 13.93 81 TRP B O 1
ATOM 3115 N N . ALA B 1 118 ? 16.170 60.431 130.855 1.00 14.03 82 ALA B N 1
ATOM 3116 C CA . ALA B 1 118 ? 17.402 59.763 130.464 1.00 13.25 82 ALA B CA 1
ATOM 3117 C C . ALA B 1 118 ? 17.164 58.345 129.964 1.00 13.76 82 ALA B C 1
ATOM 3118 O O . ALA B 1 118 ? 16.170 57.701 130.310 1.00 13.41 82 ALA B O 1
ATOM 3120 N N . LEU B 1 119 ? 18.091 57.878 129.133 1.00 12.81 83 LEU B N 1
ATOM 3121 C CA . LEU B 1 119 ? 18.074 56.518 128.601 1.00 12.69 83 LEU B CA 1
ATOM 3122 C C . LEU B 1 119 ? 19.447 55.938 128.917 1.00 12.20 83 LEU B C 1
ATOM 3123 O O . LEU B 1 119 ? 20.431 56.672 128.935 1.00 13.52 83 LEU B O 1
ATOM 3128 N N . ILE B 1 120 ? 19.517 54.634 129.176 1.00 12.69 84 ILE B N 1
ATOM 3129 C CA . ILE B 1 120 ? 20.805 54.000 129.456 1.00 12.45 84 ILE B CA 1
ATOM 3130 C C . ILE B 1 120 ? 21.015 52.792 128.556 1.00 11.58 84 ILE B C 1
ATOM 3131 O O . ILE B 1 120 ? 20.233 51.844 128.586 1.00 13.22 84 ILE B O 1
ATOM 3136 N N . SER B 1 121 ? 22.076 52.841 127.755 1.00 12.84 85 SER B N 1
ATOM 3137 C CA . SER B 1 121 ? 22.418 51.747 126.852 1.00 11.76 85 SER B CA 1
ATOM 3138 C C . SER B 1 121 ? 23.584 51.006 127.481 1.00 12.74 85 SER B C 1
ATOM 3139 O O . SER B 1 121 ? 24.659 51.577 127.686 1.00 13.98 85 SER B O 1
ATOM 3142 N N . LEU B 1 122 ? 23.368 49.734 127.784 1.00 13.38 86 LEU B N 1
ATOM 3143 C CA . LEU B 1 122 ? 24.402 48.928 128.413 1.00 12.93 86 LEU B CA 1
ATOM 3144 C C . LEU B 1 122 ? 25.016 47.864 127.515 1.00 13.91 86 LEU B C 1
ATOM 3145 O O . LEU B 1 122 ? 24.306 47.174 126.790 1.00 14.10 86 LEU B O 1
ATOM 3150 N N . ASN B 1 123 ? 26.343 47.767 127.561 1.00 13.69 87 ASN B N 1
ATOM 3151 C CA . ASN B 1 123 ? 27.093 46.728 126.853 1.00 13.26 87 ASN B CA 1
ATOM 3152 C C . ASN B 1 123 ? 27.507 45.847 128.032 1.00 13.84 87 ASN B C 1
ATOM 3153 O O . ASN B 1 123 ? 28.243 46.294 128.921 1.00 14.82 87 ASN B O 1
ATOM 3158 N N . LEU B 1 124 ? 27.033 44.607 128.054 1.00 14.51 88 LEU B N 1
ATOM 3159 C CA . LEU B 1 124 ? 27.313 43.726 129.180 1.00 15.13 88 LEU B CA 1
ATOM 3160 C C . LEU B 1 124 ? 27.866 42.345 128.847 1.00 16.20 88 LEU B C 1
ATOM 3161 O O . LEU B 1 124 ? 27.409 41.686 127.914 1.00 17.24 88 LEU B O 1
ATOM 3166 N N . PRO B 1 125 ? 28.866 41.891 129.617 1.00 18.12 89 PRO B N 1
ATOM 3167 C CA . PRO B 1 125 ? 29.458 40.567 129.395 1.00 19.33 89 PRO B CA 1
ATOM 3168 C C . PRO B 1 125 ? 28.441 39.562 129.945 1.00 18.25 89 PRO B C 1
ATOM 3169 O O . PRO B 1 125 ? 27.887 39.776 131.022 1.00 18.51 89 PRO B O 1
ATOM 3173 N N . GLU B 1 126 ? 28.190 38.471 129.230 1.00 19.26 90 GLU B N 1
ATOM 3174 C CA . GLU B 1 126 ? 27.203 37.505 129.707 1.00 21.14 90 GLU B CA 1
ATOM 3175 C C . GLU B 1 126 ? 27.546 36.823 131.031 1.00 21.76 90 GLU B C 1
ATOM 3176 O O . GLU B 1 126 ? 26.669 36.249 131.678 1.00 22.98 90 GLU B O 1
ATOM 3182 N N . ASP B 1 127 ? 28.810 36.887 131.437 1.00 22.21 91 ASP B N 1
ATOM 3183 C CA . ASP B 1 127 ? 29.233 36.270 132.693 1.00 22.68 91 ASP B CA 1
ATOM 3184 C C . ASP B 1 127 ? 29.166 37.231 133.877 1.00 22.22 91 ASP B C 1
ATOM 3185 O O . ASP B 1 127 ? 29.499 36.863 135.004 1.00 22.25 91 ASP B O 1
ATOM 3190 N N . LEU B 1 128 ? 28.735 38.463 133.626 1.00 19.66 92 LEU B N 1
ATOM 3191 C CA . LEU B 1 128 ? 28.636 39.450 134.692 1.00 18.40 92 LEU B CA 1
ATOM 3192 C C . LEU B 1 128 ? 27.564 39.048 135.700 1.00 18.03 92 LEU B C 1
ATOM 3193 O O . LEU B 1 128 ? 26.541 38.469 135.337 1.00 17.53 92 LEU B O 1
ATOM 3198 N N . GLU B 1 129 ? 27.803 39.347 136.971 1.00 18.42 93 GLU B N 1
ATOM 3199 C CA . GLU B 1 129 ? 26.838 39.021 138.011 1.00 19.09 93 GLU B CA 1
ATOM 3200 C C . GLU B 1 129 ? 25.607 39.910 137.879 1.00 17.99 93 GLU B C 1
ATOM 3201 O O . GLU B 1 129 ? 25.721 41.112 137.640 1.00 17.26 93 GLU B O 1
ATOM 3207 N N . VAL B 1 130 ? 24.431 39.311 138.027 1.00 18.73 94 VAL B N 1
ATOM 3208 C CA . VAL B 1 130 ? 23.185 40.059 137.954 1.00 17.45 94 VAL B CA 1
ATOM 3209 C C . VAL B 1 130 ? 23.187 41.143 139.033 1.00 17.64 94 VAL B C 1
ATOM 3210 O O . VAL B 1 130 ? 22.685 42.244 138.820 1.00 17.76 94 VAL B O 1
ATOM 3214 N N . SER B 1 131 ? 23.767 40.829 140.188 1.00 17.55 95 SER B N 1
ATOM 3215 C CA . SER B 1 131 ? 23.819 41.781 141.292 1.00 17.84 95 SER B CA 1
ATOM 3216 C C . SER B 1 131 ? 24.537 43.078 140.925 1.00 17.23 95 SER B C 1
ATOM 3217 O O . SER B 1 131 ? 24.217 44.142 141.458 1.00 17.05 95 SER B O 1
ATOM 3220 N N . TYR B 1 132 ? 25.506 42.995 140.020 1.00 16.85 96 TYR B N 1
ATOM 3221 C CA . TYR B 1 132 ? 26.234 44.190 139.608 1.00 15.77 96 TYR B CA 1
ATOM 3222 C C . TYR B 1 132 ? 25.270 45.162 138.935 1.00 15.76 96 TYR B C 1
ATOM 3223 O O . TYR B 1 132 ? 25.244 46.346 139.258 1.00 15.72 96 TYR B O 1
ATOM 3232 N N . VAL B 1 133 ? 24.480 44.651 138.000 1.00 15.84 97 VAL B N 1
ATOM 3233 C CA . VAL B 1 133 ? 23.521 45.480 137.288 1.00 15.96 97 VAL B CA 1
ATOM 3234 C C . VAL B 1 133 ? 22.454 46.017 138.236 1.00 16.39 97 VAL B C 1
ATOM 3235 O O . VAL B 1 133 ? 22.045 47.172 138.121 1.00 17.00 97 VAL B O 1
ATOM 3239 N N . GLU B 1 134 ? 22.009 45.194 139.184 1.00 15.44 98 GLU B N 1
ATOM 3240 C CA . GLU B 1 134 ? 20.989 45.647 140.121 1.00 17.57 98 GLU B CA 1
ATOM 3241 C C . GLU B 1 134 ? 21.509 46.795 140.986 1.00 16.81 98 GLU B C 1
ATOM 3242 O O . GLU B 1 134 ? 20.834 47.817 141.143 1.00 18.04 98 GLU B O 1
ATOM 3248 N N . ARG B 1 135 ? 22.706 46.628 141.546 1.00 15.85 99 ARG B N 1
ATOM 3249 C CA . ARG B 1 135 ? 23.297 47.661 142.388 1.00 16.38 99 ARG B CA 1
ATOM 3250 C C . ARG B 1 135 ? 23.577 48.921 141.568 1.00 15.19 99 ARG B C 1
ATOM 3251 O O . ARG B 1 135 ? 23.426 50.039 142.065 1.00 15.37 99 ARG B O 1
ATOM 3259 N N . PHE B 1 136 ? 23.967 48.738 140.310 1.00 14.54 100 PHE B N 1
ATOM 3260 C CA . PHE B 1 136 ? 24.217 49.864 139.418 1.00 14.34 100 PHE B CA 1
ATOM 3261 C C . PHE B 1 136 ? 22.941 50.709 139.313 1.00 14.35 100 PHE B C 1
ATOM 3262 O O . PHE B 1 136 ? 22.982 51.939 139.443 1.00 13.95 100 PHE B O 1
ATOM 3270 N N . TYR B 1 137 ? 21.804 50.054 139.088 1.00 15.00 101 TYR B N 1
ATOM 3271 C CA . TYR B 1 137 ? 20.547 50.784 138.972 1.00 15.25 101 TYR B CA 1
ATOM 3272 C C . TYR B 1 137 ? 20.053 51.385 140.282 1.00 15.59 101 TYR B C 1
ATOM 3273 O O . TYR B 1 137 ? 19.285 52.348 140.275 1.00 15.73 101 TYR B O 1
ATOM 3282 N N . ILE B 1 138 ? 20.477 50.824 141.409 1.00 16.39 102 ILE B N 1
ATOM 3283 C CA . ILE B 1 138 ? 20.091 51.399 142.689 1.00 16.60 102 ILE B CA 1
ATOM 3284 C C . ILE B 1 138 ? 20.788 52.759 142.755 1.00 15.74 102 ILE B C 1
ATOM 3285 O O . ILE B 1 138 ? 20.200 53.745 143.205 1.00 15.93 102 ILE B O 1
ATOM 3290 N N . GLY B 1 139 ? 22.039 52.805 142.296 1.00 14.86 103 GLY B N 1
ATOM 3291 C CA . GLY B 1 139 ? 22.784 54.055 142.277 1.00 15.51 103 GLY B CA 1
ATOM 3292 C C . GLY B 1 139 ? 22.160 55.032 141.291 1.00 14.81 103 GLY B C 1
ATOM 3293 O O . GLY B 1 139 ? 22.074 56.231 141.555 1.00 13.77 103 GLY B O 1
ATOM 3294 N N . VAL B 1 140 ? 21.735 54.518 140.142 1.00 13.65 104 VAL B N 1
ATOM 3295 C CA . VAL B 1 140 ? 21.087 55.345 139.130 1.00 13.51 104 VAL B CA 1
ATOM 3296 C C . VAL B 1 140 ? 19.820 55.966 139.716 1.00 14.79 104 VAL B C 1
ATOM 3297 O O . VAL B 1 140 ? 19.577 57.161 139.558 1.00 14.02 104 VAL B O 1
ATOM 3301 N N . LYS B 1 141 ? 19.021 55.146 140.393 1.00 14.44 105 LYS B N 1
ATOM 3302 C CA . LYS B 1 141 ? 17.781 55.618 140.995 1.00 15.93 105 LYS B CA 1
ATOM 3303 C C . LYS B 1 141 ? 18.059 56.729 142.006 1.00 16.28 105 LYS B C 1
ATOM 3304 O O . LYS B 1 141 ? 17.360 57.742 142.028 1.00 17.19 105 LYS B O 1
ATOM 3310 N N . ARG B 1 142 ? 19.082 56.537 142.836 1.00 15.56 106 ARG B N 1
ATOM 3311 C CA . ARG B 1 142 ? 19.446 57.538 143.834 1.00 17.57 106 ARG B CA 1
ATOM 3312 C C . ARG B 1 142 ? 19.790 58.870 143.173 1.00 17.13 106 ARG B C 1
ATOM 3313 O O . ARG B 1 142 ? 19.360 59.930 143.627 1.00 16.91 106 ARG B O 1
ATOM 3321 N N . ALA B 1 143 ? 20.570 58.820 142.099 1.00 15.10 107 ALA B N 1
ATOM 3322 C CA . ALA B 1 143 ? 20.951 60.036 141.400 1.00 15.41 107 ALA B CA 1
ATOM 3323 C C . ALA B 1 143 ? 19.740 60.7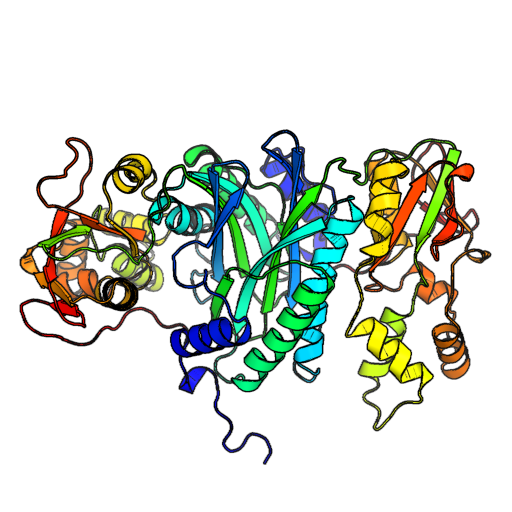12 140.769 1.00 16.02 107 ALA B C 1
ATOM 3324 O O . ALA B 1 143 ? 19.597 61.934 140.832 1.00 15.33 107 ALA B O 1
ATOM 3326 N N . CYS B 1 144 ? 18.865 59.921 140.158 1.00 15.11 108 CYS B N 1
ATOM 3327 C CA . CYS B 1 144 ? 17.672 60.483 139.534 1.00 15.84 108 CYS B CA 1
ATOM 3328 C C . CYS B 1 144 ? 16.775 61.175 140.554 1.00 17.40 108 CYS B C 1
ATOM 3329 O O . CYS B 1 144 ? 16.201 62.225 140.271 1.00 16.80 108 CYS B O 1
ATOM 3332 N N . GLU B 1 145 ? 16.659 60.595 141.743 1.00 17.51 109 GLU B N 1
ATOM 3333 C CA . GLU B 1 145 ? 15.826 61.198 142.774 1.00 19.28 109 GLU B CA 1
ATOM 3334 C C . GLU B 1 145 ? 16.455 62.497 143.264 1.00 19.57 109 GLU B C 1
ATOM 3335 O O . GLU B 1 145 ? 15.750 63.439 143.614 1.00 22.13 109 GLU B O 1
ATOM 3341 N N . PHE B 1 146 ? 17.784 62.552 143.273 1.00 19.13 110 PHE B N 1
ATOM 3342 C CA . PHE B 1 146 ? 18.487 63.747 143.718 1.00 17.93 110 PHE B CA 1
ATOM 3343 C C . PHE B 1 146 ? 18.418 64.884 142.701 1.00 17.92 110 PHE B C 1
ATOM 3344 O O . PHE B 1 146 ? 18.137 66.027 143.059 1.00 18.95 110 PHE B O 1
ATOM 3352 N N . TYR B 1 147 ? 18.670 64.570 141.431 1.00 16.26 111 TYR B N 1
ATOM 3353 C CA . TYR B 1 147 ? 18.651 65.580 140.376 1.00 16.42 111 TYR B CA 1
ATOM 3354 C C . TYR B 1 147 ? 17.259 65.851 139.818 1.00 17.00 111 TYR B C 1
ATOM 3355 O O . TYR B 1 147 ? 17.080 66.736 138.981 1.00 18.43 111 TYR B O 1
ATOM 3364 N N . LYS B 1 148 ? 16.286 65.070 140.274 1.00 18.24 112 LYS B N 1
ATOM 3365 C CA . LYS B 1 148 ? 14.899 65.211 139.850 1.00 18.93 112 LYS B CA 1
ATOM 3366 C C . LYS B 1 148 ? 14.652 64.861 138.384 1.00 17.71 112 LYS B C 1
ATOM 3367 O O . LYS B 1 148 ? 13.915 65.553 137.687 1.00 20.12 112 LYS B O 1
ATOM 3373 N N . CYS B 1 149 ? 15.281 63.787 137.915 1.00 16.70 113 CYS B N 1
ATOM 3374 C CA . CYS B 1 149 ? 15.072 63.337 136.543 1.00 16.53 113 CYS B CA 1
ATOM 3375 C C . CYS B 1 149 ? 14.656 61.872 136.588 1.00 16.59 113 CYS B C 1
ATOM 3376 O O . CYS B 1 149 ? 14.562 61.286 137.667 1.00 17.40 113 CYS B O 1
ATOM 3379 N N . GLU B 1 150 ? 14.403 61.279 135.425 1.00 16.79 114 GLU B N 1
ATOM 3380 C CA . GLU B 1 150 ? 13.955 59.894 135.380 1.00 15.75 114 GLU B CA 1
ATOM 3381 C C . GLU B 1 150 ? 14.537 59.108 134.212 1.00 15.50 114 GLU B C 1
ATOM 3382 O O . GLU B 1 150 ? 14.650 59.628 133.104 1.00 15.27 114 GLU B O 1
ATOM 3388 N N . VAL B 1 151 ? 14.912 57.858 134.469 1.00 14.73 115 VAL B N 1
ATOM 3389 C CA . VAL B 1 151 ? 15.409 56.989 133.405 1.00 13.91 115 VAL B CA 1
ATOM 3390 C C . VAL B 1 151 ? 14.145 56.313 132.877 1.00 13.93 115 VAL B C 1
ATOM 3391 O O . VAL B 1 151 ? 13.469 55.577 133.608 1.00 15.49 115 VAL B O 1
ATOM 3395 N N . VAL B 1 152 ? 13.830 56.573 131.612 1.00 12.93 116 VAL B N 1
ATOM 3396 C CA . VAL B 1 152 ? 12.611 56.045 131.004 1.00 12.93 116 VAL B CA 1
ATOM 3397 C C . VAL B 1 152 ? 12.804 54.897 130.021 1.00 12.88 116 VAL B C 1
ATOM 3398 O O . VAL B 1 152 ? 11.839 54.409 129.434 1.00 13.90 116 VAL B O 1
ATOM 3402 N N . GLY B 1 153 ? 14.044 54.463 129.843 1.00 13.43 117 GLY B N 1
ATOM 3403 C CA . GLY B 1 153 ? 14.291 53.377 128.916 1.00 13.44 117 GLY B CA 1
ATOM 3404 C C . GLY B 1 153 ? 15.767 53.180 128.662 1.00 13.59 117 GLY B C 1
ATOM 3405 O O . GLY B 1 153 ? 16.616 53.770 129.336 1.00 14.47 117 GLY B O 1
ATOM 3406 N N . GLY B 1 154 ? 16.075 52.349 127.677 1.00 12.77 118 GLY B N 1
ATOM 3407 C CA . GLY B 1 154 ? 17.465 52.088 127.371 1.00 13.19 118 GLY B CA 1
ATOM 3408 C C . GLY B 1 154 ? 17.631 50.917 126.434 1.00 14.10 118 GLY B C 1
ATOM 3409 O O . GLY B 1 154 ? 16.739 50.607 125.641 1.00 13.91 118 GLY B O 1
ATOM 3410 N N . ASN B 1 155 ? 18.773 50.251 126.548 1.00 13.33 119 ASN B N 1
ATOM 3411 C CA . ASN B 1 155 ? 19.077 49.121 125.686 1.00 13.11 119 ASN B CA 1
ATOM 3412 C C . ASN B 1 155 ? 20.079 48.184 126.350 1.00 13.16 119 ASN B C 1
ATOM 3413 O O . ASN B 1 155 ? 20.804 48.579 127.265 1.00 12.57 119 ASN B O 1
ATOM 3418 N N . ILE B 1 156 ? 20.107 46.944 125.872 1.00 13.89 120 ILE B N 1
ATOM 3419 C CA . ILE B 1 156 ? 21.037 45.932 126.356 1.00 15.92 120 ILE B CA 1
ATOM 3420 C C . ILE B 1 156 ? 21.666 45.236 125.156 1.00 14.65 120 ILE B C 1
ATOM 3421 O O . ILE B 1 156 ? 20.975 44.884 124.199 1.00 16.46 120 ILE B O 1
ATOM 3426 N N . SER B 1 157 ? 22.983 45.060 125.214 1.00 15.29 121 SER B N 1
ATOM 3427 C CA . SER B 1 157 ? 23.732 44.362 124.175 1.00 14.67 121 SER B CA 1
ATOM 3428 C C . SER B 1 157 ? 24.827 43.565 124.861 1.00 16.12 121 SER B C 1
ATOM 3429 O O . SER B 1 157 ? 25.360 43.985 125.890 1.00 16.42 121 SER B O 1
ATOM 3432 N N . LYS B 1 158 ? 25.148 42.405 124.301 1.00 16.65 122 LYS B N 1
ATOM 3433 C CA . LYS B 1 158 ? 26.223 41.586 124.842 1.00 18.01 122 LYS B CA 1
ATOM 3434 C C . LYS B 1 158 ? 27.506 42.318 124.462 1.00 17.62 122 LYS B C 1
ATOM 3435 O O . LYS B 1 158 ? 27.516 43.121 123.521 1.00 16.74 122 LYS B O 1
ATOM 3441 N N . SER B 1 159 ? 28.583 42.050 125.192 1.00 17.17 123 SER B N 1
ATOM 3442 C CA . SER B 1 159 ? 29.862 42.694 124.921 1.00 19.59 123 SER B CA 1
ATOM 3443 C C . SER B 1 159 ? 30.978 41.991 125.678 1.00 18.70 123 SER B C 1
ATOM 3444 O O . SER B 1 159 ? 30.720 41.128 126.513 1.00 19.17 123 SER B O 1
ATOM 3447 N N . GLU B 1 160 ? 32.218 42.371 125.382 1.00 20.97 124 GLU B N 1
ATOM 3448 C CA . GLU B 1 160 ? 33.384 41.788 126.040 1.00 22.37 124 GLU B CA 1
ATOM 3449 C C . GLU B 1 160 ? 33.545 42.324 127.457 1.00 21.86 124 GLU B C 1
ATOM 3450 O O . GLU B 1 160 ? 33.906 41.585 128.371 1.00 23.23 124 GLU B O 1
ATOM 3456 N N . LYS B 1 161 ? 33.290 43.616 127.633 1.00 20.23 125 LYS B N 1
ATOM 3457 C CA . LYS B 1 161 ? 33.388 44.242 128.945 1.00 20.18 125 LYS B CA 1
ATOM 3458 C C . LYS B 1 161 ? 32.216 45.183 129.169 1.00 18.18 125 LYS B C 1
ATOM 3459 O O . LYS B 1 161 ? 31.360 45.328 128.299 1.00 19.08 125 LYS B O 1
ATOM 3465 N N . ILE B 1 162 ? 32.179 45.823 130.333 1.00 16.50 126 ILE B N 1
ATOM 3466 C CA . ILE B 1 162 ? 31.078 46.719 130.670 1.00 15.80 126 ILE B CA 1
ATOM 3467 C C . ILE B 1 162 ? 31.145 48.083 130.000 1.00 15.36 126 ILE B C 1
ATOM 3468 O O . ILE B 1 162 ? 32.164 48.765 130.046 1.00 15.97 126 ILE B O 1
ATOM 3473 N N . GLY B 1 163 ? 30.036 48.468 129.379 1.00 14.20 127 GLY B N 1
ATOM 3474 C CA . GLY B 1 163 ? 29.951 49.760 128.724 1.00 14.09 127 GLY B CA 1
ATOM 3475 C C . GLY B 1 163 ? 28.653 50.416 129.147 1.00 13.87 127 GLY B C 1
ATOM 3476 O O . GLY B 1 163 ? 27.596 49.788 129.085 1.00 14.70 127 GLY B O 1
ATOM 3477 N N . ILE B 1 164 ? 28.729 51.668 129.587 1.00 12.91 128 ILE B N 1
ATOM 3478 C CA . ILE B 1 164 ? 27.542 52.398 130.033 1.00 12.24 128 ILE B CA 1
ATOM 3479 C C . ILE B 1 164 ? 27.400 53.706 129.261 1.00 12.61 128 ILE B C 1
ATOM 3480 O O . ILE B 1 164 ? 28.156 54.649 129.480 1.00 13.97 128 ILE B O 1
ATOM 3485 N N . SER B 1 165 ? 26.423 53.769 128.362 1.00 12.66 129 SER B N 1
ATOM 3486 C CA . SER B 1 165 ? 26.213 54.973 127.568 1.00 12.70 129 SER B CA 1
ATOM 3487 C C . SER B 1 165 ? 24.880 55.596 127.953 1.00 13.62 129 SER B C 1
ATOM 3488 O O . SER B 1 165 ? 23.819 55.012 127.742 1.00 13.96 129 SER B O 1
ATOM 3491 N N . VAL B 1 166 ? 24.937 56.781 128.540 1.00 13.34 130 VAL B N 1
ATOM 3492 C CA . VAL B 1 166 ? 23.719 57.445 128.962 1.00 13.87 130 VAL B CA 1
ATOM 3493 C C . VAL B 1 166 ? 23.380 58.635 128.078 1.00 12.88 130 VAL B C 1
ATOM 3494 O O . VAL B 1 166 ? 24.262 59.327 127.573 1.00 14.43 130 VAL B O 1
ATOM 3498 N N . PHE B 1 167 ? 22.082 58.825 127.864 1.00 13.61 131 PHE B N 1
ATOM 3499 C CA . PHE B 1 167 ? 21.562 59.919 127.057 1.00 14.64 131 PHE B CA 1
ATOM 3500 C C . PHE B 1 167 ? 20.636 60.708 127.956 1.00 14.73 131 PHE B C 1
ATOM 3501 O O . PHE B 1 167 ? 19.797 60.132 128.648 1.00 16.29 131 PHE B O 1
ATOM 3509 N N . LEU B 1 168 ? 20.778 62.024 127.945 1.00 13.31 132 LEU B N 1
ATOM 3510 C CA . LEU B 1 168 ? 19.942 62.857 128.790 1.00 12.58 132 LEU B CA 1
ATOM 3511 C C . LEU B 1 168 ? 19.326 64.026 128.041 1.00 13.99 132 LEU B C 1
ATOM 3512 O O . LEU B 1 168 ? 19.975 64.659 127.209 1.00 14.65 132 LEU B O 1
ATOM 3517 N N . VAL B 1 169 ? 18.056 64.284 128.339 1.00 13.68 133 VAL B N 1
ATOM 3518 C CA . VAL B 1 169 ? 17.323 65.400 127.760 1.00 15.57 133 VAL B CA 1
ATOM 3519 C C . VAL B 1 169 ? 17.028 66.362 128.909 1.00 14.48 133 VAL B C 1
ATOM 3520 O O . VAL B 1 169 ? 16.455 65.965 129.928 1.00 15.05 133 VAL B O 1
ATOM 3524 N N . GLY B 1 170 ? 17.444 67.613 128.741 1.00 15.74 134 GLY B N 1
ATOM 3525 C CA . GLY B 1 170 ? 17.207 68.632 129.747 1.00 16.53 134 GLY B CA 1
ATOM 3526 C C . GLY B 1 170 ? 16.397 69.757 129.129 1.00 17.20 134 GLY B C 1
ATOM 3527 O O . GLY B 1 170 ? 16.066 69.706 127.944 1.00 17.11 134 GLY B O 1
ATOM 3528 N N . GLU B 1 171 ? 16.082 70.775 129.925 1.00 19.55 135 GLU B N 1
ATOM 3529 C CA . GLU B 1 171 ? 15.296 71.911 129.447 1.00 19.92 135 GLU B CA 1
ATOM 3530 C C . GLU B 1 171 ? 15.838 73.212 130.026 1.00 19.91 135 GLU B C 1
ATOM 3531 O O . GLU B 1 171 ? 16.313 73.237 131.160 1.00 19.17 135 GLU B O 1
ATOM 3537 N N . THR B 1 172 ? 15.761 74.291 129.252 1.00 21.42 136 THR B N 1
ATOM 3538 C CA . THR B 1 172 ? 16.241 75.588 129.721 1.00 22.03 136 THR B CA 1
ATOM 3539 C C . THR B 1 172 ? 15.470 76.759 129.123 1.00 24.35 136 THR B C 1
ATOM 3540 O O . THR B 1 172 ? 14.883 76.648 128.046 1.00 24.03 136 THR B O 1
ATOM 3544 N N . GLU B 1 173 ? 15.482 77.880 129.838 1.00 25.86 137 GLU B N 1
ATOM 3545 C CA . GLU B 1 173 ? 14.810 79.097 129.394 1.00 28.12 137 GLU B CA 1
ATOM 3546 C C . GLU B 1 173 ? 15.833 79.980 128.691 1.00 27.05 137 GLU B C 1
ATOM 3547 O O . GLU B 1 173 ? 15.484 80.858 127.901 1.00 28.22 137 GLU B O 1
ATOM 3553 N N . ARG B 1 174 ? 17.105 79.746 128.992 1.00 23.78 138 ARG B N 1
ATOM 3554 C CA . ARG B 1 174 ? 18.182 80.508 128.380 1.00 23.86 138 ARG B CA 1
ATOM 3555 C C . ARG B 1 174 ? 19.446 79.673 128.260 1.00 22.87 138 ARG B C 1
ATOM 3556 O O . ARG B 1 174 ? 20.201 79.518 129.219 1.00 23.08 138 ARG B O 1
ATOM 3564 N N . PHE B 1 175 ? 19.663 79.135 127.068 1.00 20.95 139 PHE B N 1
ATOM 3565 C CA . PHE B 1 175 ? 20.831 78.317 126.784 1.00 20.40 139 PHE B CA 1
ATOM 3566 C C . PHE B 1 175 ? 22.108 79.144 126.837 1.00 20.60 139 PHE B C 1
ATOM 3567 O O . PHE B 1 175 ? 22.186 80.222 126.245 1.00 21.94 139 PHE B O 1
ATOM 3575 N N . VAL B 1 176 ? 23.105 78.639 127.556 1.00 18.97 140 VAL B N 1
ATOM 3576 C CA . VAL B 1 176 ? 24.395 79.307 127.646 1.00 19.07 140 VAL B CA 1
ATOM 3577 C C . VAL B 1 176 ? 25.448 78.294 127.222 1.00 20.18 140 VAL B C 1
ATOM 3578 O O . VAL B 1 176 ? 25.712 77.334 127.943 1.00 20.55 140 VAL B O 1
ATOM 3582 N N . GLY B 1 177 ? 26.030 78.506 126.047 1.00 19.97 141 GLY B N 1
ATOM 3583 C CA . GLY B 1 177 ? 27.048 77.602 125.545 1.00 19.66 141 GLY B CA 1
ATOM 3584 C C . GLY B 1 177 ? 28.455 78.132 125.745 1.00 20.36 141 GLY B C 1
ATOM 3585 O O . GLY B 1 177 ? 28.683 79.019 126.570 1.00 20.32 141 GLY B O 1
ATOM 3586 N N . ARG B 1 178 ? 29.399 77.596 124.980 1.00 20.69 142 ARG B N 1
ATOM 3587 C CA . ARG B 1 178 ? 30.802 77.992 125.081 1.00 20.68 142 ARG B CA 1
ATOM 3588 C C . ARG B 1 178 ? 31.139 79.236 124.277 1.00 22.64 142 ARG B C 1
ATOM 3589 O O . ARG B 1 178 ? 32.250 79.759 124.364 1.00 22.68 142 ARG B O 1
ATOM 3597 N N . ASP B 1 179 ? 30.188 79.696 123.476 1.00 23.69 143 ASP B N 1
ATOM 3598 C CA . ASP B 1 179 ? 30.396 80.901 122.694 1.00 27.71 143 ASP B CA 1
ATOM 3599 C C . ASP B 1 179 ? 29.567 81.987 123.362 1.00 28.62 143 ASP B C 1
ATOM 3600 O O . ASP B 1 179 ? 28.391 81.783 123.659 1.00 31.69 143 ASP B O 1
ATOM 3605 N N . GLY B 1 180 ? 30.180 83.135 123.617 1.00 28.82 144 GLY B N 1
ATOM 3606 C CA . GLY B 1 180 ? 29.451 84.214 124.251 1.00 28.03 144 GLY B CA 1
ATOM 3607 C C . GLY B 1 180 ? 30.285 84.986 125.249 1.00 27.48 144 GLY B C 1
ATOM 3608 O O . GLY B 1 180 ? 29.853 86.024 125.746 1.00 28.45 144 GLY B O 1
ATOM 3609 N N . ALA B 1 181 ? 31.475 84.479 125.557 1.00 27.97 145 ALA B N 1
ATOM 3610 C CA . ALA B 1 181 ? 32.357 85.162 126.496 1.00 28.38 145 ALA B CA 1
ATOM 3611 C C . ALA B 1 181 ? 32.661 86.542 125.928 1.00 29.96 145 ALA B C 1
ATOM 3612 O O . ALA B 1 181 ? 33.025 86.674 124.759 1.00 31.00 145 ALA B O 1
ATOM 3614 N N . ARG B 1 182 ? 32.505 87.570 126.755 1.00 31.48 146 ARG B N 1
ATOM 3615 C CA . ARG B 1 182 ? 32.752 88.938 126.318 1.00 33.11 146 ARG B CA 1
ATOM 3616 C C . ARG B 1 182 ? 34.022 89.499 126.945 1.00 33.55 146 ARG B C 1
ATOM 3617 O O . ARG B 1 182 ? 34.409 89.108 128.050 1.00 32.34 146 ARG B O 1
ATOM 3625 N N . LEU B 1 183 ? 34.673 90.411 126.230 1.00 33.75 147 LEU B N 1
ATOM 3626 C CA . LEU B 1 183 ? 35.892 91.032 126.727 1.00 34.22 147 LEU B CA 1
ATOM 3627 C C . LEU B 1 183 ? 35.592 91.722 128.051 1.00 34.28 147 LEU B C 1
ATOM 3628 O O . LEU B 1 183 ? 34.535 92.329 128.216 1.00 34.62 147 LEU B O 1
ATOM 3633 N N . GLY B 1 184 ? 36.520 91.618 128.995 1.00 34.03 148 GLY B N 1
ATOM 3634 C CA . GLY B 1 184 ? 36.323 92.248 130.286 1.00 33.45 148 GLY B CA 1
ATOM 3635 C C . GLY B 1 184 ? 35.702 91.324 131.315 1.00 33.73 148 GLY B C 1
ATOM 3636 O O . GLY B 1 184 ? 35.784 91.585 132.514 1.00 33.79 148 GLY B O 1
ATOM 3637 N N . ASP B 1 185 ? 35.077 90.244 130.856 1.00 32.89 149 ASP B N 1
ATOM 3638 C CA . ASP B 1 185 ? 34.454 89.300 131.775 1.00 31.96 149 ASP B CA 1
ATOM 3639 C C . ASP B 1 185 ? 35.489 88.598 132.638 1.00 30.54 149 ASP B C 1
ATOM 3640 O O . ASP B 1 185 ? 36.644 88.436 132.241 1.00 30.50 149 ASP B O 1
ATOM 3645 N N . SER B 1 186 ? 35.067 88.187 133.825 1.00 28.18 150 SER B N 1
ATOM 3646 C CA . SER B 1 186 ? 35.945 87.463 134.728 1.00 28.06 150 SER B CA 1
ATOM 3647 C C . SER B 1 186 ? 35.671 85.986 134.495 1.00 26.61 150 SER B C 1
ATOM 3648 O O . SER B 1 186 ? 34.567 85.609 134.085 1.00 28.19 150 SER B O 1
ATOM 3651 N N . VAL B 1 187 ? 36.680 85.156 134.733 1.00 24.57 151 VAL B N 1
ATOM 3652 C CA . VAL B 1 187 ? 36.541 83.717 134.557 1.00 23.05 151 VAL B CA 1
ATOM 3653 C C . VAL B 1 187 ? 36.367 83.086 135.933 1.00 22.85 151 VAL B C 1
ATOM 3654 O O . VAL B 1 187 ? 37.152 83.344 136.846 1.00 23.01 151 VAL B O 1
ATOM 3658 N N . PHE B 1 188 ? 35.329 82.269 136.081 1.00 20.95 152 PHE B N 1
ATOM 3659 C CA . PHE B 1 188 ? 35.049 81.623 137.358 1.00 21.20 152 PHE B CA 1
ATOM 3660 C C . PHE B 1 188 ? 34.968 80.110 137.262 1.00 20.78 152 PHE B C 1
ATOM 3661 O O . PHE B 1 188 ? 34.781 79.544 136.186 1.00 19.59 152 PHE B O 1
ATOM 3669 N N . VAL B 1 189 ? 35.109 79.467 138.415 1.00 21.23 153 VAL B N 1
ATOM 3670 C CA . VAL B 1 189 ? 34.980 78.023 138.532 1.00 19.85 153 VAL B CA 1
ATOM 3671 C C . VAL B 1 189 ? 34.233 77.792 139.834 1.00 20.73 153 VAL B C 1
ATOM 3672 O O . VAL B 1 189 ? 34.219 78.660 140.711 1.00 20.96 153 VAL B O 1
ATOM 3676 N N . SER B 1 190 ? 33.595 76.633 139.949 1.00 17.78 154 SER B N 1
ATOM 3677 C CA . SER B 1 190 ? 32.867 76.271 141.157 1.00 17.26 154 SER B CA 1
ATOM 3678 C C . SER B 1 190 ? 33.717 75.276 141.944 1.00 17.60 154 SER B C 1
ATOM 3679 O O . SER B 1 190 ? 34.674 74.715 141.406 1.00 17.76 154 SER B O 1
ATOM 3682 N N . GLY B 1 191 ? 33.368 75.077 143.215 1.00 17.75 155 GLY B N 1
ATOM 3683 C CA . GLY B 1 191 ? 34.085 74.143 144.073 1.00 16.83 155 GLY B CA 1
ATOM 3684 C C . GLY B 1 191 ? 35.598 74.258 144.088 1.00 18.14 155 GLY B C 1
ATOM 3685 O O . GLY B 1 191 ? 36.150 75.360 144.097 1.00 19.11 155 GLY B O 1
ATOM 3686 N N . THR B 1 192 ? 36.269 73.110 144.128 1.00 17.80 156 THR B N 1
ATOM 3687 C CA . THR B 1 192 ? 37.728 73.060 144.123 1.00 17.46 156 THR B CA 1
ATOM 3688 C C . THR B 1 192 ? 38.186 72.192 142.957 1.00 16.99 156 THR B C 1
ATOM 3689 O O . THR B 1 192 ? 37.420 71.360 142.451 1.00 17.45 156 THR B O 1
ATOM 3693 N N . LEU B 1 193 ? 39.431 72.381 142.534 1.00 16.85 157 LEU B N 1
ATOM 3694 C CA . LEU B 1 193 ? 39.971 71.649 141.394 1.00 17.27 157 LEU B CA 1
ATOM 3695 C C . LEU B 1 193 ? 41.134 70.724 141.724 1.00 17.30 157 LEU B C 1
ATOM 3696 O O . LEU B 1 193 ? 41.998 71.063 142.538 1.00 18.12 157 LEU B O 1
ATOM 3701 N N . GLY B 1 194 ? 41.154 69.562 141.074 1.00 16.68 158 GLY B N 1
ATOM 3702 C CA . GLY B 1 194 ? 42.230 68.607 141.276 1.00 16.91 158 GLY B CA 1
ATOM 3703 C C . GLY B 1 194 ? 41.903 67.414 142.152 1.00 16.49 158 GLY B C 1
ATOM 3704 O O . GLY B 1 194 ? 42.627 66.416 142.138 1.00 16.65 158 GLY B O 1
ATOM 3705 N N . ASP B 1 195 ? 40.811 67.505 142.906 1.00 16.08 159 ASP B N 1
ATOM 3706 C CA . ASP B 1 195 ? 40.410 66.429 143.809 1.00 16.12 159 ASP B CA 1
ATOM 3707 C C . ASP B 1 195 ? 40.185 65.086 143.129 1.00 16.00 159 ASP B C 1
ATOM 3708 O O . ASP B 1 195 ? 40.664 64.055 143.605 1.00 15.93 159 ASP B O 1
ATOM 3713 N N . SER B 1 196 ? 39.446 65.099 142.026 1.00 15.66 160 SER B N 1
ATOM 3714 C CA . SER B 1 196 ? 39.129 63.864 141.321 1.00 15.47 160 SER B CA 1
ATOM 3715 C C . SER B 1 196 ? 40.352 63.085 140.857 1.00 15.72 160 SER B C 1
ATOM 3716 O O . SER B 1 196 ? 40.386 61.857 140.974 1.00 15.44 160 SER B O 1
ATOM 3719 N N . ARG B 1 197 ? 41.352 63.784 140.326 1.00 14.23 161 ARG B N 1
ATOM 3720 C CA . ARG B 1 197 ? 42.568 63.116 139.875 1.00 15.17 161 ARG B CA 1
ATOM 3721 C C . ARG B 1 197 ? 43.242 62.419 141.055 1.00 15.23 161 ARG B C 1
ATOM 3722 O O . ARG B 1 197 ? 43.736 61.298 140.924 1.00 15.86 161 ARG B O 1
ATOM 3730 N N . ALA B 1 198 ? 43.256 63.076 142.212 1.00 15.84 162 ALA B N 1
ATOM 3731 C CA . ALA B 1 198 ? 43.862 62.469 143.390 1.00 16.56 162 ALA B CA 1
ATOM 3732 C C . ALA B 1 198 ? 43.060 61.226 143.786 1.00 17.15 162 ALA B C 1
ATOM 3733 O O . ALA B 1 198 ? 43.633 60.195 144.149 1.00 17.26 162 ALA B O 1
ATOM 3735 N N . GLY B 1 199 ? 41.734 61.323 143.706 1.00 17.03 163 GLY B N 1
ATOM 3736 C CA . GLY B 1 199 ? 40.884 60.194 144.046 1.00 17.47 163 GLY B CA 1
ATOM 3737 C C . GLY B 1 199 ? 41.128 59.016 143.123 1.00 17.50 163 GLY B C 1
ATOM 3738 O O . GLY B 1 199 ? 41.132 57.861 143.558 1.00 17.71 163 GLY B O 1
ATOM 3739 N N . LEU B 1 200 ? 41.320 59.311 141.840 1.00 16.76 164 LEU B N 1
ATOM 3740 C CA . LEU B 1 200 ? 41.588 58.285 140.837 1.00 17.34 164 LEU B CA 1
ATOM 3741 C C . LEU B 1 200 ? 42.879 57.553 141.190 1.00 18.51 164 LEU B C 1
ATOM 3742 O O . LEU B 1 200 ? 42.924 56.326 141.246 1.00 18.86 164 LEU B O 1
ATOM 3747 N N . GLU B 1 201 ? 43.933 58.323 141.433 1.00 18.76 165 GLU B N 1
ATOM 3748 C CA . GLU B 1 201 ? 45.225 57.750 141.775 1.00 18.60 165 GLU B CA 1
ATOM 3749 C C . GLU B 1 201 ? 45.139 56.904 143.039 1.00 19.61 165 GLU B C 1
ATOM 3750 O O . GLU B 1 201 ? 45.754 55.841 143.120 1.00 19.82 165 GLU B O 1
ATOM 3756 N N . LEU B 1 202 ? 44.362 57.361 144.017 1.00 17.79 166 LEU B N 1
ATOM 3757 C CA . LEU B 1 202 ? 44.207 56.610 145.258 1.00 19.39 166 LEU B CA 1
ATOM 3758 C C . LEU B 1 202 ? 43.513 55.282 144.987 1.00 20.86 166 LEU B C 1
ATOM 3759 O O . LEU B 1 202 ? 43.885 54.254 145.552 1.00 21.54 166 LEU B O 1
ATOM 3764 N N . LEU B 1 203 ? 42.510 55.300 144.116 1.00 20.75 167 LEU B N 1
ATOM 3765 C CA . LEU B 1 203 ? 41.793 54.078 143.781 1.00 21.76 167 LEU B CA 1
ATOM 3766 C C . LEU B 1 203 ? 42.711 53.091 143.069 1.00 22.71 167 LEU B C 1
ATOM 3767 O O . LEU B 1 203 ? 42.672 51.890 143.338 1.00 24.24 167 LEU B O 1
ATOM 3772 N N . LEU B 1 204 ? 43.545 53.603 142.168 1.00 24.13 168 LEU B N 1
ATOM 3773 C CA . LEU B 1 204 ? 44.463 52.757 141.415 1.00 25.20 168 LEU B CA 1
ATOM 3774 C C . LEU B 1 204 ? 45.556 52.146 142.288 1.00 27.12 168 LEU B C 1
ATOM 3775 O O . LEU B 1 204 ? 46.258 51.228 141.862 1.00 28.30 168 LEU B O 1
ATOM 3780 N N . MET B 1 205 ? 45.695 52.652 143.508 1.00 27.46 169 MET B N 1
ATOM 3781 C CA . MET B 1 205 ? 46.696 52.129 144.434 1.00 29.61 169 MET B CA 1
ATOM 3782 C C . MET B 1 205 ? 46.210 50.820 145.048 1.00 31.68 169 MET B C 1
ATOM 3783 O O . MET B 1 205 ? 46.995 50.064 145.625 1.00 32.56 169 MET B O 1
ATOM 3788 N N . GLU B 1 206 ? 44.912 50.562 144.922 1.00 33.54 170 GLU B N 1
ATOM 3789 C CA . GLU B 1 206 ? 44.309 49.348 145.464 1.00 35.99 170 GLU B CA 1
ATOM 3790 C C . GLU B 1 206 ? 44.731 49.118 146.910 1.00 36.50 170 GLU B C 1
ATOM 3791 O O . GLU B 1 206 ? 45.112 48.008 147.284 1.00 36.89 170 GLU B O 1
ATOM 3797 N N . LYS B 1 207 ? 44.665 50.169 147.720 1.00 36.97 171 LYS B N 1
ATOM 3798 C CA . LYS B 1 207 ? 45.045 50.071 149.123 1.00 38.24 171 LYS B CA 1
ATOM 3799 C C . LYS B 1 207 ? 44.005 49.329 149.949 1.00 38.90 171 LYS B C 1
ATOM 3800 O O . LYS B 1 207 ? 42.812 49.375 149.652 1.00 39.32 171 LYS B O 1
ATOM 3806 N N . GLU B 1 208 ? 44.469 48.646 150.990 1.00 39.54 172 GLU B N 1
ATOM 3807 C CA . GLU B 1 208 ? 43.583 47.896 151.870 1.00 40.38 172 GLU B CA 1
ATOM 3808 C C . GLU B 1 208 ? 42.893 48.834 152.852 1.00 39.39 172 GLU B C 1
ATOM 3809 O O . GLU B 1 208 ? 41.927 48.455 153.514 1.00 40.40 172 GLU B O 1
ATOM 3815 N N . GLU B 1 209 ? 43.395 50.061 152.943 1.00 38.05 173 GLU B N 1
ATOM 3816 C CA . GLU B 1 209 ? 42.819 51.051 153.840 1.00 36.43 173 GLU B CA 1
ATOM 3817 C C . GLU B 1 209 ? 43.155 52.477 153.412 1.00 33.83 173 GLU B C 1
ATOM 3818 O O . GLU B 1 209 ? 44.282 52.771 153.008 1.00 33.63 173 GLU B O 1
ATOM 3824 N N . TYR B 1 210 ? 42.161 53.356 153.493 1.00 30.65 174 TYR B N 1
ATOM 3825 C CA . TYR B 1 210 ? 42.339 54.755 153.125 1.00 27.30 174 TYR B CA 1
ATOM 3826 C C . TYR B 1 210 ? 41.996 55.657 154.300 1.00 25.78 174 TYR B C 1
ATOM 3827 O O . TYR B 1 210 ? 41.082 55.368 155.068 1.00 26.66 174 TYR B O 1
ATOM 3836 N N . GLU B 1 211 ? 42.739 56.749 154.438 1.00 25.59 175 GLU B N 1
ATOM 3837 C CA . GLU B 1 211 ? 42.499 57.697 155.514 1.00 24.60 175 GLU B CA 1
ATOM 3838 C C . GLU B 1 211 ? 41.274 58.537 155.164 1.00 24.26 175 GLU B C 1
ATOM 3839 O O . GLU B 1 211 ? 40.819 58.535 154.019 1.00 22.17 175 GLU B O 1
ATOM 3845 N N . PRO B 1 212 ? 40.713 59.255 156.146 1.00 23.07 176 PRO B N 1
ATOM 3846 C CA . PRO B 1 212 ? 39.534 60.092 155.910 1.00 23.05 176 PRO B CA 1
ATOM 3847 C C . PRO B 1 212 ? 39.663 61.074 154.745 1.00 23.31 176 PRO B C 1
ATOM 3848 O O . PRO B 1 212 ? 38.755 61.176 153.916 1.00 23.82 176 PRO B O 1
ATOM 3852 N N . PHE B 1 213 ? 40.784 61.787 154.670 1.00 22.59 177 PHE B N 1
ATOM 3853 C CA . PHE B 1 213 ? 40.969 62.755 153.594 1.00 21.93 177 PHE B CA 1
ATOM 3854 C C . PHE B 1 213 ? 41.060 62.058 152.242 1.00 21.31 177 PHE B C 1
ATOM 3855 O O . PHE B 1 213 ? 40.636 62.605 151.223 1.00 19.90 177 PHE B O 1
ATOM 3863 N N . GLU B 1 214 ? 41.598 60.843 152.240 1.00 20.10 178 GLU B N 1
ATOM 3864 C CA . GLU B 1 214 ? 41.729 60.077 151.011 1.00 20.07 178 GLU B CA 1
ATOM 3865 C C . GLU B 1 214 ? 40.353 59.604 150.542 1.00 19.41 178 GLU B C 1
ATOM 3866 O O . GLU B 1 214 ? 40.065 59.613 149.344 1.00 18.69 178 GLU B O 1
ATOM 3872 N N . LEU B 1 215 ? 39.502 59.203 151.483 1.00 20.36 179 LEU B N 1
ATOM 3873 C CA . LEU B 1 215 ? 38.156 58.758 151.131 1.00 19.71 179 LEU B CA 1
ATOM 3874 C C . LEU B 1 215 ? 37.358 59.919 150.540 1.00 20.12 179 LEU B C 1
ATOM 3875 O O . LEU B 1 215 ? 36.518 59.721 149.660 1.00 18.87 179 LEU B O 1
ATOM 3880 N N . ALA B 1 216 ? 37.624 61.131 151.020 1.00 17.49 180 ALA B N 1
ATOM 3881 C CA . ALA B 1 216 ? 36.936 62.317 150.522 1.00 18.87 180 ALA B CA 1
ATOM 3882 C C . ALA B 1 216 ? 37.328 62.578 149.069 1.00 17.59 180 ALA B C 1
ATOM 3883 O O . ALA B 1 216 ? 36.490 62.944 148.245 1.00 17.97 180 ALA B O 1
ATOM 3885 N N . LEU B 1 217 ? 38.607 62.400 148.760 1.00 17.00 181 LEU B N 1
ATOM 3886 C CA . LEU B 1 217 ? 39.089 62.611 147.402 1.00 16.01 181 LEU B CA 1
ATOM 3887 C C . LEU B 1 217 ? 38.518 61.527 146.498 1.00 16.44 181 LEU B C 1
ATOM 3888 O O . LEU B 1 217 ? 38.144 61.791 145.355 1.00 16.71 181 LEU B O 1
ATOM 3893 N N . ILE B 1 218 ? 38.446 60.305 147.015 1.00 16.65 182 ILE B N 1
ATOM 3894 C CA . ILE B 1 218 ? 37.889 59.200 146.246 1.00 16.53 182 ILE B CA 1
ATOM 3895 C C . ILE B 1 218 ? 36.415 59.482 145.954 1.00 17.33 182 ILE B C 1
ATOM 3896 O O . ILE B 1 218 ? 35.926 59.170 144.868 1.00 17.07 182 ILE B O 1
ATOM 3901 N N . GLN B 1 219 ? 35.716 60.082 146.915 1.00 16.69 183 GLN B N 1
ATOM 3902 C CA . GLN B 1 219 ? 34.304 60.421 146.736 1.00 16.98 183 GLN B CA 1
ATOM 3903 C C . GLN B 1 219 ? 34.157 61.404 145.577 1.00 17.47 183 GLN B C 1
ATOM 3904 O O . GLN B 1 219 ? 33.254 61.271 144.751 1.00 16.27 183 GLN B O 1
ATOM 3910 N N . ARG B 1 220 ? 35.048 62.389 145.518 1.00 16.52 184 ARG B N 1
ATOM 3911 C CA . ARG B 1 220 ? 35.015 63.386 144.453 1.00 17.30 184 ARG B CA 1
ATOM 3912 C C . ARG B 1 220 ? 35.222 62.742 143.084 1.00 16.54 184 ARG B C 1
ATOM 3913 O O . ARG B 1 220 ? 34.712 63.233 142.079 1.00 17.70 184 ARG B O 1
ATOM 3921 N N . HIS B 1 221 ? 35.965 61.641 143.042 1.00 16.68 185 HIS B N 1
ATOM 3922 C CA . HIS B 1 221 ? 36.216 60.967 141.773 1.00 16.33 185 HIS B CA 1
ATOM 3923 C C . HIS B 1 221 ? 35.132 59.968 141.389 1.00 15.84 185 HIS B C 1
ATOM 3924 O O . HIS B 1 221 ? 34.637 59.972 140.259 1.00 15.09 185 HIS B O 1
ATOM 3931 N N . LEU B 1 222 ? 34.768 59.112 142.337 1.00 15.47 186 LEU B N 1
ATOM 3932 C CA . LEU B 1 222 ? 33.783 58.068 142.093 1.00 15.94 186 LEU B CA 1
ATOM 3933 C C . LEU B 1 222 ? 32.329 58.519 142.123 1.00 16.21 186 LEU B C 1
ATOM 3934 O O . LEU B 1 222 ? 31.491 57.973 141.401 1.00 15.70 186 LEU B O 1
ATOM 3939 N N . ARG B 1 223 ? 32.021 59.503 142.958 1.00 16.16 187 ARG B N 1
ATOM 3940 C CA . ARG B 1 223 ? 30.654 59.990 143.058 1.00 16.04 187 ARG B CA 1
ATOM 3941 C C . ARG B 1 223 ? 30.574 61.507 142.983 1.00 16.23 187 ARG B C 1
ATOM 3942 O O . ARG B 1 223 ? 30.193 62.182 143.945 1.00 15.69 187 ARG B O 1
ATOM 3950 N N . PRO B 1 224 ? 30.934 62.066 141.821 1.00 14.59 188 PRO B N 1
ATOM 3951 C CA . PRO B 1 224 ? 30.888 63.518 141.643 1.00 15.63 188 PRO B CA 1
ATOM 3952 C C . PRO B 1 224 ? 29.448 64.013 141.723 1.00 16.33 188 PRO B C 1
ATOM 3953 O O . PRO B 1 224 ? 28.517 63.294 141.363 1.00 16.99 188 PRO B O 1
ATOM 3957 N N . THR B 1 225 ? 29.265 65.234 142.209 1.00 17.95 189 THR B N 1
ATOM 3958 C CA . THR B 1 225 ? 27.931 65.809 142.296 1.00 17.88 189 THR B CA 1
ATOM 3959 C C . THR B 1 225 ? 27.832 66.926 141.264 1.00 17.52 189 THR B C 1
ATOM 3960 O O . THR B 1 225 ? 28.551 67.921 141.353 1.00 17.48 189 THR B O 1
ATOM 3964 N N . ALA B 1 226 ? 26.965 66.748 140.272 1.00 15.50 190 ALA B N 1
ATOM 3965 C CA . ALA B 1 226 ? 26.780 67.768 139.243 1.00 14.94 190 ALA B CA 1
ATOM 3966 C C . ALA B 1 226 ? 26.338 69.043 139.955 1.00 16.10 190 ALA B C 1
ATOM 3967 O O . ALA B 1 226 ? 25.547 68.980 140.900 1.00 16.96 190 ALA B O 1
ATOM 3969 N N . ARG B 1 227 ? 26.846 70.188 139.505 1.00 15.23 191 ARG B N 1
ATOM 3970 C CA . ARG B 1 227 ? 26.522 71.464 140.141 1.00 16.26 191 ARG B CA 1
ATOM 3971 C C . ARG B 1 227 ? 25.167 72.030 139.733 1.00 16.35 191 ARG B C 1
ATOM 3972 O O . ARG B 1 227 ? 25.070 73.142 139.213 1.00 17.33 191 ARG B O 1
ATOM 3980 N N . ILE B 1 228 ? 24.120 71.258 139.992 1.00 16.90 192 ILE B N 1
ATOM 3981 C CA . ILE B 1 228 ? 22.768 71.673 139.659 1.00 18.11 192 ILE B CA 1
ATOM 3982 C C . ILE B 1 228 ? 22.376 72.898 140.487 1.00 18.74 192 ILE B C 1
ATOM 3983 O O . ILE B 1 228 ? 21.449 73.628 140.135 1.00 19.11 192 ILE B O 1
ATOM 3988 N N . ASP B 1 229 ? 23.101 73.137 141.575 1.00 18.69 193 ASP B N 1
ATOM 3989 C CA . ASP B 1 229 ? 22.812 74.290 142.419 1.00 19.28 193 ASP B CA 1
ATOM 3990 C C . ASP B 1 229 ? 23.191 75.598 141.718 1.00 19.06 193 ASP B C 1
ATOM 3991 O O . ASP B 1 229 ? 22.814 76.684 142.161 1.00 20.29 193 ASP B O 1
ATOM 3996 N N . TYR B 1 230 ? 23.915 75.481 140.607 1.00 18.25 194 TYR B N 1
ATOM 3997 C CA . TYR B 1 230 ? 24.364 76.632 139.822 1.00 18.44 194 TYR B CA 1
ATOM 3998 C C . TYR B 1 230 ? 23.472 77.002 138.638 1.00 18.48 194 TYR B C 1
ATOM 3999 O O . TYR B 1 230 ? 23.647 78.065 138.041 1.00 18.17 194 TYR B O 1
ATOM 4008 N N . VAL B 1 231 ? 22.531 76.129 138.292 1.00 19.84 195 VAL B N 1
ATOM 4009 C CA . VAL B 1 231 ? 21.669 76.357 137.132 1.00 20.33 195 VAL B CA 1
ATOM 4010 C C . VAL B 1 231 ? 21.056 77.748 136.995 1.00 20.74 195 VAL B C 1
ATOM 4011 O O . VAL B 1 231 ? 21.203 78.384 135.953 1.00 20.45 195 VAL B O 1
ATOM 4015 N N . LYS B 1 232 ? 20.378 78.225 138.033 1.00 22.18 196 LYS B N 1
ATOM 4016 C CA . LYS B 1 232 ? 19.754 79.543 137.964 1.00 21.86 196 LYS B CA 1
ATOM 4017 C C . LYS B 1 232 ? 20.754 80.670 137.722 1.00 21.93 196 LYS B C 1
ATOM 4018 O O . LYS B 1 232 ? 20.487 81.588 136.946 1.00 21.15 196 LYS B O 1
ATOM 4024 N N . HIS B 1 233 ? 21.908 80.608 138.380 1.00 19.46 197 HIS B N 1
ATOM 4025 C CA . HIS B 1 233 ? 22.917 81.643 138.199 1.00 20.20 197 HIS B CA 1
ATOM 4026 C C . HIS B 1 233 ? 23.474 81.634 136.777 1.00 20.85 197 HIS B C 1
ATOM 4027 O O . HIS B 1 233 ? 23.595 82.681 136.137 1.00 22.13 197 HIS B O 1
ATOM 4034 N N . ILE B 1 234 ? 23.823 80.447 136.292 1.00 20.88 198 ILE B N 1
ATOM 4035 C CA . ILE B 1 234 ? 24.369 80.300 134.950 1.00 21.70 198 ILE B CA 1
ATOM 4036 C C . ILE B 1 234 ? 23.352 80.774 133.921 1.00 20.89 198 ILE B C 1
ATOM 4037 O O . ILE B 1 234 ? 23.661 81.581 133.044 1.00 20.59 198 ILE B O 1
ATOM 4042 N N . GLN B 1 235 ? 22.131 80.274 134.053 1.00 22.14 199 GLN B N 1
ATOM 4043 C CA . GLN B 1 235 ? 21.051 80.615 133.142 1.00 23.53 199 GLN B CA 1
ATOM 4044 C C . GLN B 1 235 ? 20.774 82.113 133.083 1.00 23.63 199 GLN B C 1
ATOM 4045 O O . GLN B 1 235 ? 20.448 82.650 132.027 1.00 24.52 199 GLN B O 1
ATOM 4051 N N . LYS B 1 236 ? 20.919 82.793 134.213 1.00 22.92 200 LYS B N 1
ATOM 4052 C CA . LYS B 1 236 ? 20.633 84.218 134.255 1.00 23.81 200 LYS B CA 1
ATOM 4053 C C . LYS B 1 236 ? 21.795 85.163 133.970 1.00 23.88 200 LYS B C 1
ATOM 4054 O O . LYS B 1 236 ? 21.610 86.182 133.303 1.00 23.83 200 LYS B O 1
ATOM 4060 N N . TYR B 1 237 ? 22.993 84.822 134.440 1.00 22.64 201 TYR B N 1
ATOM 4061 C CA . TYR B 1 237 ? 24.140 85.712 134.276 1.00 23.09 201 TYR B CA 1
ATOM 4062 C C . TYR B 1 237 ? 25.363 85.281 133.467 1.00 21.94 201 TYR B C 1
ATOM 4063 O O . TYR B 1 237 ? 26.168 86.129 133.080 1.00 22.63 201 TYR B O 1
ATOM 4072 N N . ALA B 1 238 ? 25.524 83.987 133.213 1.00 22.41 202 ALA B N 1
ATOM 4073 C CA . ALA B 1 238 ? 26.691 83.528 132.464 1.00 22.50 202 ALA B CA 1
ATOM 4074 C C . ALA B 1 238 ? 26.656 83.911 130.985 1.00 21.96 202 ALA B C 1
ATOM 4075 O O . ALA B 1 238 ? 25.623 83.784 130.326 1.00 23.11 202 ALA B O 1
ATOM 4077 N N . ASN B 1 239 ? 27.786 84.393 130.473 1.00 22.20 203 ASN B N 1
ATOM 4078 C CA . ASN B 1 239 ? 27.886 84.756 129.063 1.00 22.43 203 ASN B CA 1
ATOM 4079 C C . ASN B 1 239 ? 28.361 83.533 128.292 1.00 22.20 203 ASN B C 1
ATOM 4080 O O . ASN B 1 239 ? 28.037 83.353 127.120 1.00 23.06 203 ASN B O 1
ATOM 4085 N N . ALA B 1 240 ? 29.139 82.700 128.974 1.00 21.44 204 ALA B N 1
ATOM 4086 C CA . ALA B 1 240 ? 29.671 81.470 128.407 1.00 20.13 204 ALA B CA 1
ATOM 4087 C C . ALA B 1 240 ? 29.820 80.509 129.579 1.00 19.52 204 ALA B C 1
ATOM 4088 O O . ALA B 1 240 ? 30.165 80.929 130.687 1.00 19.65 204 ALA B O 1
ATOM 4090 N N . SER B 1 241 ? 29.565 79.227 129.343 1.00 19.00 205 SER B N 1
ATOM 4091 C CA . SER B 1 241 ? 29.653 78.245 130.418 1.00 18.16 205 SER B CA 1
ATOM 4092 C C . SER B 1 241 ? 29.850 76.829 129.903 1.00 18.18 205 SER B C 1
ATOM 4093 O O . SER B 1 241 ? 29.419 76.485 128.800 1.00 19.56 205 SER B O 1
ATOM 4096 N N . MET B 1 242 ? 30.499 76.010 130.725 1.00 17.48 206 MET B N 1
ATOM 4097 C CA . MET B 1 242 ? 30.763 74.614 130.398 1.00 17.25 206 MET B CA 1
ATOM 4098 C C . MET B 1 242 ? 31.227 73.960 131.688 1.00 17.40 206 MET B C 1
ATOM 4099 O O . MET B 1 242 ? 31.426 74.645 132.695 1.00 16.68 206 MET B O 1
ATOM 4104 N N . ASP B 1 243 ? 31.379 72.641 131.682 1.00 16.36 207 ASP B N 1
ATOM 4105 C CA . ASP B 1 243 ? 31.889 71.980 132.873 1.00 15.49 207 ASP B CA 1
ATOM 4106 C C . ASP B 1 243 ? 33.308 71.520 132.565 1.00 16.16 207 ASP B C 1
ATOM 4107 O O . ASP B 1 243 ? 33.722 71.473 131.403 1.00 16.51 207 ASP B O 1
ATOM 4112 N N . ILE B 1 244 ? 34.065 71.217 133.611 1.00 15.96 208 ILE B N 1
ATOM 4113 C CA . ILE B 1 244 ? 35.438 70.768 133.441 1.00 16.47 208 ILE B CA 1
ATOM 4114 C C . ILE B 1 244 ? 35.482 69.264 133.644 1.00 17.25 208 ILE B C 1
ATOM 4115 O O . ILE B 1 244 ? 35.308 68.775 134.763 1.00 16.44 208 ILE B O 1
ATOM 4120 N N . SER B 1 245 ? 35.696 68.528 132.559 1.00 16.23 209 SER B N 1
ATOM 4121 C CA . SER B 1 245 ? 35.760 67.075 132.653 1.00 16.41 209 SER B CA 1
ATOM 4122 C C . SER B 1 245 ? 37.121 66.516 132.266 1.00 15.16 209 SER B C 1
ATOM 4123 O O . SER B 1 245 ? 37.501 65.449 132.733 1.00 15.20 209 SER B O 1
ATOM 4126 N N . ASP B 1 246 ? 37.860 67.238 131.426 1.00 15.06 210 ASP B N 1
ATOM 4127 C CA . ASP B 1 246 ? 39.182 66.781 131.000 1.00 16.50 210 ASP B CA 1
ATOM 4128 C C . ASP B 1 246 ? 40.325 67.492 131.712 1.00 18.52 210 ASP B C 1
ATOM 4129 O O . ASP B 1 246 ? 41.435 66.964 131.797 1.00 19.57 210 ASP B O 1
ATOM 4134 N N . GLY B 1 247 ? 40.053 68.690 132.216 1.00 17.48 211 GLY B N 1
ATOM 4135 C CA . GLY B 1 247 ? 41.078 69.462 132.900 1.00 18.76 211 GLY B CA 1
ATOM 4136 C C . GLY B 1 247 ? 40.855 70.936 132.638 1.00 17.65 211 GLY B C 1
ATOM 4137 O O . GLY B 1 247 ? 40.408 71.309 131.556 1.00 18.36 211 GLY B O 1
ATOM 4138 N N . LEU B 1 248 ? 41.173 71.778 133.618 1.00 18.11 212 LEU B N 1
ATOM 4139 C CA . LEU B 1 248 ? 40.964 73.214 133.479 1.00 18.95 212 LEU B CA 1
ATOM 4140 C C . LEU B 1 248 ? 41.570 73.836 132.227 1.00 18.14 212 LEU B C 1
ATOM 4141 O O . LEU B 1 248 ? 40.864 74.458 131.438 1.00 18.48 212 LEU B O 1
ATOM 4146 N N . VAL B 1 249 ? 42.876 73.678 132.045 1.00 18.02 213 VAL B N 1
ATOM 4147 C CA . VAL B 1 249 ? 43.540 74.265 130.885 1.00 20.06 213 VAL B CA 1
ATOM 4148 C C . VAL B 1 249 ? 42.977 73.760 129.559 1.00 20.18 213 VAL B C 1
ATOM 4149 O O . VAL B 1 249 ? 42.667 74.549 128.667 1.00 19.69 213 VAL B O 1
ATOM 4153 N N . ALA B 1 250 ? 42.836 72.445 129.436 1.00 19.51 214 ALA B N 1
ATOM 4154 C CA . ALA B 1 250 ? 42.318 71.848 128.210 1.00 19.75 214 ALA B CA 1
ATOM 4155 C C . ALA B 1 250 ? 40.899 72.310 127.905 1.00 19.42 214 ALA B C 1
ATOM 4156 O O . ALA B 1 250 ? 40.574 72.632 126.762 1.00 20.71 214 ALA B O 1
ATOM 4158 N N . ASP B 1 251 ? 40.050 72.352 128.925 1.00 17.95 215 ASP B N 1
ATOM 4159 C CA . ASP B 1 251 ? 38.673 72.770 128.716 1.00 17.79 215 ASP B CA 1
ATOM 4160 C C . ASP B 1 251 ? 38.542 74.277 128.524 1.00 18.86 215 ASP B C 1
ATOM 4161 O O . ASP B 1 251 ? 37.694 74.740 127.757 1.00 18.77 215 ASP B O 1
ATOM 4166 N N . ALA B 1 252 ? 39.391 75.042 129.204 1.00 19.15 216 ALA B N 1
ATOM 4167 C CA . ALA B 1 252 ? 39.376 76.492 129.052 1.00 20.45 216 ALA B CA 1
ATOM 4168 C C . ALA B 1 252 ? 39.739 76.801 127.599 1.00 21.06 216 ALA B C 1
ATOM 4169 O O . ALA B 1 252 ? 39.279 77.789 127.028 1.00 21.62 216 ALA B O 1
ATOM 4171 N N . ASN B 1 253 ? 40.561 75.939 127.007 1.00 21.70 217 ASN B N 1
ATOM 4172 C CA . ASN B 1 253 ? 40.987 76.103 125.621 1.00 22.51 217 ASN B CA 1
ATOM 4173 C C . ASN B 1 253 ? 39.782 76.023 124.683 1.00 22.74 217 ASN B C 1
ATOM 4174 O O . ASN B 1 253 ? 39.687 76.779 123.713 1.00 22.30 217 ASN B O 1
ATOM 4179 N N . HIS B 1 254 ? 38.866 75.102 124.969 1.00 21.44 218 HIS B N 1
ATOM 4180 C CA . HIS B 1 254 ? 37.666 74.951 124.147 1.00 20.57 218 HIS B CA 1
ATOM 4181 C C . HIS B 1 254 ? 36.814 76.208 124.234 1.00 21.48 218 HIS B C 1
ATOM 4182 O O . HIS B 1 254 ? 36.294 76.691 123.226 1.00 22.30 218 HIS B O 1
ATOM 4189 N N . LEU B 1 255 ? 36.664 76.727 125.448 1.00 21.31 219 LEU B N 1
ATOM 4190 C CA . LEU B 1 255 ? 35.871 77.927 125.677 1.00 22.65 219 LEU B CA 1
ATOM 4191 C C . LEU B 1 255 ? 36.499 79.110 124.951 1.00 22.96 219 LEU B C 1
ATOM 4192 O O . LEU B 1 255 ? 35.808 79.867 124.272 1.00 24.34 219 LEU B O 1
ATOM 4197 N N . ALA B 1 256 ? 37.814 79.253 125.088 1.00 23.86 220 ALA B N 1
ATOM 4198 C CA . ALA B 1 256 ? 38.537 80.345 124.448 1.00 24.56 220 ALA B CA 1
ATOM 4199 C C . ALA B 1 256 ? 38.355 80.328 122.934 1.00 25.55 220 ALA B C 1
ATOM 4200 O O . ALA B 1 256 ? 38.029 81.351 122.327 1.00 25.74 220 ALA B O 1
ATOM 4202 N N . GLN B 1 257 ? 38.558 79.165 122.325 1.00 25.71 221 GLN B N 1
ATOM 4203 C CA . GLN B 1 257 ? 38.428 79.044 120.876 1.00 27.41 221 GLN B CA 1
ATOM 4204 C C . GLN B 1 257 ? 37.007 79.228 120.352 1.00 27.77 221 GLN B C 1
ATOM 4205 O O . GLN B 1 257 ? 36.805 79.872 119.321 1.00 27.18 221 GLN B O 1
ATOM 4211 N N . ARG B 1 258 ? 36.021 78.669 121.046 1.00 26.30 222 ARG B N 1
ATOM 4212 C CA . ARG B 1 258 ? 34.643 78.796 120.588 1.00 25.88 222 ARG B CA 1
ATOM 4213 C C . ARG B 1 258 ? 34.126 80.218 120.776 1.00 26.77 222 ARG B C 1
ATOM 4214 O O . ARG B 1 258 ? 33.276 80.680 120.013 1.00 26.82 222 ARG B O 1
ATOM 4222 N N . SER B 1 259 ? 34.646 80.917 121.781 1.00 26.47 223 SER B N 1
ATOM 4223 C CA . SER B 1 259 ? 34.238 82.296 122.031 1.00 27.36 223 SER B CA 1
ATOM 4224 C C . SER B 1 259 ? 35.134 83.259 121.257 1.00 27.63 223 SER B C 1
ATOM 4225 O O . SER B 1 259 ? 34.809 84.435 121.110 1.00 29.06 223 SER B O 1
ATOM 4228 N N . GLY B 1 260 ? 36.260 82.748 120.768 1.00 27.77 224 GLY B N 1
ATOM 4229 C CA . GLY B 1 260 ? 37.191 83.570 120.013 1.00 29.32 224 GLY B CA 1
ATOM 4230 C C . GLY B 1 260 ? 37.854 84.628 120.870 1.00 30.23 224 GLY B C 1
ATOM 4231 O O . GLY B 1 260 ? 37.936 85.795 120.481 1.00 31.50 224 GLY B O 1
ATOM 4232 N N . VAL B 1 261 ? 38.337 84.223 122.040 1.00 29.83 225 VAL B N 1
ATOM 4233 C CA . VAL B 1 261 ? 38.985 85.153 122.955 1.00 30.19 225 VAL B CA 1
ATOM 4234 C C . VAL B 1 261 ? 40.202 84.538 123.631 1.00 30.46 225 VAL B C 1
ATOM 4235 O O . VAL B 1 261 ? 40.517 83.364 123.431 1.00 30.99 225 VAL B O 1
ATOM 4239 N N . LYS B 1 262 ? 40.887 85.351 124.427 1.00 30.12 226 LYS B N 1
ATOM 4240 C CA . LYS B 1 262 ? 42.058 84.901 125.165 1.00 30.72 226 LYS B CA 1
ATOM 4241 C C . LYS B 1 262 ? 41.659 84.775 126.629 1.00 30.13 226 LYS B C 1
ATOM 4242 O O . LYS B 1 262 ? 40.960 85.634 127.162 1.00 30.09 226 LYS B O 1
ATOM 4248 N N . ILE B 1 263 ? 42.086 83.697 127.275 1.00 30.71 227 ILE B N 1
ATOM 4249 C CA . ILE B 1 263 ? 41.769 83.495 128.682 1.00 31.12 227 ILE B CA 1
ATOM 4250 C C . ILE B 1 263 ? 43.038 83.543 129.519 1.00 30.73 227 ILE B C 1
ATOM 4251 O O . ILE B 1 263 ? 43.960 82.755 129.312 1.00 31.67 227 ILE B O 1
ATOM 4256 N N . GLU B 1 264 ? 43.082 84.481 130.460 1.00 31.28 228 GLU B N 1
ATOM 4257 C CA . GLU B 1 264 ? 44.234 84.633 131.338 1.00 31.04 228 GLU B CA 1
ATOM 4258 C C . GLU B 1 264 ? 43.887 84.123 132.729 1.00 30.04 228 GLU B C 1
ATOM 4259 O O . GLU B 1 264 ? 42.991 84.647 133.390 1.00 29.91 228 GLU B O 1
ATOM 4265 N N . ILE B 1 265 ? 44.600 83.091 133.162 1.00 29.54 229 ILE B N 1
ATOM 4266 C CA . ILE B 1 265 ? 44.370 82.494 134.468 1.00 30.04 229 ILE B CA 1
ATOM 4267 C C . ILE B 1 265 ? 45.551 82.729 135.397 1.00 28.84 229 ILE B C 1
ATOM 4268 O O . ILE B 1 265 ? 46.700 82.747 134.960 1.00 29.39 229 ILE B O 1
ATOM 4273 N N . LEU B 1 266 ? 45.253 82.912 136.678 1.00 28.68 230 LEU B N 1
ATOM 4274 C CA . LEU B 1 266 ? 46.282 83.120 137.689 1.00 28.49 230 LEU B CA 1
ATOM 4275 C C . LEU B 1 266 ? 46.257 81.902 138.603 1.00 27.72 230 LEU B C 1
ATOM 4276 O O . LEU B 1 266 ? 45.283 81.676 139.322 1.00 27.67 230 LEU B O 1
ATOM 4281 N N . SER B 1 267 ? 47.329 81.117 138.566 1.00 27.35 231 SER B N 1
ATOM 4282 C CA . SER B 1 267 ? 47.424 79.903 139.368 1.00 27.24 231 SER B CA 1
ATOM 4283 C C . SER B 1 267 ? 47.172 80.109 140.857 1.00 28.08 231 SER B C 1
ATOM 4284 O O . SER B 1 267 ? 46.591 79.246 141.513 1.00 28.02 231 SER B O 1
ATOM 4287 N N . GLU B 1 268 ? 47.601 81.251 141.387 1.00 28.32 232 GLU B N 1
ATOM 4288 C CA . GLU B 1 268 ? 47.432 81.551 142.806 1.00 30.03 232 GLU B CA 1
ATOM 4289 C C . GLU B 1 268 ? 45.977 81.700 143.243 1.00 28.09 232 GLU B C 1
ATOM 4290 O O . GLU B 1 268 ? 45.684 81.703 144.437 1.00 28.45 232 GLU B O 1
ATOM 4296 N N . LYS B 1 269 ? 45.069 81.821 142.282 1.00 27.47 233 LYS B N 1
ATOM 4297 C CA . LYS B 1 269 ? 43.653 81.988 142.594 1.00 26.17 233 LYS B CA 1
ATOM 4298 C C . LYS B 1 269 ? 42.844 80.698 142.486 1.00 24.31 233 LYS B C 1
ATOM 4299 O O . LYS B 1 269 ? 41.683 80.654 142.887 1.00 24.62 233 LYS B O 1
ATOM 4305 N N . LEU B 1 270 ? 43.455 79.646 141.952 1.00 23.16 234 LEU B N 1
ATOM 4306 C CA . LEU B 1 270 ? 42.757 78.373 141.810 1.00 22.33 234 LEU B CA 1
ATOM 4307 C C . LEU B 1 270 ? 42.327 77.839 143.173 1.00 21.41 234 LEU B C 1
ATOM 4308 O O . LEU B 1 270 ? 43.122 77.796 144.115 1.00 21.69 234 LEU B O 1
ATOM 4313 N N . PRO B 1 271 ? 41.054 77.434 143.300 1.00 20.66 235 PRO B N 1
ATOM 4314 C CA . PRO B 1 271 ? 40.547 76.906 144.569 1.00 20.27 235 PRO B CA 1
ATOM 4315 C C . PRO B 1 271 ? 41.042 75.488 144.843 1.00 20.83 235 PRO B C 1
ATOM 4316 O O . PRO B 1 271 ? 40.770 74.561 144.078 1.00 19.64 235 PRO B O 1
ATOM 4320 N N . LEU B 1 272 ? 41.774 75.332 145.940 1.00 20.06 236 LEU B N 1
ATOM 4321 C CA . LEU B 1 272 ? 42.324 74.039 146.325 1.00 19.75 236 LEU B CA 1
ATOM 4322 C C . LEU B 1 272 ? 41.723 73.565 147.644 1.00 20.07 236 LEU B C 1
ATOM 4323 O O . LEU B 1 272 ? 41.577 74.347 148.584 1.00 22.76 236 LEU B O 1
ATOM 4328 N N . SER B 1 273 ? 41.376 72.285 147.717 1.00 19.89 237 SER B N 1
ATOM 4329 C CA . SER B 1 273 ? 40.809 71.729 148.941 1.00 19.65 237 SER B CA 1
ATOM 4330 C C . SER B 1 273 ? 41.948 71.321 149.872 1.00 19.46 237 SER B C 1
ATOM 4331 O O . SER B 1 273 ? 43.060 71.046 149.418 1.00 19.25 237 SER B O 1
ATOM 4334 N N . ASN B 1 274 ? 41.681 71.281 151.172 1.00 21.02 238 ASN B N 1
ATOM 4335 C CA . ASN B 1 274 ? 42.731 70.888 152.095 1.00 21.58 238 ASN B CA 1
ATOM 4336 C C . ASN B 1 274 ? 43.044 69.410 151.905 1.00 21.19 238 ASN B C 1
ATOM 4337 O O . ASN B 1 274 ? 44.156 68.966 152.180 1.00 21.72 238 ASN B O 1
ATOM 4342 N N . GLU B 1 275 ? 42.068 68.646 151.421 1.00 19.59 239 GLU B N 1
ATOM 4343 C CA . GLU B 1 275 ? 42.301 67.229 151.185 1.00 20.31 239 GLU B CA 1
ATOM 4344 C C . GLU B 1 275 ? 43.335 67.066 150.080 1.00 19.13 239 GLU B C 1
ATOM 4345 O O . GLU B 1 275 ? 44.219 66.215 150.169 1.00 19.28 239 GLU B O 1
ATOM 4351 N N . LEU B 1 276 ? 43.224 67.879 149.033 1.00 19.08 240 LEU B N 1
ATOM 4352 C CA . LEU B 1 276 ? 44.175 67.803 147.931 1.00 18.60 240 LEU B CA 1
ATOM 4353 C C . LEU B 1 276 ? 45.572 68.170 148.417 1.00 19.26 240 LEU B C 1
ATOM 4354 O O . LEU B 1 276 ? 46.549 67.527 148.041 1.00 19.59 240 LEU B O 1
ATOM 4359 N N . LYS B 1 277 ? 45.661 69.206 149.247 1.00 21.37 241 LYS B N 1
ATOM 4360 C CA . LYS B 1 277 ? 46.957 69.630 149.771 1.00 22.06 241 LYS B CA 1
ATOM 4361 C C . LYS B 1 277 ? 47.569 68.521 150.616 1.00 22.62 241 LYS B C 1
ATOM 4362 O O . LYS B 1 277 ? 48.770 68.263 150.539 1.00 23.80 241 LYS B O 1
ATOM 4368 N N . MET B 1 278 ? 46.742 67.865 151.424 1.00 22.71 242 MET B N 1
ATOM 4369 C CA . MET B 1 278 ? 47.225 66.772 152.262 1.00 22.48 242 MET B CA 1
ATOM 4370 C C . MET B 1 278 ? 47.717 65.627 151.381 1.00 23.17 242 MET B C 1
ATOM 4371 O O . MET B 1 278 ? 48.730 64.989 151.675 1.00 23.60 242 MET B O 1
ATOM 4376 N N . TYR B 1 279 ? 47.000 65.371 150.292 1.00 21.50 243 TYR B N 1
ATOM 4377 C CA . TYR B 1 279 ? 47.381 64.311 149.370 1.00 21.59 243 TYR B CA 1
ATOM 4378 C C . TYR B 1 279 ? 48.729 64.617 148.725 1.00 21.86 243 TYR B C 1
ATOM 4379 O O . TYR B 1 279 ? 49.608 63.759 148.661 1.00 21.80 243 TYR B O 1
ATOM 4388 N N . CYS B 1 280 ? 48.890 65.845 148.243 1.00 22.16 244 CYS B N 1
ATOM 4389 C CA . CYS B 1 280 ? 50.129 66.235 147.585 1.00 23.20 244 CYS B CA 1
ATOM 4390 C C . CYS B 1 280 ? 51.317 66.261 148.539 1.00 24.76 244 CYS B C 1
ATOM 4391 O O . CYS B 1 280 ? 52.443 65.962 148.141 1.00 24.74 244 CYS B O 1
ATOM 4394 N N . GLU B 1 281 ? 51.066 66.612 149.795 1.00 25.81 245 GLU B N 1
ATOM 4395 C CA . GLU B 1 281 ? 52.129 66.652 150.791 1.00 28.44 245 GLU B CA 1
ATOM 4396 C C . GLU B 1 281 ? 52.572 65.227 151.107 1.00 28.45 245 GLU B C 1
ATOM 4397 O O . GLU B 1 281 ? 53.766 64.941 151.192 1.00 28.95 245 GLU B O 1
ATOM 4403 N N . LYS B 1 282 ? 51.599 64.334 151.266 1.00 27.84 246 LYS B N 1
ATOM 4404 C CA . LYS B 1 282 ? 51.879 62.937 151.580 1.00 27.83 246 LYS B CA 1
ATOM 4405 C C . LYS B 1 282 ? 52.567 62.175 150.450 1.00 28.25 246 LYS B C 1
ATOM 4406 O O . LYS B 1 282 ? 53.514 61.425 150.690 1.00 29.57 246 LYS B O 1
ATOM 4412 N N . TYR B 1 283 ? 52.099 62.364 149.220 1.00 27.19 247 TYR B N 1
ATOM 4413 C CA . TYR B 1 283 ? 52.678 61.654 148.086 1.00 27.38 247 TYR B CA 1
ATOM 4414 C C . TYR B 1 283 ? 53.651 62.470 147.240 1.00 27.23 247 TYR B C 1
ATOM 4415 O O . TYR B 1 283 ? 54.023 62.058 146.142 1.00 28.06 247 TYR B O 1
ATOM 4424 N N . GLY B 1 284 ? 54.060 63.624 147.758 1.00 28.13 248 GLY B N 1
ATOM 4425 C CA . GLY B 1 284 ? 55.004 64.471 147.050 1.00 28.69 248 GLY B CA 1
ATOM 4426 C C . GLY B 1 284 ? 54.555 64.933 145.677 1.00 28.83 248 GLY B C 1
ATOM 4427 O O . GLY B 1 284 ? 55.176 64.599 144.667 1.00 29.73 248 GLY B O 1
ATOM 4428 N N . LYS B 1 285 ? 53.480 65.712 145.641 1.00 28.80 249 LYS B N 1
ATOM 4429 C CA . LYS B 1 285 ? 52.943 66.228 144.387 1.00 27.70 249 LYS B CA 1
ATOM 4430 C C . LYS B 1 285 ? 52.707 67.731 144.494 1.00 27.23 249 LYS B C 1
ATOM 4431 O O . LYS B 1 285 ? 52.797 68.309 145.578 1.00 27.75 249 LYS B O 1
ATOM 4437 N N . ASN B 1 286 ? 52.400 68.355 143.361 1.00 26.76 250 ASN B N 1
ATOM 4438 C CA . ASN B 1 286 ? 52.142 69.790 143.308 1.00 26.71 250 ASN B CA 1
ATOM 4439 C C . ASN B 1 286 ? 50.646 70.013 143.093 1.00 25.11 250 ASN B C 1
ATOM 4440 O O . ASN B 1 286 ? 50.119 69.716 142.024 1.00 25.29 250 ASN B O 1
ATOM 4445 N N . PRO B 1 287 ? 49.943 70.547 144.105 1.00 24.44 251 PRO B N 1
ATOM 4446 C CA . PRO B 1 287 ? 48.502 70.786 143.970 1.00 24.38 251 PRO B CA 1
ATOM 4447 C C . PRO B 1 287 ? 48.098 71.631 142.764 1.00 23.57 251 PRO B C 1
ATOM 4448 O O . PRO B 1 287 ? 47.036 71.420 142.184 1.00 22.47 251 PRO B O 1
ATOM 4452 N N . ILE B 1 288 ? 48.936 72.592 142.388 1.00 23.34 252 ILE B N 1
ATOM 4453 C CA . ILE B 1 288 ? 48.635 73.441 141.242 1.00 23.32 252 ILE B CA 1
ATOM 4454 C C . ILE B 1 288 ? 48.566 72.605 139.969 1.00 22.86 252 ILE B C 1
ATOM 4455 O O . ILE B 1 288 ? 47.735 72.858 139.096 1.00 21.26 252 ILE B O 1
ATOM 4460 N N . GLU B 1 289 ? 49.441 71.609 139.867 1.00 22.56 253 GLU B N 1
ATOM 4461 C CA . GLU B 1 289 ? 49.466 70.731 138.702 1.00 23.04 253 GLU B CA 1
ATOM 4462 C C . GLU B 1 289 ? 48.131 70.000 138.585 1.00 21.64 253 GLU B C 1
ATOM 4463 O O . GLU B 1 289 ? 47.580 69.854 137.492 1.00 21.76 253 GLU B O 1
ATOM 4469 N N . TYR B 1 290 ? 47.621 69.538 139.721 1.00 20.05 254 TYR B N 1
ATOM 4470 C CA . TYR B 1 290 ? 46.353 68.817 139.753 1.00 19.34 254 TYR B CA 1
ATOM 4471 C C . TYR B 1 290 ? 45.176 69.720 139.407 1.00 19.35 254 TYR B C 1
ATOM 4472 O O . TYR B 1 290 ? 44.248 69.307 138.709 1.00 19.40 254 TYR B O 1
ATOM 4481 N N . ALA B 1 291 ? 45.213 70.955 139.892 1.00 19.13 255 ALA B N 1
ATOM 4482 C CA . ALA B 1 291 ? 44.141 71.900 139.613 1.00 18.84 255 ALA B CA 1
ATOM 4483 C C . ALA B 1 291 ? 44.110 72.287 138.132 1.00 19.12 255 ALA B C 1
ATOM 4484 O O . ALA B 1 291 ? 43.043 72.479 137.555 1.00 19.07 255 ALA B O 1
ATOM 4486 N N . LEU B 1 292 ? 45.283 72.387 137.516 1.00 19.03 256 LEU B N 1
ATOM 4487 C CA . LEU B 1 292 ? 45.375 72.767 136.109 1.00 18.74 256 LEU B CA 1
ATOM 4488 C C . LEU B 1 292 ? 45.129 71.632 135.124 1.00 18.73 256 LEU B C 1
ATOM 4489 O O . LEU B 1 292 ? 44.517 71.843 134.074 1.00 19.65 256 LEU B O 1
ATOM 4494 N N . PHE B 1 293 ? 45.590 70.433 135.466 1.00 18.24 257 PHE B N 1
ATOM 4495 C CA . PHE B 1 293 ? 45.473 69.304 134.551 1.00 19.41 257 PHE B CA 1
ATOM 4496 C C . PHE B 1 293 ? 44.661 68.095 134.997 1.00 18.93 257 PHE B C 1
ATOM 4497 O O . PHE B 1 293 ? 44.493 67.149 134.224 1.00 21.39 257 PHE B O 1
ATOM 4505 N N . GLY B 1 294 ? 44.155 68.121 136.225 1.00 18.34 258 GLY B N 1
ATOM 4506 C CA . GLY B 1 294 ? 43.359 67.006 136.713 1.00 18.85 258 GLY B CA 1
ATOM 4507 C C . GLY B 1 294 ? 41.984 67.011 136.073 1.00 17.92 258 GLY B C 1
ATOM 4508 O O . GLY B 1 294 ? 41.399 68.069 135.856 1.00 18.65 258 GLY B O 1
ATOM 4509 N N . GLY B 1 295 ? 41.459 65.832 135.764 1.00 17.84 259 GLY B N 1
ATOM 4510 C CA . GLY B 1 295 ? 40.149 65.774 135.144 1.00 16.31 259 GLY B CA 1
ATOM 4511 C C . GLY B 1 295 ? 39.064 65.194 136.030 1.00 16.18 259 GLY B C 1
ATOM 4512 O O . GLY B 1 295 ? 39.294 64.840 137.189 1.00 15.87 259 GLY B O 1
ATOM 4513 N N . GLU B 1 296 ? 37.863 65.120 135.472 1.00 14.76 260 GLU B N 1
ATOM 4514 C CA . GLU B 1 296 ? 36.703 64.566 136.157 1.00 15.06 260 GLU B CA 1
ATOM 4515 C C . GLU B 1 296 ? 36.261 65.217 137.462 1.00 14.07 260 GLU B C 1
ATOM 4516 O O . GLU B 1 296 ? 35.700 64.548 138.326 1.00 15.00 260 GLU B O 1
ATOM 4522 N N . ASP B 1 297 ? 36.510 66.511 137.625 1.00 15.23 261 ASP B N 1
ATOM 4523 C CA . ASP B 1 297 ? 36.041 67.177 138.831 1.00 15.94 261 ASP B CA 1
ATOM 4524 C C . ASP B 1 297 ? 34.586 67.573 138.625 1.00 14.25 261 ASP B C 1
ATOM 4525 O O . ASP B 1 297 ? 33.815 67.654 139.575 1.00 15.79 261 ASP B O 1
ATOM 4530 N N . TYR B 1 298 ? 34.216 67.800 137.368 1.00 14.52 262 TYR B N 1
ATOM 4531 C CA . TYR B 1 298 ? 32.859 68.201 137.022 1.00 13.73 262 TYR B CA 1
ATOM 4532 C C . TYR B 1 298 ? 32.398 69.443 137.765 1.00 14.58 262 TYR B C 1
ATOM 4533 O O . TYR B 1 298 ? 31.292 69.505 138.302 1.00 15.46 262 TYR B O 1
ATOM 4542 N N . GLN B 1 299 ? 33.291 70.425 137.798 1.00 15.53 263 GLN B N 1
ATOM 4543 C CA . GLN B 1 299 ? 32.996 71.720 138.384 1.00 16.34 263 GLN B CA 1
ATOM 4544 C C . GLN B 1 299 ? 32.739 72.575 137.152 1.00 17.01 263 GLN B C 1
ATOM 4545 O O . GLN B 1 299 ? 33.045 72.153 136.032 1.00 18.51 263 GLN B O 1
ATOM 4551 N N . LEU B 1 300 ? 32.178 73.760 137.338 1.00 16.75 264 LEU B N 1
ATOM 4552 C CA . LEU B 1 300 ? 31.888 74.625 136.206 1.00 17.32 264 LEU B CA 1
ATOM 4553 C C . LEU B 1 300 ? 32.974 75.647 135.919 1.00 17.98 264 LEU B C 1
ATOM 4554 O O . LEU B 1 300 ? 33.745 76.027 136.802 1.00 18.14 264 LEU B O 1
ATOM 4559 N N . LEU B 1 301 ? 33.027 76.064 134.660 1.00 17.70 265 LEU B N 1
ATOM 4560 C CA . LEU B 1 301 ? 33.957 77.078 134.183 1.00 17.62 265 LEU B CA 1
ATOM 4561 C C . LEU B 1 301 ? 33.061 78.011 133.378 1.00 18.54 265 LEU B C 1
ATOM 4562 O O . LEU B 1 301 ? 32.495 77.609 132.364 1.00 18.49 265 LEU B O 1
ATOM 4567 N N . PHE B 1 302 ? 32.910 79.246 133.840 1.00 19.83 266 PHE B N 1
ATOM 4568 C CA . PHE B 1 302 ? 32.048 80.191 133.148 1.00 20.47 266 PHE B CA 1
ATOM 4569 C C . PHE B 1 302 ? 32.578 81.609 133.235 1.00 22.02 266 PHE B C 1
ATOM 4570 O O . PHE B 1 302 ? 33.486 81.892 134.017 1.00 21.68 266 PHE B O 1
ATOM 4578 N N . THR B 1 303 ? 32.009 82.498 132.426 1.00 22.34 267 THR B N 1
ATOM 4579 C CA . THR B 1 303 ? 32.442 83.887 132.401 1.00 23.49 267 THR B CA 1
ATOM 4580 C C . THR B 1 303 ? 31.273 84.864 132.426 1.00 23.74 267 THR B C 1
ATOM 4581 O O . THR B 1 303 ? 30.184 84.568 131.931 1.00 23.85 267 THR B O 1
ATOM 4585 N N . HIS B 1 304 ? 31.517 86.023 133.026 1.00 25.24 268 HIS B N 1
ATOM 4586 C CA . HIS B 1 304 ? 30.544 87.109 133.116 1.00 26.21 268 HIS B CA 1
ATOM 4587 C C . HIS B 1 304 ? 31.166 88.244 133.919 1.00 28.37 268 HIS B C 1
ATOM 4588 O O . HIS B 1 304 ? 32.190 88.053 134.575 1.00 28.73 268 HIS B O 1
ATOM 4595 N N . PRO B 1 305 ? 30.576 89.449 133.853 1.00 29.42 269 PRO B N 1
ATOM 4596 C CA . PRO B 1 305 ? 31.120 90.587 134.599 1.00 31.09 269 PRO B CA 1
ATOM 4597 C C . PRO B 1 305 ? 31.373 90.250 136.063 1.00 32.77 269 PRO B C 1
ATOM 4598 O O . PRO B 1 305 ? 30.572 89.566 136.699 1.00 32.00 269 PRO B O 1
ATOM 4602 N N . LYS B 1 306 ? 32.491 90.734 136.594 1.00 34.99 270 LYS B N 1
ATOM 4603 C CA . LYS B 1 306 ? 32.839 90.480 137.985 1.00 36.67 270 LYS B CA 1
ATOM 4604 C C . LYS B 1 306 ? 31.767 91.050 138.908 1.00 37.40 270 LYS B C 1
ATOM 4605 O O . LYS B 1 306 ? 31.595 90.585 140.034 1.00 37.63 270 LYS B O 1
ATOM 4611 N N . GLU B 1 307 ? 31.042 92.052 138.419 1.00 37.34 271 GLU B N 1
ATOM 4612 C CA . GLU B 1 307 ? 29.984 92.684 139.199 1.00 37.54 271 GLU B CA 1
ATOM 4613 C C . GLU B 1 307 ? 28.933 91.653 139.579 1.00 36.07 271 GLU B C 1
ATOM 4614 O O . GLU B 1 307 ? 28.308 91.749 140.634 1.00 36.58 271 GLU B O 1
ATOM 4620 N N . ARG B 1 308 ? 28.735 90.669 138.708 1.00 34.71 272 ARG B N 1
ATOM 4621 C CA . ARG B 1 308 ? 27.753 89.625 138.956 1.00 32.98 272 ARG B CA 1
ATOM 4622 C C . ARG B 1 308 ? 28.311 88.584 139.920 1.00 31.21 272 ARG B C 1
ATOM 4623 O O . ARG B 1 308 ? 29.432 88.099 139.754 1.00 30.02 272 ARG B O 1
ATOM 4631 N N . TRP B 1 309 ? 27.519 88.255 140.933 1.00 28.31 273 TRP B N 1
ATOM 4632 C CA . TRP B 1 309 ? 27.919 87.278 141.936 1.00 26.56 273 TRP B CA 1
ATOM 4633 C C . TRP B 1 309 ? 26.674 86.652 142.551 1.00 24.77 273 TRP B C 1
ATOM 4634 O O . TRP B 1 309 ? 25.552 86.953 142.146 1.00 23.99 273 TRP B O 1
ATOM 4645 N N . ASN B 1 310 ? 26.877 85.770 143.521 1.00 22.93 274 ASN B N 1
ATOM 4646 C CA . ASN B 1 310 ? 25.767 85.128 144.208 1.00 21.53 274 ASN B CA 1
ATOM 4647 C C . ASN B 1 310 ? 26.187 84.922 145.654 1.00 21.04 274 ASN B C 1
ATOM 4648 O O . ASN B 1 310 ? 27.241 84.353 145.926 1.00 21.73 274 ASN B O 1
ATOM 4653 N N . PRO B 1 311 ? 25.362 85.377 146.604 1.00 19.70 275 PRO B N 1
ATOM 4654 C CA . PRO B 1 311 ? 25.689 85.231 148.024 1.00 19.38 275 PRO B CA 1
ATOM 4655 C C . PRO B 1 311 ? 25.664 83.812 148.589 1.00 19.97 275 PRO B C 1
ATOM 4656 O O . PRO B 1 311 ? 26.044 83.605 149.739 1.00 19.62 275 PRO B O 1
ATOM 4660 N N . PHE B 1 312 ? 25.241 82.838 147.784 1.00 19.93 276 PHE B N 1
ATOM 4661 C CA . PHE B 1 312 ? 25.148 81.458 148.259 1.00 19.59 276 PHE B CA 1
ATOM 4662 C C . PHE B 1 312 ? 26.016 80.440 147.521 1.00 21.32 276 PHE B C 1
ATOM 4663 O O . PHE B 1 312 ? 26.115 79.291 147.954 1.00 24.77 276 PHE B O 1
ATOM 4671 N N . LEU B 1 313 ? 26.628 80.842 146.414 1.00 20.16 277 LEU B N 1
ATOM 4672 C CA . LEU B 1 313 ? 27.446 79.919 145.632 1.00 20.29 277 LEU B CA 1
ATOM 4673 C C . LEU B 1 313 ? 28.944 80.049 145.885 1.00 20.44 277 LEU B C 1
ATOM 4674 O O . LEU B 1 313 ? 29.465 81.150 146.060 1.00 21.49 277 LEU B O 1
ATOM 4679 N N . ASP B 1 314 ? 29.630 78.909 145.872 1.00 20.03 278 ASP B N 1
ATOM 4680 C CA . ASP B 1 314 ? 31.066 78.839 146.143 1.00 19.31 278 ASP B CA 1
ATOM 4681 C C . ASP B 1 314 ? 32.020 79.234 145.017 1.00 21.07 278 ASP B C 1
ATOM 4682 O O . ASP B 1 314 ? 33.202 78.893 145.071 1.00 23.92 278 ASP B O 1
ATOM 4687 N N . MET B 1 315 ? 31.538 79.975 144.023 1.00 21.12 279 MET B N 1
ATOM 4688 C CA . MET B 1 315 ? 32.389 80.355 142.896 1.00 22.22 279 MET B CA 1
ATOM 4689 C C . MET B 1 315 ? 33.636 81.163 143.255 1.00 22.49 279 MET B C 1
ATOM 4690 O O . MET B 1 315 ? 33.635 81.967 144.194 1.00 23.49 279 MET B O 1
ATOM 4695 N N . THR B 1 316 ? 34.698 80.930 142.492 1.00 21.48 280 THR B N 1
ATOM 4696 C CA . THR B 1 316 ? 35.974 81.609 142.678 1.00 21.88 280 THR B CA 1
ATOM 4697 C C . THR B 1 316 ? 36.446 82.216 141.362 1.00 23.61 280 THR B C 1
ATOM 4698 O O . THR B 1 316 ? 36.467 81.541 140.333 1.00 22.45 280 THR B O 1
ATOM 4702 N N . GLU B 1 317 ? 36.823 83.491 141.398 1.00 23.50 281 GLU B N 1
ATOM 4703 C CA . GLU B 1 317 ? 37.321 84.166 140.208 1.00 25.20 281 GLU B CA 1
ATOM 4704 C C . GLU B 1 317 ? 38.765 83.712 140.024 1.00 25.72 281 GLU B C 1
ATOM 4705 O O . GLU B 1 317 ? 39.593 83.883 140.921 1.00 25.78 281 GLU B O 1
ATOM 4711 N N . ILE B 1 318 ? 39.067 83.128 138.868 1.00 24.40 282 ILE B N 1
ATOM 4712 C CA . ILE B 1 318 ? 40.417 82.641 138.611 1.00 24.25 282 ILE B CA 1
ATOM 4713 C C . ILE B 1 318 ? 41.108 83.349 137.456 1.00 23.95 282 ILE B C 1
ATOM 4714 O O . ILE B 1 318 ? 42.277 83.087 137.177 1.00 25.17 282 ILE B O 1
ATOM 4719 N N . GLY B 1 319 ? 40.393 84.239 136.778 1.00 24.39 283 GLY B N 1
ATOM 4720 C CA . GLY B 1 319 ? 41.002 84.939 135.664 1.00 25.16 283 GLY B CA 1
ATOM 4721 C C . GLY B 1 319 ? 40.077 85.913 134.969 1.00 24.41 283 GLY B C 1
ATOM 4722 O O . GLY B 1 319 ? 39.072 86.346 135.533 1.00 24.86 283 GLY B O 1
ATOM 4723 N N . ARG B 1 320 ? 40.417 86.260 133.732 1.00 27.08 284 ARG B N 1
ATOM 4724 C CA . ARG B 1 320 ? 39.609 87.198 132.968 1.00 29.44 284 ARG B CA 1
ATOM 4725 C C . ARG B 1 320 ? 39.678 86.919 131.472 1.00 30.27 284 ARG B C 1
ATOM 4726 O O . ARG B 1 320 ? 40.557 86.197 130.999 1.00 29.04 284 ARG B O 1
ATOM 4734 N N . VAL B 1 321 ? 38.738 87.499 130.735 1.00 31.77 285 VAL B N 1
ATOM 4735 C CA . VAL B 1 321 ? 38.678 87.331 129.291 1.00 34.20 285 VAL B CA 1
ATOM 4736 C C . VAL B 1 321 ? 39.277 88.559 128.615 1.00 36.13 285 VAL B C 1
ATOM 4737 O O . VAL B 1 321 ? 38.851 89.686 128.869 1.00 36.01 285 VAL B O 1
ATOM 4741 N N . GLU B 1 322 ? 40.270 88.333 127.762 1.00 38.93 286 GLU B N 1
ATOM 4742 C CA . GLU B 1 322 ? 40.935 89.418 127.047 1.00 41.99 286 GLU B CA 1
ATOM 4743 C C . GLU B 1 322 ? 40.908 89.157 125.546 1.00 42.75 286 GLU B C 1
ATOM 4744 O O . GLU B 1 322 ? 40.650 88.037 125.105 1.00 41.78 286 GLU B O 1
ATOM 4750 N N . GLU B 1 323 ? 41.178 90.197 124.762 1.00 43.98 287 GLU B N 1
ATOM 4751 C CA . GLU B 1 323 ? 41.187 90.066 123.312 1.00 44.77 287 GLU B CA 1
ATOM 4752 C C . GLU B 1 323 ? 42.398 89.254 122.867 1.00 44.53 287 GLU B C 1
ATOM 4753 O O . GLU B 1 323 ? 43.502 89.438 123.378 1.00 44.62 287 GLU B O 1
ATOM 4759 N N . GLY B 1 324 ? 42.183 88.354 121.914 1.00 44.03 288 GLY B N 1
ATOM 4760 C CA . GLY B 1 324 ? 43.269 87.529 121.422 1.00 43.67 288 GLY B CA 1
ATOM 4761 C C . GLY B 1 324 ? 42.867 86.073 121.301 1.00 43.31 288 GLY B C 1
ATOM 4762 O O . GLY B 1 324 ? 41.718 85.763 120.983 1.00 43.06 288 GLY B O 1
ATOM 4763 N N . GLU B 1 325 ? 43.815 85.177 121.556 1.00 42.42 289 GLU B N 1
ATOM 4764 C CA . GLU B 1 325 ? 43.555 83.745 121.471 1.00 42.12 289 GLU B CA 1
ATOM 4765 C C . GLU B 1 325 ? 44.437 82.958 122.434 1.00 40.77 289 GLU B C 1
ATOM 4766 O O . GLU B 1 325 ? 45.439 83.470 122.937 1.00 40.66 289 GLU B O 1
ATOM 4772 N N . GLY B 1 326 ? 44.055 81.710 122.685 1.00 38.97 290 GLY B N 1
ATOM 4773 C CA . GLY B 1 326 ? 44.824 80.859 123.572 1.00 36.46 290 GLY B CA 1
ATOM 4774 C C . GLY B 1 326 ? 44.540 81.054 125.049 1.00 34.27 290 GLY B C 1
ATOM 4775 O O . GLY B 1 326 ? 43.853 81.994 125.450 1.00 32.94 290 GLY B O 1
ATOM 4776 N N . VAL B 1 327 ? 45.073 80.147 125.859 1.00 32.92 291 VAL B N 1
ATOM 4777 C CA . VAL B 1 327 ? 44.900 80.203 127.304 1.00 31.83 291 VAL B CA 1
ATOM 4778 C C . VAL B 1 327 ? 46.260 80.408 127.956 1.00 31.28 291 VAL B C 1
ATOM 4779 O O . VAL B 1 327 ? 47.224 79.712 127.635 1.00 30.56 291 VAL B O 1
ATOM 4783 N N . PHE B 1 328 ? 46.333 81.370 128.869 1.00 31.07 292 PHE B N 1
ATOM 4784 C CA . PHE B 1 328 ? 47.579 81.669 129.559 1.00 31.22 292 PHE B CA 1
ATOM 4785 C C . PHE B 1 328 ? 47.449 81.470 131.062 1.00 29.94 292 PHE B C 1
ATOM 4786 O O . PHE B 1 328 ? 46.411 81.769 131.652 1.00 30.38 292 PHE B O 1
ATOM 4794 N N . VAL B 1 329 ? 48.510 80.954 131.669 1.00 29.85 293 VAL B N 1
ATOM 4795 C CA . VAL B 1 329 ? 48.547 80.734 133.108 1.00 29.75 293 VAL B CA 1
ATOM 4796 C C . VAL B 1 329 ? 49.737 81.511 133.655 1.00 30.78 293 VAL B C 1
ATOM 4797 O O . VAL B 1 329 ? 50.885 81.204 133.336 1.00 30.46 293 VAL B O 1
ATOM 4801 N N . ASP B 1 330 ? 49.456 82.527 134.464 1.00 32.45 294 ASP B N 1
ATOM 4802 C CA . ASP B 1 330 ? 50.506 83.350 135.053 1.00 34.60 294 ASP B CA 1
ATOM 4803 C C . ASP B 1 330 ? 51.319 84.072 133.984 1.00 36.90 294 ASP B C 1
ATOM 4804 O O . ASP B 1 330 ? 52.517 84.303 134.152 1.00 37.41 294 ASP B O 1
ATOM 4809 N N . GLY B 1 331 ? 50.663 84.423 132.882 1.00 38.88 295 GLY B N 1
ATOM 4810 C CA . GLY B 1 331 ? 51.345 85.124 131.809 1.00 42.29 295 GLY B CA 1
ATOM 4811 C C . GLY B 1 331 ? 51.898 84.223 130.720 1.00 44.39 295 GLY B C 1
ATOM 4812 O O . GLY B 1 331 ? 52.111 84.670 129.593 1.00 44.60 295 GLY B O 1
ATOM 4813 N N . LYS B 1 332 ? 52.140 82.959 131.051 1.00 46.61 296 LYS B N 1
ATOM 4814 C CA . LYS B 1 332 ? 52.672 82.006 130.082 1.00 49.46 296 LYS B CA 1
ATOM 4815 C C . LYS B 1 332 ? 51.543 81.275 129.367 1.00 50.79 296 LYS B C 1
ATOM 4816 O O . LYS B 1 332 ? 50.562 80.870 129.989 1.00 50.40 296 LYS B O 1
ATOM 4822 N N . LYS B 1 333 ? 51.690 81.105 128.057 1.00 52.76 297 LYS B N 1
ATOM 4823 C CA . LYS B 1 333 ? 50.677 80.429 127.256 1.00 55.12 297 LYS B CA 1
ATOM 4824 C C . LYS B 1 333 ? 50.696 78.922 127.491 1.00 56.20 297 LYS B C 1
ATOM 4825 O O . LYS B 1 333 ? 49.793 78.207 127.055 1.00 57.09 297 LYS B O 1
ATOM 4831 N N . VAL B 1 334 ? 51.727 78.451 128.187 1.00 57.24 298 VAL B N 1
ATOM 4832 C CA . VAL B 1 334 ? 51.889 77.031 128.498 1.00 58.13 298 VAL B CA 1
ATOM 4833 C C . VAL B 1 334 ? 51.433 76.116 127.364 1.00 58.38 298 VAL B C 1
ATOM 4834 O O . VAL B 1 334 ? 51.555 76.459 126.187 1.00 58.68 298 VAL B O 1
ATOM 4838 N N . GLU B 1 335 ? 50.914 74.946 127.725 1.00 58.08 299 GLU B N 1
ATOM 4839 C CA . GLU B 1 335 ? 50.438 73.979 126.745 1.00 57.76 299 GLU B CA 1
ATOM 4840 C C . GLU B 1 335 ? 49.256 73.198 127.309 1.00 57.31 299 GLU B C 1
ATOM 4841 O O . GLU B 1 335 ? 49.396 72.465 128.288 1.00 57.49 299 GLU B O 1
ATOM 4843 N N . PRO B 1 336 ? 48.073 73.345 126.694 1.00 56.52 300 PRO B N 1
ATOM 4844 C CA . PRO B 1 336 ? 46.878 72.637 127.160 1.00 55.71 300 PRO B CA 1
ATOM 4845 C C . PRO B 1 336 ? 47.029 71.123 127.061 1.00 54.39 300 PRO B C 1
ATOM 4846 O O . PRO B 1 336 ? 47.253 70.581 125.979 1.00 54.92 300 PRO B O 1
ATOM 4850 N N . LYS B 1 337 ? 46.914 70.448 128.200 1.00 52.49 301 LYS B N 1
ATOM 4851 C CA . LYS B 1 337 ? 47.034 68.997 128.245 1.00 50.39 301 LYS B CA 1
ATOM 4852 C C . LYS B 1 337 ? 45.640 68.372 128.244 1.00 47.51 301 LYS B C 1
ATOM 4853 O O . LYS B 1 337 ? 45.035 68.194 127.189 1.00 47.65 301 LYS B O 1
ATOM 4859 N N . GLY B 1 338 ? 45.130 68.046 129.427 1.00 44.95 302 GLY B N 1
ATOM 4860 C CA . GLY B 1 338 ? 43.806 67.456 129.519 1.00 39.87 302 GLY B CA 1
ATOM 4861 C C . GLY B 1 338 ? 43.732 66.033 129.002 1.00 36.15 302 GLY B C 1
ATOM 4862 O O . GLY B 1 338 ? 44.518 65.625 128.146 1.00 35.00 302 GLY B O 1
ATOM 4863 N N . TRP B 1 339 ? 42.775 65.271 129.520 1.00 32.43 303 TRP B N 1
ATOM 4864 C CA . TRP B 1 339 ? 42.610 63.886 129.108 1.00 29.35 303 TRP B CA 1
ATOM 4865 C C . TRP B 1 339 ? 42.260 63.729 127.637 1.00 29.25 303 TRP B C 1
ATOM 4866 O O . TRP B 1 339 ? 41.419 64.452 127.094 1.00 29.30 303 TRP B O 1
ATOM 4877 N N . LYS B 1 340 ? 42.908 62.756 127.005 1.00 28.21 304 LYS B N 1
ATOM 4878 C CA . LYS B 1 340 ? 42.684 62.458 125.603 1.00 27.57 304 LYS B CA 1
ATOM 4879 C C . LYS B 1 340 ? 42.389 60.977 125.421 1.00 24.93 304 LYS B C 1
ATOM 4880 O O . LYS B 1 340 ? 43.053 60.124 126.012 1.00 24.68 304 LYS B O 1
ATOM 4886 N N . HIS B 1 341 ? 41.381 60.675 124.611 1.00 24.52 305 HIS B N 1
ATOM 4887 C CA . HIS B 1 341 ? 41.036 59.289 124.343 1.00 22.61 305 HIS B CA 1
ATOM 4888 C C . HIS B 1 341 ? 42.020 58.754 123.316 1.00 24.16 305 HIS B C 1
ATOM 4889 O O . HIS B 1 341 ? 42.372 57.576 123.335 1.00 23.74 305 HIS B O 1
ATOM 4896 N N . PHE B 1 342 ? 42.457 59.647 122.431 1.00 25.27 306 PHE B N 1
ATOM 4897 C CA . PHE B 1 342 ? 43.422 59.334 121.380 1.00 27.55 306 PHE B CA 1
ATOM 4898 C C . PHE B 1 342 ? 43.698 60.573 120.532 1.00 29.53 306 PHE B C 1
ATOM 4899 O O . PHE B 1 342 ? 44.729 60.669 119.864 1.00 31.20 306 PHE B O 1
#

Foldseek 3Di:
DDDDDVRCFDVSVVVVVCVVVVHPQPQWLWRWDDDDLWTKTKHKDKAWDPPQHHLPDQLLLVLLVRQQVNQLSQLQFQWAWAEKEKEKAEAPVDDPVSVVSNVVSVVVNCVVSVYYYDYYYYHYDDTIMIMMMIMTIHRATATLAFFDAQKFKKKADAFLLLQLLVVLVVVVDPDDDPLNVVSVCLNSRPHRPSVCSVLCRPFFRHKGWFAFFAQQVVQSSQVNHQWEKEFELVQHHHDPSLVVSCVVVVHDSSVSNGGPGGSSMMITIGNPVSDDPVGRMTGGTGIHHDHAYHYPNHRDDNDTDTPD/DVVPPDDDCVRCFDVSVVVVVCVVVVHPQPQWLWGWDDDDLWTKTKHKDKAFDPPQDHLPPQLLLQLLVRVQVNQLSQLQFQWAWAEKEKEKAAAPPDDPVSVVSNVVSNVVNCVVSVYYYDYYYYHYDDGIMIMMMIMTIHNATATLAFFDAQKFKKKADAFLLQQLLVVLVVVVDPDDDPLNVVSVCLNRNNHRPNVCNVVCRPFFRHKGWFAFFAQQVVQSSQVNHVWEWEFELVQGHHDVSLVVSCVVVVHDSSCSRGGPGSSSIMITIGHPVDDDPPGRMTGGTGIHHDHAYHYPNHSDDRDTDTPD

CATH classification: 3.30.1330.10 (+1 more: 3.90.650.10)

InterPro domains:
  IPR006283 Thiamine-monophosphate kinase-like [MF_02128] (6-306)
  IPR006283 Thiamine-monophosphate kinase-like [PIRSF005303] (1-306)
  IPR006283 Thiamine-monophosphate kinase-like [PTHR30270] (3-306)
  IPR006283 Thiamine-monophosphate kinase-like [TIGR01379] (8-306)
  IPR006283 Thiamine-monophosphate kinase-like [cd02194] (7-286)
  IPR016188 PurM-like, N-terminal domain [PF00586] (25-135)
  IPR036676 PurM-like, C-terminal domain superfamily [G3DSA:3.90.650.10] (141-306)
  IPR036676 PurM-like, C-terminal domain superfamily [SSF56042] (139-297)
  IPR036921 PurM-like, N-terminal domain superfamily [G3DSA:3.30.1330.10] (1-140)
  IPR036921 PurM-like, N-terminal domain superfamily [SSF55326] (2-136)

Organism: Aquifex aeolicus (strain VF5) (NCBI:txid224324)

Solvent-accessible surface area: 25910 Å² total; per-residue (Å²): 159,86,92,93,0,96,118,59,10,16,78,23,0,52,72,42,13,56,146,22,24,127,14,184,46,21,26,28,9,5,4,28,11,146,38,59,130,79,75,0,0,2,8,3,27,8,6,11,34,58,31,36,8,77,88,101,26,83,7,27,2,4,0,31,6,2,2,2,9,2,0,0,17,0,0,0,0,0,0,84,3,58,22,0,1,1,3,3,13,3,8,79,68,0,46,14,53,18,2,68,91,4,7,57,0,0,53,125,0,8,112,102,2,172,16,80,4,4,15,38,36,14,0,67,33,116,112,2,3,2,3,1,0,2,0,0,38,4,124,94,40,3,5,41,90,28,11,160,100,60,2,6,0,0,0,0,12,38,2,0,3,0,74,0,0,58,40,0,33,106,62,151,82,175,147,38,76,113,25,2,91,22,0,13,106,86,2,26,71,7,64,2,32,40,79,0,8,139,9,0,38,125,81,1,25,0,0,1,5,2,35,28,0,1,0,11,5,0,28,38,0,1,124,76,19,55,9,40,0,38,1,79,11,166,86,10,19,46,11,92,38,0,80,72,3,5,141,95,56,64,102,66,32,53,78,2,1,13,32,3,17,36,14,15,26,0,0,0,0,0,56,114,152,107,97,38,114,183,34,74,10,36,22,0,5,138,2,37,133,44,144,10,2,44,9,72,60,152,132,37,129,65,110,18,117,121,23,19,233,175,30,59,201,57,104,56,0,137,114,60,18,12,69,24,0,55,92,33,12,58,165,18,25,123,14,182,42,20,29,26,9,4,4,26,18,143,19,57,127,78,69,2,0,3,7,3,31,6,2,13,24,51,32,38,7,64,94,100,15,92,18,24,0,1,0,37,2,0,2,2,3,1,0,0,18,0,0,0,0,0,0,66,3,68,39,0,0,1,3,4,13,3,12,79,65,0,64,4,57,16,2,66,124,4,8,71,0,0,50,86,0,9,115,104,2,171,13,84,4,4,15,37,34,5,0,75,31,140,78,2,2,0,2,0,0,2,2,0,38,3,118,99,43,4,5,42,86,31,10,156,116,57,4,4,0,12,0,0,14,31,2,0,4,0,62,0,0,59,42,0,26,96,69,141,75,184,142,49,90,107,27,1,100,37,1,16,76,54,2,16,79,2,64,1,33,40,78,0,5,147,10,0,27,139,68,0,31,0,0,2,5,2,36,29,0,1,0,6,4,0,32,40,0,0,131,76,18,56,7,47,0,47,1,79,19,156,64,10,18,42,15,99,59,0,84,83,2,4,156,102,56,63,102,87,34,50,79,2,2,15,38,2,15,33,4,20,10,0,0,0,0,0,38,133,123,101,170,41,90,183,30,71,33,39,59,0,5,129,0,45,138,40,131,10,6,46,9,78,65,152,111,70,70,66,130,5,106,96,26,26

Secondary structure (DSSP, 8-state):
---BHHHH-HHHHHHHHHHHHT-SSBTBSSEEEEETTEEEEEEEEEEEBTTTB-TTS-HHHHHHHHHHHHHHHHHHTT-EEEEEEEEEEE-TTSBHHHHHHHHHHHHHHHHHHT-EEEEEEEEE-SS-EEEEEEEEEESS---SS---TT-EEEEES-SSHHHHHHHHHHTT-S---HHHHHHHHHHHS----GGGHHHHHHH-SEEEEESS-HHHHHHHHHHHHT-EEEE-GGGS---HHHHHHHHHTT--HHHHHHH-----EEEEEE-GGG--TTS-EEEEEEEESSSSEEETTEE---------/-TTSS--BHHHH-HHHHHHHHHHHHT-SSBTBSSEEEEETTEEEEEEEEEEEBTTTB-TTS-HHHHHHHHHHHHHHHHHHTT-EEEEEEEEEEE-TTSBHHHHHHHHHHHHHHHHHHT-EEEEEEEEE-SS-EEEEEEEEEESS---SS---TTPEEEE-S-SSHHHHHHHHHHTT-S---HHHHHHHHHHHS----GGGHHHHHHH-SEEEEESS-HHHHHHHHHHHHT-EEEE-GGGS---HHHHHHHHHHT--HHHHHHH-----EEEEEE-TT---TT---EEEEEEESSSSEEETTB----------

Sequence (620 aa):
FTMRLKELGEFGLIDLIKKTLESKVIGDDTAPVEYCSKKLLLTTDVLNEGVHFLRSYIPEAVGWKAISVNVSDVIANGGLPKWALISLNLPEDLEVSYVERFYIGVKRACEFYKCEVVGGNISKSEKIGISVFLVGETERFVGRDGARLGDSVFVSGTLGDSRAGLELLLMEKEEYEPFELALIQRHLRPTARIDYVKHIQKYANASMDISDGLVADANHLAQRSGVKIEILSEKLPLSNELKMYCEKYGKNPIEYALFGGEDYQLLFTHPKERWNPFLDMTEIGRVEEGEGVFVDGKKVEPKGWKHFFQGSFTMRLKELGEFGLIDLIKKTLESKVIGDDTAPVEYCSKKLLLTTDVLNEGVHFLRSYIPEAVGWKAISVNVSDVIANGGLPKWALISLNLPEDLEVSYVERFYIGVKRACEFYKCEVVGGNISKSEKIGISVFLVGETERFVGRDGARLGDSVFVSGTLGDSRAGLELLLMEKEEYEPFELALIQRHLRPTARIDYVKHIQKYANASMDISDGLVADANHLAQRSGVKIEILSEKLPLSNELKMYCEKYGKNPIEYALFGGEDYQLLFTHPKERWNPFLDMTEIGRVEEGEGVFVDGKKVEPKGWKHF

Nearest PDB structures (foldseek):
  3c9t-assembly1_B  TM=1.000E+00  e=2.044E-65  Aquifex aeolicus
  1vqv-assembly1_B  TM=9.762E-01  e=5.984E-58  Aquifex aeolicus
  1vqv-assembly1_A  TM=9.732E-01  e=1.887E-58  Aquifex aeolicus
  2yxz-assembly2_D  TM=8.845E-01  e=9.848E-25  Thermus thermophilus HB8
  2zau-assembly1_C-2  TM=7.929E-01  e=1.659E-18  Aquifex aeolicus

Radius of gyration: 25.76 Å; Cα contacts (8 Å, |Δi|>4): 1540; chains: 2; bounding box: 66×69×64 Å